Protein AF-A0A7W8APQ7-F1 (afdb_monomer)

Mean predicted aligned error: 14.09 Å

pLDDT: mean 80.9, std 17.95, range [29.03, 97.69]

Solvent-accessible surface area (backbone atoms only — not comparable to full-atom values): 24946 Å² total; per-residue (Å²): 134,67,71,67,57,56,52,52,52,52,55,47,53,50,46,51,57,48,50,53,52,46,53,55,50,49,53,49,48,53,51,51,50,51,52,52,50,53,51,49,51,51,55,48,52,54,49,52,50,51,50,50,52,52,49,50,54,49,52,52,51,51,49,52,51,50,52,51,52,51,52,54,49,51,53,51,39,55,75,60,39,43,43,91,53,54,85,35,46,68,33,53,55,47,51,74,78,31,95,50,72,87,77,53,45,40,32,36,37,42,42,48,48,94,68,47,83,93,38,94,67,52,65,41,67,63,46,23,50,58,67,41,44,65,43,38,76,67,56,57,32,42,80,42,78,39,75,36,60,71,66,71,82,43,69,57,58,37,69,50,40,41,61,96,36,41,31,38,37,38,42,52,52,72,62,101,51,35,42,39,37,26,45,23,32,25,52,54,64,76,52,99,81,51,72,57,64,42,62,60,38,81,78,48,74,48,72,61,78,55,63,89,68,51,41,67,68,55,38,49,43,35,48,74,31,46,62,95,77,60,92,59,78,72,73,66,41,88,49,72,69,48,36,48,53,54,48,48,52,46,49,22,35,50,54,32,29,55,52,39,45,54,48,37,56,36,41,36,38,67,36,61,76,59,78,73,54,44,66,64,35,47,54,38,44,43,61,67,82,83,83,56,74,68,57,76,88,56,62,50,89,66,31,52,30,35,57,48,53,42,49,54,32,18,49,47,30,40,76,71,66,38,48,67,60,16,52,52,42,50,46,51,43,60,57,66,33,72,83,47,80,71,56,68,70,52,51,53,52,50,51,54,53,51,70,72,43,76,96,42,76,66,46,53,52,51,52,57,56,71,72,44,77,78,76,75,76,79,70,75,78,76,71,58,97,80,62,77,82,75,76,71,82,77,78,82,80,91,80,86,83,87,84,88,84,79,92,82,87,86,86,82,94,82,81,84,92,85,83,90,82,90,82,89,83,136

Organism: Streptomyces spectabilis (NCBI:txid68270)

Secondary structure (DSSP, 8-state):
--HHHHHHHHHHHHHHHHHHHHHHHHHHHHHHHHHHHHHHHHHHHHHHHHHHHHHHHHHHHHHHHHHHHHHHHHHHHHHHSSSSS-TTHHHHHHHHH-S-GGGPPEEEEEPPPTT-TTSTTTTHHHHHHHHHHHHHHTTSEEEEE-SS--PSS-HHIIIIIITTS-EEEEEEEE-SSEEEEEEEEES-SS-TTS-SEEEEEEEEEEEPPPGGG--HHHHHHHHHT--TT-SSPPPPP-SHHHHHHHHHHHHHHHHHHHHHHHHHHHHHTT-TT----HHHHHHHHTS-GGGS-SSTT--GGGSSSHHHHHHHHHHHHHHTT-HHHHHHHHHHHHHHGGGSPPPHHHHHHHHHHHHHS---HHHHHHHHHHSSPPPP-PPPP---TT-----PPPPPPP----------------------------

Nearest PDB structures (foldseek):
  6hc2-assembly1_C  TM=3.698E-01  e=5.685E-01  Homo sapiens
  4wng-assembly1_A  TM=3.683E-01  e=1.763E+00  Homo sapiens
  5bt1-assembly1_A  TM=3.647E-01  e=2.801E+00  Saccharomyces cerevisiae S288C
  5a7d-assembly2_E  TM=3.326E-01  e=2.948E+00  Drosophila melanogaster

Sequence (426 aa):
MSAVSNVLVAGLQYRQAADDRRATADERRETQAHEAELERLRTENLREEAQLNQRLAREEAAHQEAVRRSRVQEEIDRDHYPFHGLPGSFRADLELEYRDLSQKPVLALLMPDTRQDGTPWHGLRARVMGDLGSYERLNLLRVRLTDRHFAWPHARLYANDLKDLPALVVETSHDLYRLHVRIGGCHLSGDRGGSRIQASQQVYVLRFPTLSAWTPERMEVLNRTASARLAFPLPTPTDDQQLMEVNRELASRIVALCVVAAMDGFHLLRQPVYDEQFDRAAEATGLCDDDWPVDLGVPADIAADPAYHLLHIAERHLVRGASRTALDTVTEVIEVSRSAPLADKHRDKARELLGRLPDSGDTRALLARLDAPPRPEPAPPRLPADAPTVLRPTRPTPGTYSHDLHDEHGYDPSGDPLGTGGGTAS

Radius of gyration: 42.73 Å; Cα contacts (8 Å, |Δi|>4): 431; chains: 1; bounding box: 95×91×139 Å

Foldseek 3Di:
DPVVVVVVVVVVVVVVVVVVVVVVVVVVVVVVVVVVVVVVVVVVVVVVVVVVVVVVVVVVVVVVVVVVVVVVVQVVQCVAPQANDGQQPQQVVVCVVDVDLVLAAEEEEEEDEPPQPPDLLNCLLVLLCLLCVVVVVVRNYDYDYTPHHHAPPDVRCQPNHCPVGRYKYWDWDDDLFKIWIWIWTAPQDLDPPDDRTGHIDGPDMDGQDDLVVQDPVLQVQLQVLARPPPPDRQDSDPDPSSSSVVSSSLNSLVSNLVVLLSSQSSCQQPPALDDRCNVSSVSSSSDDLVVDDLQSPRDLVNGPHSLNSLLSSLVSCVSVVVLVVSLVSLVVSLVVCLVPQDDPSSLVSSLVSLVSHPDDPSSVVSNVSSPDDRDPDDDDPDDPPPDPPPPDDDDDDDDDDDDDDDDDDDDDPDDDDDDDDDDDDD

Structure (mmCIF, N/CA/C/O backbone):
data_AF-A0A7W8APQ7-F1
#
_entry.id   AF-A0A7W8APQ7-F1
#
loop_
_atom_site.group_PDB
_atom_site.id
_atom_site.type_symbol
_atom_site.label_atom_id
_atom_site.label_alt_id
_atom_site.label_comp_id
_atom_site.label_asym_id
_atom_site.label_entity_id
_atom_site.label_seq_id
_atom_site.pdbx_PDB_ins_code
_atom_site.Cartn_x
_atom_site.Cartn_y
_atom_site.Cartn_z
_atom_site.occupancy
_atom_site.B_iso_or_equiv
_atom_site.auth_seq_id
_atom_site.auth_comp_id
_atom_site.auth_asym_id
_atom_site.auth_atom_id
_atom_site.pdbx_PDB_model_num
ATOM 1 N N . MET A 1 1 ? 68.574 -42.313 -108.458 1.00 51.34 1 MET A N 1
ATOM 2 C CA . MET A 1 1 ? 68.361 -42.588 -107.016 1.00 51.34 1 MET A CA 1
ATOM 3 C C . MET A 1 1 ? 68.511 -41.348 -106.107 1.00 51.34 1 MET A C 1
ATOM 5 O O . MET A 1 1 ? 68.737 -41.510 -104.922 1.00 51.34 1 MET A O 1
ATOM 9 N N . SER A 1 2 ? 68.332 -40.110 -106.599 1.00 55.44 2 SER A N 1
ATOM 10 C CA . SER A 1 2 ? 68.513 -38.884 -105.781 1.00 55.44 2 SER A CA 1
ATOM 11 C C . SER A 1 2 ? 67.190 -38.210 -105.364 1.00 55.44 2 SER A C 1
ATOM 13 O O . SER A 1 2 ? 67.116 -37.598 -104.304 1.00 55.44 2 SER A O 1
ATOM 15 N N . ALA A 1 3 ? 66.104 -38.407 -106.121 1.00 53.44 3 ALA A N 1
ATOM 16 C CA . ALA A 1 3 ? 64.809 -37.785 -105.829 1.00 53.44 3 ALA A CA 1
ATOM 17 C C . ALA A 1 3 ? 64.064 -38.402 -104.624 1.00 53.44 3 ALA A C 1
ATOM 19 O O . ALA A 1 3 ? 63.372 -37.688 -103.907 1.00 53.44 3 ALA A O 1
ATOM 20 N N . VAL A 1 4 ? 64.233 -39.703 -104.351 1.00 55.22 4 VAL A N 1
ATOM 21 C CA . VAL A 1 4 ? 63.501 -40.404 -103.271 1.00 55.22 4 VAL A CA 1
ATOM 22 C C . VAL A 1 4 ? 64.026 -40.025 -101.874 1.00 55.22 4 VAL A C 1
ATOM 24 O O . VAL A 1 4 ? 63.248 -39.916 -100.931 1.00 55.22 4 VAL A O 1
ATOM 27 N N . SER A 1 5 ? 65.328 -39.737 -101.744 1.00 55.78 5 SER A N 1
ATOM 28 C CA . SER A 1 5 ? 65.955 -39.358 -100.465 1.00 55.78 5 SER A CA 1
ATOM 29 C C . SER A 1 5 ? 65.599 -37.931 -100.030 1.00 55.78 5 SER A C 1
ATOM 31 O O . SER A 1 5 ? 65.354 -37.695 -98.850 1.00 55.78 5 SER A O 1
ATOM 33 N N . ASN A 1 6 ? 65.498 -36.988 -100.975 1.00 57.53 6 ASN A N 1
ATOM 34 C CA . ASN A 1 6 ? 65.105 -35.605 -100.676 1.00 57.53 6 ASN A CA 1
ATOM 35 C C . ASN A 1 6 ? 63.627 -35.494 -100.272 1.00 57.53 6 ASN A C 1
ATOM 37 O O . ASN A 1 6 ? 63.288 -34.683 -99.415 1.00 57.53 6 ASN A O 1
ATOM 41 N N . VAL A 1 7 ? 62.757 -36.346 -100.824 1.00 60.19 7 VAL A N 1
ATOM 42 C CA . VAL A 1 7 ? 61.332 -36.409 -100.450 1.00 60.19 7 VAL A CA 1
ATOM 43 C C . VAL A 1 7 ? 61.141 -36.999 -99.047 1.00 60.19 7 VAL A C 1
ATOM 45 O O . VAL A 1 7 ? 60.306 -36.510 -98.290 1.00 60.19 7 VAL A O 1
ATOM 48 N N . LEU A 1 8 ? 61.940 -38.000 -98.658 1.00 58.59 8 LEU A N 1
ATOM 49 C CA . LEU A 1 8 ? 61.900 -38.584 -97.309 1.00 58.59 8 LEU A CA 1
ATOM 50 C C . LEU A 1 8 ? 62.390 -37.607 -96.230 1.00 58.59 8 LEU A C 1
ATOM 52 O O . LEU A 1 8 ? 61.746 -37.492 -95.189 1.00 58.59 8 LEU A O 1
ATOM 56 N N . VAL A 1 9 ? 63.476 -36.870 -96.491 1.00 64.12 9 VAL A N 1
ATOM 57 C CA . VAL A 1 9 ? 64.003 -35.842 -95.572 1.00 64.12 9 VAL A CA 1
ATOM 58 C C . VAL A 1 9 ? 63.037 -34.659 -95.457 1.00 64.12 9 VAL A C 1
ATOM 60 O O . VAL A 1 9 ? 62.716 -34.252 -94.343 1.00 64.12 9 VAL A O 1
ATOM 63 N N . ALA A 1 10 ? 62.486 -34.170 -96.573 1.00 62.53 10 ALA A N 1
ATOM 64 C CA . ALA A 1 10 ? 61.472 -33.115 -96.560 1.00 62.53 10 ALA A CA 1
ATOM 65 C C . ALA A 1 10 ? 60.180 -33.556 -95.843 1.00 62.53 10 ALA A C 1
ATOM 67 O O . ALA A 1 10 ? 59.586 -32.778 -95.102 1.00 62.53 10 ALA A O 1
ATOM 68 N N . GLY A 1 11 ? 59.763 -34.817 -96.002 1.00 66.19 11 GLY A N 1
ATOM 69 C CA . GLY A 1 11 ? 58.604 -35.388 -95.309 1.00 66.19 11 GLY A CA 1
ATOM 70 C C . GLY A 1 11 ? 58.821 -35.661 -93.813 1.00 66.19 11 GLY A C 1
ATOM 71 O O . GLY A 1 11 ? 57.848 -35.718 -93.060 1.00 66.19 11 GLY A O 1
ATOM 72 N N . LEU A 1 12 ? 60.070 -35.835 -93.367 1.00 68.62 12 LEU A N 1
ATOM 73 C CA . LEU A 1 12 ? 60.454 -35.912 -91.949 1.00 68.62 12 LEU A CA 1
ATOM 74 C C . LEU A 1 12 ? 60.532 -34.518 -91.318 1.00 68.62 12 LEU A C 1
ATOM 76 O O . LEU A 1 12 ? 59.954 -34.311 -90.258 1.00 68.62 12 LEU A O 1
ATOM 80 N N . GLN A 1 13 ? 61.136 -33.547 -92.010 1.00 72.06 13 GLN A N 1
ATOM 81 C CA . GLN A 1 13 ? 61.176 -32.144 -91.584 1.00 72.06 13 GLN A CA 1
ATOM 82 C C . GLN A 1 13 ? 59.778 -31.516 -91.534 1.00 72.06 13 GLN A C 1
ATOM 84 O O . GLN A 1 13 ? 59.474 -30.762 -90.617 1.00 72.06 13 GLN A O 1
ATOM 89 N N . TYR A 1 14 ? 58.894 -31.861 -92.476 1.00 72.56 14 TYR A N 1
ATOM 90 C CA . TYR A 1 14 ? 57.498 -31.424 -92.456 1.00 72.56 14 TYR A CA 1
ATOM 91 C C . TYR A 1 14 ? 56.720 -32.030 -91.283 1.00 72.56 14 TYR A C 1
ATOM 93 O O . TYR A 1 14 ? 55.898 -31.341 -90.686 1.00 72.56 14 TYR A O 1
ATOM 101 N N . ARG A 1 15 ? 56.992 -33.296 -90.930 1.00 70.62 15 ARG A N 1
ATOM 102 C CA . ARG A 1 15 ? 56.394 -33.956 -89.761 1.00 70.62 15 ARG A CA 1
ATOM 103 C C . ARG A 1 15 ? 56.907 -33.368 -88.450 1.00 70.62 15 ARG A C 1
ATOM 105 O O . ARG A 1 15 ? 56.081 -32.960 -87.653 1.00 70.62 15 ARG A O 1
ATOM 112 N N . GLN A 1 16 ? 58.219 -33.193 -88.288 1.00 75.00 16 GLN A N 1
ATOM 113 C CA . GLN A 1 16 ? 58.792 -32.500 -87.126 1.00 75.00 16 GLN A CA 1
ATOM 114 C C . GLN A 1 16 ? 58.252 -31.074 -86.993 1.00 75.00 16 GLN A C 1
ATOM 116 O O . GLN A 1 16 ? 57.736 -30.719 -85.947 1.00 75.00 16 GLN A O 1
ATOM 121 N N . ALA A 1 17 ? 58.224 -30.290 -88.073 1.00 73.56 17 ALA A N 1
ATOM 122 C CA . ALA A 1 17 ? 57.651 -28.946 -88.035 1.00 73.56 17 ALA A CA 1
ATOM 123 C C . ALA A 1 17 ? 56.130 -28.933 -87.791 1.00 73.56 17 ALA A C 1
ATOM 125 O O . ALA A 1 17 ? 55.585 -27.905 -87.391 1.00 73.56 17 ALA A O 1
ATOM 126 N N . ALA A 1 18 ? 55.409 -30.013 -88.103 1.00 74.00 18 ALA A N 1
ATOM 127 C CA . ALA A 1 18 ? 53.990 -30.158 -87.785 1.00 74.00 18 ALA A CA 1
ATOM 128 C C . ALA A 1 18 ? 53.779 -30.577 -86.322 1.00 74.00 18 ALA A C 1
ATOM 130 O O . ALA A 1 18 ? 52.859 -30.070 -85.687 1.00 74.00 18 ALA A O 1
ATOM 131 N N . ASP A 1 19 ? 54.639 -31.441 -85.787 1.00 77.81 19 ASP A N 1
ATOM 132 C CA . ASP A 1 19 ? 54.612 -31.892 -84.397 1.00 77.81 19 ASP A CA 1
ATOM 133 C C . ASP A 1 19 ? 55.079 -30.782 -83.442 1.00 77.81 19 ASP A C 1
ATOM 135 O O . ASP A 1 19 ? 54.410 -30.536 -82.446 1.00 77.81 19 ASP A O 1
ATOM 139 N N . ASP A 1 20 ? 56.093 -29.993 -83.807 1.00 76.38 20 ASP A N 1
ATOM 140 C CA . ASP A 1 20 ? 56.510 -28.790 -83.069 1.00 76.38 20 ASP A CA 1
ATOM 141 C C . ASP A 1 20 ? 55.406 -27.719 -83.068 1.00 76.38 20 ASP A C 1
ATOM 143 O O . ASP A 1 20 ? 55.163 -27.049 -82.064 1.00 76.38 20 ASP A O 1
ATOM 147 N N . ARG A 1 21 ? 54.674 -27.573 -84.185 1.00 76.25 21 ARG A N 1
ATOM 148 C CA . ARG A 1 21 ? 53.498 -26.685 -84.273 1.00 76.25 21 ARG A CA 1
ATOM 149 C C . ARG A 1 21 ? 52.320 -27.179 -83.435 1.00 76.25 21 ARG A C 1
ATOM 151 O O . ARG A 1 21 ? 51.541 -26.355 -82.968 1.00 76.25 21 ARG A O 1
ATOM 158 N N . ARG A 1 22 ? 52.173 -28.494 -83.256 1.00 76.31 22 ARG A N 1
ATOM 159 C CA . ARG A 1 22 ? 51.161 -29.088 -82.371 1.00 76.31 22 ARG A CA 1
ATOM 160 C C . ARG A 1 22 ? 51.553 -28.923 -80.911 1.00 76.31 22 ARG A C 1
ATOM 162 O O . ARG A 1 22 ? 50.755 -28.383 -80.164 1.00 76.31 22 ARG A O 1
ATOM 169 N N . ALA A 1 23 ? 52.790 -29.251 -80.548 1.00 77.19 23 ALA A N 1
ATOM 170 C CA . ALA A 1 23 ? 53.314 -29.074 -79.198 1.00 77.19 23 ALA A CA 1
ATOM 171 C C . ALA A 1 23 ? 53.214 -27.611 -78.737 1.00 77.19 23 ALA A C 1
ATOM 173 O O . ALA A 1 23 ? 52.680 -27.339 -77.670 1.00 77.19 23 ALA A O 1
ATOM 174 N N . THR A 1 24 ? 53.609 -26.653 -79.583 1.00 80.12 24 THR A N 1
ATOM 175 C CA . THR A 1 24 ? 53.457 -25.217 -79.273 1.00 80.12 24 THR A CA 1
ATOM 176 C C . THR A 1 24 ? 52.002 -24.741 -79.259 1.00 80.12 24 THR A C 1
ATOM 178 O O . THR A 1 24 ? 51.678 -23.787 -78.554 1.00 80.12 24 THR A O 1
ATOM 181 N N . ALA A 1 25 ? 51.103 -25.361 -80.029 1.00 79.19 25 ALA A N 1
ATOM 182 C CA . ALA A 1 25 ? 49.673 -25.058 -79.966 1.00 79.19 25 ALA A CA 1
ATOM 183 C C . ALA A 1 25 ? 49.018 -25.626 -78.698 1.00 79.19 25 ALA A C 1
ATOM 185 O O . ALA A 1 25 ? 48.152 -24.966 -78.127 1.00 79.19 25 ALA A O 1
ATOM 186 N N . ASP A 1 26 ? 49.437 -26.808 -78.253 1.00 82.69 26 ASP A N 1
ATOM 187 C CA . ASP A 1 26 ? 48.936 -27.456 -77.043 1.00 82.69 26 ASP A CA 1
ATOM 188 C C . ASP A 1 26 ? 49.473 -26.759 -75.783 1.00 82.69 26 ASP A C 1
ATOM 190 O O . ASP A 1 26 ? 48.682 -26.418 -74.911 1.00 82.69 26 ASP A O 1
ATOM 194 N N . GLU A 1 27 ? 50.752 -26.371 -75.751 1.00 80.88 27 GLU A N 1
ATOM 195 C CA . GLU A 1 27 ? 51.332 -25.549 -74.674 1.00 80.88 27 GLU A CA 1
ATOM 196 C C . GLU A 1 27 ? 50.631 -24.180 -74.557 1.00 80.88 27 GLU A C 1
ATOM 198 O O . GLU A 1 27 ? 50.319 -23.711 -73.460 1.00 80.88 27 GLU A O 1
ATOM 203 N N . ARG A 1 28 ? 50.284 -23.547 -75.689 1.00 81.19 28 ARG A N 1
ATOM 204 C CA . ARG A 1 28 ? 49.484 -22.307 -75.694 1.00 81.19 28 ARG A CA 1
ATOM 205 C C . ARG A 1 28 ? 48.066 -22.523 -75.177 1.00 81.19 28 ARG A C 1
ATOM 207 O O . ARG A 1 28 ? 47.545 -21.641 -74.503 1.00 81.19 28 ARG A O 1
ATOM 214 N N . ARG A 1 29 ? 47.436 -23.658 -75.489 1.00 81.88 29 ARG A N 1
ATOM 215 C CA . ARG A 1 29 ? 46.097 -24.000 -74.984 1.00 81.88 29 ARG A CA 1
ATOM 216 C C . ARG A 1 29 ? 46.117 -24.272 -73.488 1.00 81.88 29 ARG A C 1
ATOM 218 O O . ARG A 1 29 ? 45.225 -23.794 -72.801 1.00 81.88 29 ARG A O 1
ATOM 225 N N . GLU A 1 30 ? 47.120 -24.986 -72.988 1.00 84.25 30 GLU A N 1
ATOM 226 C CA . GLU A 1 30 ? 47.303 -25.224 -71.552 1.00 84.25 30 GLU A CA 1
ATOM 227 C C . GLU A 1 30 ? 47.558 -23.916 -70.804 1.00 84.25 30 GLU A C 1
ATOM 229 O O . GLU A 1 30 ? 46.914 -23.655 -69.792 1.00 84.25 30 GLU A O 1
ATOM 234 N N . THR A 1 31 ? 48.409 -23.041 -71.350 1.00 85.69 31 THR A N 1
ATOM 235 C CA . THR A 1 31 ? 48.660 -21.712 -70.773 1.00 85.69 31 THR A CA 1
ATOM 236 C C . THR A 1 31 ? 47.385 -20.862 -70.757 1.00 85.69 31 THR A C 1
ATOM 238 O O . THR A 1 31 ? 47.047 -20.290 -69.726 1.0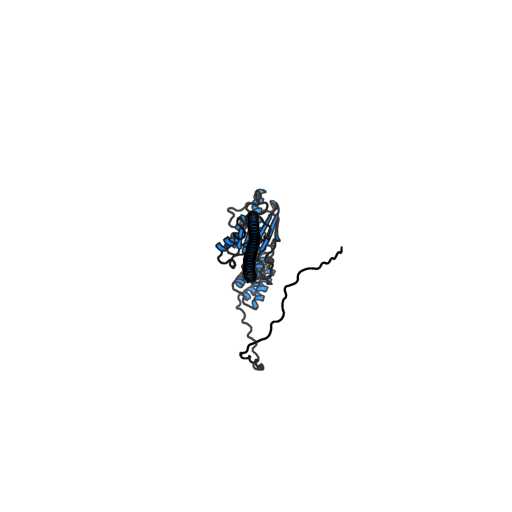0 85.69 31 THR A O 1
ATOM 241 N N . GLN A 1 32 ? 46.620 -20.831 -71.857 1.00 86.06 32 GLN A N 1
ATOM 242 C CA . GLN A 1 32 ? 45.340 -20.110 -71.923 1.00 86.06 32 GLN A CA 1
ATOM 243 C C . GLN A 1 32 ? 44.285 -20.693 -70.975 1.00 86.06 32 GLN A C 1
ATOM 245 O O . GLN A 1 32 ? 43.525 -19.944 -70.366 1.00 86.06 32 GLN A O 1
ATOM 250 N N . ALA A 1 33 ? 44.230 -22.019 -70.833 1.00 86.38 33 ALA A N 1
ATOM 251 C CA . ALA A 1 33 ? 43.324 -22.684 -69.902 1.00 86.38 33 ALA A CA 1
ATOM 252 C C . ALA A 1 33 ? 43.691 -22.366 -68.446 1.00 86.38 33 ALA A C 1
ATOM 254 O O . ALA A 1 33 ? 42.806 -22.063 -67.649 1.00 86.38 33 ALA A O 1
ATOM 255 N N . HIS A 1 34 ? 44.986 -22.364 -68.120 1.00 86.75 34 HIS A N 1
ATOM 256 C CA . HIS A 1 34 ? 45.483 -21.998 -66.798 1.00 86.75 34 HIS A CA 1
ATOM 257 C C . HIS A 1 34 ? 45.225 -20.520 -66.472 1.00 86.75 34 HIS A C 1
ATOM 259 O O . HIS A 1 34 ? 44.777 -20.197 -65.374 1.00 86.75 34 HIS A O 1
ATOM 265 N N . GLU A 1 35 ? 45.437 -19.613 -67.431 1.00 89.38 35 GLU A N 1
ATOM 266 C CA . GLU A 1 35 ? 45.102 -18.191 -67.278 1.00 89.38 35 GLU A CA 1
ATOM 267 C C . GLU A 1 35 ? 43.597 -17.979 -67.065 1.00 89.38 35 GLU A C 1
ATOM 269 O O . GLU A 1 35 ? 43.209 -17.238 -66.160 1.00 89.38 35 GLU A O 1
ATOM 274 N N . ALA A 1 36 ? 42.747 -18.676 -67.825 1.00 87.88 36 ALA A N 1
ATOM 275 C CA . ALA A 1 36 ? 41.295 -18.616 -67.662 1.00 87.88 36 ALA A CA 1
ATOM 276 C C . ALA A 1 36 ? 40.835 -19.171 -66.301 1.00 87.88 36 ALA A C 1
ATOM 278 O O . ALA A 1 36 ? 39.915 -18.631 -65.684 1.00 87.88 36 ALA A O 1
ATOM 279 N N . GLU A 1 37 ? 41.477 -20.229 -65.803 1.00 90.25 37 GLU A N 1
ATOM 280 C CA . GLU A 1 37 ? 41.204 -20.789 -64.478 1.00 90.25 37 GLU A CA 1
ATOM 281 C C . GLU A 1 37 ? 41.624 -19.828 -63.356 1.00 90.25 37 GLU A C 1
ATOM 283 O O . GLU A 1 37 ? 40.848 -19.589 -62.427 1.00 90.25 37 GLU A O 1
ATOM 288 N N . LEU A 1 38 ? 42.799 -19.202 -63.471 1.00 92.19 38 LEU A N 1
ATOM 289 C CA . LEU A 1 38 ? 43.258 -18.172 -62.536 1.00 92.19 38 LEU A CA 1
ATOM 290 C C . LEU A 1 38 ? 42.336 -16.950 -62.529 1.00 92.19 38 LEU A C 1
ATOM 292 O O . LEU A 1 38 ? 42.053 -16.398 -61.465 1.00 92.19 38 LEU A O 1
ATOM 296 N N . GLU A 1 39 ? 41.855 -16.516 -63.693 1.00 91.12 39 GLU A N 1
ATOM 297 C CA . GLU A 1 39 ? 40.895 -15.418 -63.791 1.00 91.12 39 GLU A CA 1
ATOM 298 C C . GLU A 1 39 ? 39.555 -15.796 -63.148 1.00 91.12 39 GLU A C 1
ATOM 300 O O . GLU A 1 39 ? 39.010 -15.015 -62.365 1.00 91.12 39 GLU A O 1
ATOM 305 N N . ARG A 1 40 ? 39.076 -17.030 -63.361 1.00 91.94 40 ARG A N 1
ATOM 306 C CA . ARG A 1 40 ? 37.873 -17.543 -62.694 1.00 91.94 40 ARG A CA 1
ATOM 307 C C . ARG A 1 40 ? 38.022 -17.511 -61.174 1.00 91.94 40 ARG A C 1
ATOM 309 O O . ARG A 1 40 ? 37.176 -16.916 -60.512 1.00 91.94 40 ARG A O 1
ATOM 316 N N . LEU A 1 41 ? 39.112 -18.062 -60.636 1.00 91.50 41 LEU A N 1
ATOM 317 C CA . LEU A 1 41 ? 39.392 -18.070 -59.195 1.00 91.50 41 LEU A CA 1
ATOM 318 C C . LEU A 1 41 ? 39.513 -16.652 -58.622 1.00 91.50 41 LEU A C 1
ATOM 320 O O . LEU A 1 41 ? 38.994 -16.376 -57.544 1.00 91.50 41 LEU A O 1
ATOM 324 N N . ARG A 1 42 ? 40.132 -15.715 -59.352 1.00 92.19 42 ARG A N 1
ATOM 325 C CA . ARG A 1 42 ? 40.176 -14.299 -58.947 1.00 92.19 42 ARG A CA 1
ATOM 326 C C . ARG A 1 42 ? 38.781 -13.688 -58.878 1.00 92.19 42 ARG A C 1
ATOM 328 O O . ARG A 1 42 ? 38.473 -13.004 -57.909 1.00 92.19 42 ARG A O 1
ATOM 335 N N . THR A 1 43 ? 37.932 -13.931 -59.877 1.00 91.69 43 THR A N 1
ATOM 336 C CA . THR A 1 43 ? 36.557 -13.405 -59.866 1.00 91.69 43 THR A CA 1
ATOM 337 C C . THR A 1 43 ? 35.694 -14.028 -58.772 1.00 91.69 43 THR A C 1
ATOM 339 O O . THR A 1 43 ? 34.837 -13.344 -58.218 1.00 91.69 43 THR A O 1
ATOM 342 N N . GLU A 1 44 ? 35.917 -15.300 -58.446 1.00 91.75 44 GLU A N 1
ATOM 343 C CA . GLU A 1 44 ? 35.239 -16.009 -57.359 1.00 91.75 44 GLU A CA 1
ATOM 344 C C . GLU A 1 44 ? 35.662 -15.449 -55.998 1.00 91.75 44 GLU A C 1
ATOM 346 O O . GLU A 1 44 ? 34.803 -14.976 -55.257 1.00 91.75 44 GLU A O 1
ATOM 351 N N . ASN A 1 45 ? 36.969 -15.326 -55.749 1.00 91.56 45 ASN A N 1
ATOM 352 C CA . ASN A 1 45 ? 37.502 -14.701 -54.535 1.00 91.56 45 ASN A CA 1
ATOM 353 C C . ASN A 1 45 ? 36.996 -13.262 -54.351 1.00 91.56 45 ASN A C 1
ATOM 355 O O . ASN A 1 45 ? 36.578 -12.897 -53.258 1.00 91.56 45 ASN A O 1
ATOM 359 N N . LEU A 1 46 ? 36.965 -12.449 -55.415 1.00 93.81 46 LEU A N 1
ATOM 360 C CA . LEU A 1 46 ? 36.435 -11.080 -55.345 1.00 93.81 46 LEU A CA 1
ATOM 361 C C . LEU A 1 46 ? 34.936 -11.046 -55.011 1.00 93.81 46 LEU A C 1
ATOM 363 O O . LEU A 1 46 ? 34.475 -10.132 -54.328 1.00 93.81 46 LEU A O 1
ATOM 367 N N . ARG A 1 47 ? 34.156 -12.023 -55.492 1.00 92.62 47 ARG A N 1
ATOM 368 C CA . ARG A 1 47 ? 32.729 -12.137 -55.154 1.00 92.62 47 ARG A CA 1
ATOM 369 C C . ARG A 1 47 ? 32.534 -12.564 -53.707 1.00 92.62 47 ARG A C 1
ATOM 371 O O . ARG A 1 47 ? 31.686 -11.981 -53.038 1.00 92.62 47 ARG A O 1
ATOM 378 N N . GLU A 1 48 ? 33.294 -13.546 -53.235 1.00 91.44 48 GLU A N 1
ATOM 379 C CA . GLU A 1 48 ? 33.253 -13.989 -51.840 1.00 91.44 48 GLU A CA 1
ATOM 380 C C . GLU A 1 48 ? 33.663 -12.860 -50.892 1.00 91.44 48 GLU A C 1
ATOM 382 O O . GLU A 1 48 ? 32.954 -12.574 -49.928 1.00 91.44 48 GLU A O 1
ATOM 387 N N . GLU A 1 49 ? 34.737 -12.139 -51.214 1.00 92.81 49 GLU A N 1
ATOM 388 C CA . GLU A 1 49 ? 35.188 -10.973 -50.457 1.00 92.81 49 GLU A CA 1
ATOM 389 C C . GLU A 1 49 ? 34.120 -9.868 -50.443 1.00 92.81 49 GLU A C 1
ATOM 391 O O . GLU A 1 49 ? 33.798 -9.322 -49.387 1.00 92.81 49 GLU A O 1
ATOM 396 N N . ALA A 1 50 ? 33.487 -9.580 -51.587 1.00 92.50 50 ALA A N 1
ATOM 397 C CA . ALA A 1 50 ? 32.391 -8.616 -51.657 1.00 92.50 50 ALA A CA 1
ATOM 398 C C . ALA A 1 50 ? 31.171 -9.045 -50.820 1.00 92.50 50 ALA A C 1
ATOM 400 O O . ALA A 1 50 ? 30.550 -8.205 -50.165 1.00 92.50 50 ALA A O 1
ATOM 401 N N . GLN A 1 51 ? 30.831 -10.338 -50.805 1.00 93.56 51 GLN A N 1
ATOM 402 C CA . GLN A 1 51 ? 29.736 -10.878 -49.992 1.00 93.56 51 GLN A CA 1
ATOM 403 C C . GLN A 1 51 ? 30.045 -10.808 -48.493 1.00 93.56 51 GLN A C 1
ATOM 405 O O . GLN A 1 51 ? 29.183 -10.398 -47.710 1.00 93.56 51 GLN A O 1
ATOM 410 N N . LEU A 1 52 ? 31.269 -11.159 -48.089 1.00 92.38 52 LEU A N 1
ATOM 411 C CA . LEU A 1 52 ? 31.725 -11.058 -46.703 1.00 92.38 52 LEU A CA 1
ATOM 412 C C . LEU A 1 52 ? 31.725 -9.605 -46.229 1.00 92.38 52 LEU A C 1
ATOM 414 O O . LEU A 1 52 ? 31.151 -9.314 -45.182 1.00 92.38 52 LEU A O 1
ATOM 418 N N . ASN A 1 53 ? 32.262 -8.685 -47.033 1.00 93.25 53 ASN A N 1
ATOM 419 C CA . ASN A 1 53 ? 32.253 -7.256 -46.727 1.00 93.25 53 ASN A CA 1
ATOM 420 C C . ASN A 1 53 ? 30.826 -6.707 -46.614 1.00 93.25 53 ASN A C 1
ATOM 422 O O . ASN A 1 53 ? 30.528 -5.928 -45.710 1.00 93.25 53 ASN A O 1
ATOM 426 N N . GLN A 1 54 ? 29.905 -7.150 -47.477 1.00 93.62 54 GLN A N 1
ATOM 427 C CA . GLN A 1 54 ? 28.500 -6.759 -47.378 1.00 93.62 54 GLN A CA 1
ATOM 428 C C . GLN A 1 54 ? 27.843 -7.292 -46.097 1.00 93.62 54 GLN A C 1
ATOM 430 O O . GLN A 1 54 ? 27.037 -6.590 -45.483 1.00 93.62 54 GLN A O 1
ATOM 435 N N . ARG A 1 55 ? 28.159 -8.525 -45.687 1.00 93.12 55 ARG A N 1
ATOM 436 C CA . ARG A 1 55 ? 27.642 -9.108 -44.446 1.00 93.12 55 ARG A CA 1
ATOM 437 C C . ARG A 1 55 ? 28.192 -8.385 -43.219 1.00 93.12 55 ARG A C 1
ATOM 439 O O . ARG A 1 55 ? 27.398 -8.004 -42.365 1.00 93.12 55 ARG A O 1
ATOM 446 N N . LEU A 1 56 ? 29.501 -8.136 -43.181 1.00 93.62 56 LEU A N 1
ATOM 447 C CA . LEU A 1 56 ? 30.156 -7.390 -42.109 1.00 93.62 56 LEU A CA 1
ATOM 448 C C . LEU A 1 56 ? 29.539 -5.993 -41.970 1.00 93.62 56 LEU A C 1
ATOM 450 O O . LEU A 1 56 ? 29.101 -5.627 -40.888 1.00 93.62 56 LEU A O 1
ATOM 454 N N . ALA A 1 57 ? 29.369 -5.266 -43.079 1.00 92.75 57 ALA A N 1
ATOM 455 C CA . ALA A 1 57 ? 28.742 -3.945 -43.070 1.00 92.75 57 ALA A CA 1
ATOM 456 C C . ALA A 1 57 ? 27.290 -3.971 -42.549 1.00 92.75 57 ALA A C 1
ATOM 458 O O . ALA A 1 57 ? 26.854 -3.039 -41.874 1.00 92.75 57 ALA A O 1
ATOM 459 N N . ARG A 1 58 ? 26.520 -5.032 -42.836 1.00 93.25 58 ARG A N 1
ATOM 460 C CA . ARG A 1 58 ? 25.158 -5.202 -42.293 1.00 93.25 58 ARG A CA 1
ATOM 461 C C . ARG A 1 58 ? 25.169 -5.488 -40.796 1.00 93.25 58 ARG A C 1
ATOM 463 O O . ARG A 1 58 ? 24.341 -4.931 -40.080 1.00 93.25 58 ARG A O 1
ATOM 470 N N . GLU A 1 59 ? 26.071 -6.347 -40.335 1.00 93.25 59 GLU A N 1
ATOM 471 C CA . GLU A 1 59 ? 26.227 -6.671 -38.914 1.00 93.25 59 GLU A CA 1
ATOM 472 C C . GLU A 1 59 ? 26.706 -5.442 -38.124 1.00 93.25 59 GLU A C 1
ATOM 474 O O . GLU A 1 59 ? 26.129 -5.122 -37.086 1.00 93.25 59 GLU A O 1
ATOM 479 N N . GLU A 1 60 ? 27.665 -4.683 -38.659 1.00 93.25 60 GLU A N 1
ATOM 480 C CA . GLU A 1 60 ? 28.120 -3.409 -38.096 1.00 93.25 60 GLU A CA 1
ATOM 481 C C . GLU A 1 60 ? 26.991 -2.375 -38.042 1.00 93.25 60 GLU A C 1
ATOM 483 O O . GLU A 1 60 ? 26.778 -1.762 -36.996 1.00 93.25 60 GLU A O 1
ATOM 488 N N . ALA A 1 61 ? 26.219 -2.208 -39.120 1.00 92.94 61 ALA A N 1
ATOM 489 C CA . ALA A 1 61 ? 25.077 -1.296 -39.138 1.00 92.94 61 ALA A CA 1
ATOM 490 C C . ALA A 1 61 ? 23.988 -1.712 -38.133 1.00 92.94 61 ALA A C 1
ATOM 492 O O . ALA A 1 61 ? 23.439 -0.864 -37.428 1.00 92.94 61 ALA A O 1
ATOM 493 N N . ALA A 1 62 ? 23.697 -3.012 -38.019 1.00 92.12 62 ALA A N 1
ATOM 494 C CA . ALA A 1 62 ? 22.748 -3.536 -37.039 1.00 92.12 62 ALA A CA 1
ATOM 495 C C . ALA A 1 62 ? 23.239 -3.317 -35.600 1.00 92.12 62 ALA A C 1
ATOM 497 O O . ALA A 1 62 ? 22.457 -2.916 -34.737 1.00 92.12 62 ALA A O 1
ATOM 498 N N . HIS A 1 63 ? 24.533 -3.526 -35.347 1.00 92.19 63 HIS A N 1
ATOM 499 C CA . HIS A 1 63 ? 25.147 -3.261 -34.051 1.00 92.19 63 HIS A CA 1
ATOM 500 C C . HIS A 1 63 ? 25.106 -1.768 -33.702 1.00 92.19 63 HIS A C 1
ATOM 502 O O . HIS A 1 63 ? 24.678 -1.407 -32.607 1.00 92.19 63 HIS A O 1
ATOM 508 N N . GLN A 1 64 ? 25.476 -0.889 -34.636 1.00 91.88 64 GLN A N 1
ATOM 509 C CA . GLN A 1 64 ? 25.414 0.563 -34.445 1.00 91.88 64 GLN A CA 1
ATOM 510 C C . GLN A 1 64 ? 23.985 1.036 -34.159 1.00 91.88 64 GLN A C 1
ATOM 512 O O . GLN A 1 64 ? 23.770 1.832 -33.243 1.00 91.88 64 GLN A O 1
ATOM 517 N N . GLU A 1 65 ? 22.997 0.514 -34.885 1.00 91.69 65 GLU A N 1
ATOM 518 C CA . GLU A 1 65 ? 21.588 0.823 -34.649 1.00 91.69 65 GLU A CA 1
ATOM 519 C C . GLU A 1 65 ? 21.106 0.296 -33.288 1.00 91.69 65 GLU A C 1
ATOM 521 O O . GLU A 1 65 ? 20.382 0.999 -32.581 1.00 91.69 65 GLU A O 1
ATOM 526 N N . ALA A 1 66 ? 21.541 -0.896 -32.867 1.00 89.75 66 ALA A N 1
ATOM 527 C CA . ALA A 1 66 ? 21.241 -1.434 -31.541 1.00 89.75 66 ALA A CA 1
ATOM 528 C C . ALA A 1 66 ? 21.845 -0.569 -30.421 1.00 89.75 66 ALA A C 1
ATOM 530 O O . ALA A 1 66 ? 21.144 -0.223 -29.468 1.00 89.75 66 ALA A O 1
ATOM 531 N N . VAL A 1 67 ? 23.106 -0.145 -30.562 1.00 91.12 67 VAL A N 1
ATOM 532 C CA . VAL A 1 67 ? 23.770 0.776 -29.623 1.00 91.12 67 VAL A CA 1
ATOM 533 C C . VAL A 1 67 ? 23.037 2.116 -29.573 1.00 91.12 67 VAL A C 1
ATOM 535 O O . VAL A 1 67 ? 22.779 2.637 -28.487 1.00 91.12 67 VAL A O 1
ATOM 538 N N . ARG A 1 68 ? 22.646 2.668 -30.728 1.00 90.75 68 ARG A N 1
ATOM 539 C CA . ARG A 1 68 ? 21.883 3.920 -30.805 1.00 90.75 68 ARG A CA 1
ATOM 540 C C . ARG A 1 68 ? 20.540 3.799 -30.084 1.00 90.75 68 ARG A C 1
ATOM 542 O O . ARG A 1 68 ? 20.217 4.661 -29.272 1.00 90.75 68 ARG A O 1
ATOM 549 N N . ARG A 1 69 ? 19.778 2.728 -30.335 1.00 88.69 69 ARG A N 1
ATOM 550 C CA . ARG A 1 69 ? 18.502 2.458 -29.647 1.00 88.69 69 ARG A CA 1
ATOM 551 C C . ARG A 1 69 ? 18.688 2.307 -28.142 1.00 88.69 69 ARG A C 1
ATOM 553 O O . ARG A 1 69 ? 17.897 2.865 -27.391 1.00 88.69 69 ARG A O 1
ATOM 560 N N . SER A 1 70 ? 19.740 1.611 -27.711 1.00 85.75 70 SER A N 1
ATOM 561 C CA . SER A 1 70 ? 20.063 1.459 -26.291 1.00 85.75 70 SER A CA 1
ATOM 562 C C . SER A 1 70 ? 20.342 2.805 -25.625 1.00 85.75 70 SER A C 1
ATOM 564 O O . SER A 1 70 ? 19.828 3.051 -24.541 1.00 85.75 70 SER A O 1
ATOM 566 N N . ARG A 1 71 ? 21.101 3.699 -26.277 1.00 87.50 71 ARG A N 1
ATOM 567 C CA . ARG A 1 71 ? 21.384 5.044 -25.746 1.00 87.50 71 ARG A CA 1
ATOM 568 C C . ARG A 1 71 ? 20.128 5.901 -25.623 1.00 87.50 71 ARG A C 1
ATOM 570 O O . ARG A 1 71 ? 19.927 6.526 -24.592 1.00 87.50 71 ARG A O 1
ATOM 577 N N . VAL A 1 72 ? 19.278 5.900 -26.652 1.00 88.50 72 VAL A N 1
ATOM 578 C CA . VAL A 1 72 ? 17.999 6.630 -26.620 1.00 88.50 72 VAL A CA 1
ATOM 579 C C . VAL A 1 72 ? 17.096 6.088 -25.511 1.00 88.50 72 VAL A C 1
ATOM 581 O O . VAL A 1 72 ? 16.467 6.861 -24.799 1.00 88.50 72 VAL A O 1
ATOM 584 N N . GLN A 1 73 ? 17.045 4.765 -25.331 1.00 84.62 73 GLN A N 1
ATOM 585 C CA . GLN A 1 73 ? 16.268 4.163 -24.250 1.00 84.62 73 GLN A CA 1
ATOM 586 C C . GLN A 1 73 ? 16.810 4.554 -22.871 1.00 84.62 73 GLN A C 1
ATOM 588 O O . GLN A 1 73 ? 16.018 4.871 -21.992 1.00 84.62 73 GLN A O 1
ATOM 593 N N . GLU A 1 74 ? 18.132 4.563 -22.686 1.00 84.25 74 GLU A N 1
ATOM 594 C CA . GLU A 1 74 ? 18.759 4.978 -21.428 1.00 84.25 74 GLU A CA 1
ATOM 595 C C . GLU A 1 74 ? 18.461 6.448 -21.098 1.00 84.25 74 GLU A C 1
ATOM 597 O O . GLU A 1 74 ? 18.211 6.781 -19.942 1.00 84.25 74 GLU A O 1
ATOM 602 N N . GLU A 1 75 ? 18.443 7.323 -22.106 1.00 86.00 75 GLU A N 1
ATOM 603 C CA . GLU A 1 75 ? 18.059 8.731 -21.954 1.00 86.00 75 GLU A CA 1
ATOM 604 C C . GLU A 1 75 ? 16.586 8.872 -21.540 1.00 86.00 75 GLU A C 1
ATOM 606 O O . GLU A 1 75 ? 16.285 9.537 -20.550 1.00 86.00 75 GLU A O 1
ATOM 611 N N . ILE A 1 76 ? 15.675 8.161 -22.217 1.00 84.81 76 ILE A N 1
ATOM 612 C CA . ILE A 1 76 ? 14.250 8.124 -21.849 1.00 84.81 76 ILE A CA 1
ATOM 613 C C . ILE A 1 76 ? 14.072 7.629 -20.412 1.00 84.81 76 ILE A C 1
ATOM 615 O O . ILE A 1 76 ? 13.325 8.243 -19.647 1.00 84.81 76 ILE A O 1
ATOM 619 N N . ASP A 1 77 ? 14.743 6.531 -20.055 1.00 85.69 77 ASP A N 1
ATOM 620 C CA . ASP A 1 77 ? 14.668 5.948 -18.720 1.00 85.69 77 ASP A CA 1
ATOM 621 C C . ASP A 1 77 ? 15.203 6.948 -17.685 1.00 85.69 77 ASP A C 1
ATOM 623 O O . ASP A 1 77 ? 14.539 7.203 -16.691 1.00 85.69 77 ASP A O 1
ATOM 627 N N . ARG A 1 78 ? 16.324 7.627 -17.934 1.00 83.62 78 ARG A N 1
ATOM 628 C CA . ARG A 1 78 ? 16.859 8.650 -17.018 1.00 83.62 78 ARG A CA 1
ATOM 629 C C . ARG A 1 78 ? 15.881 9.804 -16.745 1.00 83.62 78 ARG A C 1
ATOM 631 O O . ARG A 1 78 ? 15.859 10.347 -15.636 1.00 83.62 78 ARG A O 1
ATOM 638 N N . ASP A 1 79 ? 15.074 10.171 -17.736 1.00 83.75 79 ASP A N 1
ATOM 639 C CA . ASP A 1 79 ? 14.140 11.294 -17.634 1.00 83.75 79 ASP A CA 1
ATOM 640 C C . ASP A 1 79 ? 12.786 10.916 -17.016 1.00 83.75 79 ASP A C 1
ATOM 642 O O . ASP A 1 79 ? 12.187 11.727 -16.299 1.00 83.75 79 ASP A O 1
ATOM 646 N N . HIS A 1 80 ? 12.309 9.695 -17.266 1.00 85.50 80 HIS A N 1
ATOM 647 C CA . HIS A 1 80 ? 10.943 9.272 -16.932 1.00 85.50 80 HIS A CA 1
ATOM 648 C C . HIS A 1 80 ? 10.873 8.180 -15.864 1.00 85.50 80 HIS A C 1
ATOM 650 O O . HIS A 1 80 ? 9.788 7.905 -15.349 1.00 85.50 80 HIS A O 1
ATOM 656 N N . TYR A 1 81 ? 11.995 7.547 -15.524 1.00 93.44 81 TYR A N 1
ATOM 657 C CA . TYR A 1 81 ? 12.012 6.505 -14.513 1.00 93.44 81 TYR A CA 1
ATOM 658 C C . TYR A 1 81 ? 11.696 7.088 -13.120 1.00 93.44 81 TYR A C 1
ATOM 660 O O . TYR A 1 81 ? 12.159 8.184 -12.792 1.00 93.44 81 TYR A O 1
ATOM 668 N N . PRO A 1 82 ? 10.905 6.391 -12.276 1.00 93.31 82 PRO A N 1
ATOM 669 C CA . PRO A 1 82 ? 10.442 6.929 -10.990 1.00 93.31 82 PRO A CA 1
ATOM 670 C C . PRO A 1 82 ? 11.533 7.265 -9.968 1.00 93.31 82 PRO A C 1
ATOM 672 O O . PRO A 1 82 ? 11.261 7.994 -9.013 1.00 93.31 82 PRO A O 1
ATOM 675 N N . PHE A 1 83 ? 12.740 6.732 -10.154 1.00 92.50 83 PHE A N 1
ATOM 676 C CA . PHE A 1 83 ? 13.898 6.970 -9.299 1.00 92.50 83 PHE A CA 1
ATOM 677 C C . PHE A 1 83 ? 15.016 7.666 -10.083 1.00 92.50 83 PHE A C 1
ATOM 679 O O . PHE A 1 83 ? 15.077 7.566 -11.304 1.00 92.50 83 PHE A O 1
ATOM 686 N N . HIS A 1 84 ? 15.934 8.338 -9.389 1.00 88.25 84 HIS A N 1
ATOM 687 C CA . HIS A 1 84 ? 17.108 8.972 -9.998 1.00 88.25 84 HIS A CA 1
ATOM 688 C C . HIS A 1 84 ? 18.082 7.981 -10.660 1.00 88.25 84 HIS A C 1
ATOM 690 O O . HIS A 1 84 ? 18.878 8.388 -11.508 1.00 88.25 84 HIS A O 1
ATOM 696 N N . GLY A 1 85 ? 18.045 6.705 -10.268 1.00 85.56 85 GLY A N 1
ATOM 697 C CA . GLY A 1 85 ? 18.822 5.638 -10.897 1.00 85.56 85 GLY A CA 1
ATOM 698 C C . GLY A 1 85 ? 18.226 5.142 -12.219 1.00 85.56 85 GLY A C 1
ATOM 699 O O . GLY A 1 85 ? 17.223 5.650 -12.707 1.00 85.56 85 GLY A O 1
ATOM 700 N N . LEU A 1 86 ? 18.857 4.127 -12.808 1.00 89.06 86 LEU A N 1
ATOM 701 C CA . LEU A 1 86 ? 18.316 3.408 -13.966 1.00 89.06 86 LEU A CA 1
ATOM 702 C C . LEU A 1 86 ? 17.414 2.246 -13.507 1.00 89.06 86 LEU A C 1
ATOM 704 O O . LEU A 1 86 ? 17.528 1.808 -12.360 1.00 89.06 86 LEU A O 1
ATOM 708 N N . PRO A 1 87 ? 16.548 1.700 -14.382 1.00 92.62 87 PRO A N 1
ATOM 709 C CA . PRO A 1 87 ? 15.778 0.498 -14.069 1.00 92.62 87 PRO A CA 1
ATOM 710 C C . PRO A 1 87 ? 16.656 -0.619 -13.484 1.00 92.62 87 PRO A C 1
ATOM 712 O O . PRO A 1 87 ? 17.733 -0.907 -14.007 1.00 92.62 87 PRO A O 1
ATOM 715 N N . GLY A 1 88 ? 16.199 -1.243 -12.398 1.00 91.88 88 GLY A N 1
ATOM 716 C CA . GLY A 1 88 ? 16.934 -2.256 -11.636 1.00 91.88 88 GLY A CA 1
ATOM 717 C C . GLY A 1 88 ? 17.782 -1.709 -10.482 1.00 91.88 88 GLY A C 1
ATOM 718 O O . GLY A 1 88 ? 18.149 -2.481 -9.594 1.00 91.88 88 GLY A O 1
ATOM 719 N N . SER A 1 89 ? 18.087 -0.404 -10.440 1.00 91.44 89 SER A N 1
ATOM 720 C CA . SER A 1 89 ? 18.904 0.160 -9.356 1.00 91.44 89 SER A CA 1
ATOM 721 C C . SER A 1 89 ? 18.203 0.070 -8.004 1.00 91.44 89 SER A C 1
ATOM 723 O O . SER A 1 89 ? 18.840 -0.232 -7.001 1.00 91.44 89 SER A O 1
ATOM 725 N N . PHE A 1 90 ? 16.884 0.280 -7.975 1.00 92.19 90 PHE A N 1
ATOM 726 C CA . PHE A 1 90 ? 16.117 0.225 -6.737 1.00 92.19 90 PHE A CA 1
ATOM 727 C C . PHE A 1 90 ? 16.112 -1.196 -6.171 1.00 92.19 90 PHE A C 1
ATOM 729 O O . PHE A 1 90 ? 16.306 -1.383 -4.972 1.00 92.19 90 PHE A O 1
ATOM 736 N N . ARG A 1 91 ? 15.964 -2.218 -7.020 1.00 92.88 91 ARG A N 1
ATOM 737 C CA . ARG A 1 91 ? 16.099 -3.611 -6.577 1.00 92.88 91 ARG A CA 1
ATOM 738 C C . ARG A 1 91 ? 17.500 -3.943 -6.085 1.00 92.88 91 ARG A C 1
ATOM 740 O O . ARG A 1 91 ? 17.601 -4.598 -5.053 1.00 92.88 91 ARG A O 1
ATOM 747 N N . ALA A 1 92 ? 18.545 -3.477 -6.764 1.00 92.31 92 ALA A N 1
ATOM 748 C CA . ALA A 1 92 ? 19.916 -3.676 -6.302 1.00 92.31 92 ALA A CA 1
ATOM 749 C C . ALA A 1 92 ? 20.118 -3.097 -4.888 1.00 92.31 92 ALA A C 1
ATOM 751 O O . ALA A 1 92 ? 20.662 -3.777 -4.021 1.00 92.31 92 ALA A O 1
ATOM 752 N N . ASP A 1 93 ? 19.587 -1.901 -4.613 1.00 90.62 93 ASP A N 1
ATOM 753 C CA . ASP A 1 93 ? 19.620 -1.305 -3.271 1.00 90.62 93 ASP A CA 1
ATOM 754 C C . ASP A 1 93 ? 18.855 -2.159 -2.245 1.00 90.62 93 ASP A C 1
ATOM 756 O O . ASP A 1 93 ? 19.312 -2.365 -1.118 1.00 90.62 93 ASP A O 1
ATOM 760 N N . LEU A 1 94 ? 17.704 -2.718 -2.632 1.00 90.69 94 LEU A N 1
ATOM 761 C CA . LEU A 1 94 ? 16.952 -3.625 -1.764 1.00 90.69 94 LEU A CA 1
ATOM 762 C C . LEU A 1 94 ? 17.695 -4.935 -1.476 1.00 90.69 94 LEU A C 1
ATOM 764 O O . LEU A 1 94 ? 17.590 -5.439 -0.361 1.00 90.69 94 LEU A O 1
ATOM 768 N N . GLU A 1 95 ? 18.427 -5.481 -2.445 1.00 91.94 95 GLU A N 1
ATOM 769 C CA . GLU A 1 95 ? 19.234 -6.702 -2.295 1.00 91.94 95 GLU A CA 1
ATOM 770 C C . GLU A 1 95 ? 20.469 -6.473 -1.405 1.00 91.94 95 GLU A C 1
ATOM 772 O O . GLU A 1 95 ? 20.954 -7.404 -0.761 1.00 91.94 95 GLU A O 1
ATOM 777 N N . LEU A 1 96 ? 20.944 -5.227 -1.292 1.00 91.19 96 LEU A N 1
ATOM 778 C CA . LEU A 1 96 ? 21.951 -4.843 -0.299 1.00 91.19 96 LEU A CA 1
ATOM 779 C C . LEU A 1 96 ? 21.370 -4.789 1.124 1.00 91.19 96 LEU A C 1
ATOM 781 O O . LEU A 1 96 ? 22.059 -5.137 2.083 1.00 91.19 96 LEU A O 1
ATOM 785 N N . GLU A 1 97 ? 20.111 -4.365 1.272 1.00 88.62 97 GLU A N 1
ATOM 786 C CA . GLU A 1 97 ? 19.419 -4.313 2.569 1.00 88.62 97 GLU A CA 1
ATOM 787 C C . GLU A 1 97 ? 18.936 -5.694 3.046 1.00 88.62 97 GLU A C 1
ATOM 789 O O . GLU A 1 97 ? 18.965 -5.981 4.244 1.00 88.62 97 GLU A O 1
ATOM 794 N N . TYR A 1 98 ? 18.491 -6.553 2.126 1.00 87.50 98 TYR A N 1
ATOM 795 C CA . TYR A 1 98 ? 17.872 -7.843 2.427 1.00 87.50 98 TYR A CA 1
ATOM 796 C C . TYR A 1 98 ? 18.582 -8.972 1.679 1.00 87.50 98 TYR A C 1
ATOM 798 O O . TYR A 1 98 ? 18.534 -9.045 0.456 1.00 87.50 98 TYR A O 1
ATOM 806 N N . ARG A 1 99 ? 19.166 -9.920 2.428 1.00 83.56 99 ARG A N 1
ATOM 807 C CA . ARG A 1 99 ? 19.796 -11.128 1.855 1.00 83.56 99 ARG A CA 1
ATOM 808 C C . ARG A 1 99 ? 18.818 -12.022 1.097 1.00 83.56 99 ARG A C 1
ATOM 810 O O . ARG A 1 99 ? 19.227 -12.715 0.174 1.00 83.56 99 ARG A O 1
ATOM 817 N N . ASP A 1 100 ? 17.565 -12.045 1.535 1.00 85.62 100 ASP A N 1
ATOM 818 C CA . ASP A 1 100 ? 16.488 -12.800 0.912 1.00 85.62 100 ASP A CA 1
ATOM 819 C C . ASP A 1 100 ? 15.277 -11.881 0.747 1.00 85.62 100 ASP A C 1
ATOM 821 O O . ASP A 1 100 ? 14.657 -11.454 1.724 1.00 85.62 100 ASP A O 1
ATOM 825 N N . LEU A 1 101 ? 14.954 -11.568 -0.508 1.00 84.31 101 LEU A N 1
ATOM 826 C CA . LEU A 1 101 ? 13.844 -10.689 -0.857 1.00 84.31 101 LEU A CA 1
ATOM 827 C C . LEU A 1 101 ? 12.475 -11.292 -0.521 1.00 84.31 101 LEU A C 1
ATOM 829 O O . LEU A 1 101 ? 11.510 -10.543 -0.395 1.00 84.31 101 LEU A O 1
ATOM 833 N N . SER A 1 102 ? 12.373 -12.612 -0.339 1.00 81.38 102 SER A N 1
ATOM 834 C CA . SER A 1 102 ? 11.115 -13.249 0.064 1.00 81.38 102 SER A CA 1
ATOM 835 C C . SER A 1 102 ? 10.746 -12.967 1.525 1.00 81.38 102 SER A C 1
ATOM 837 O O . SER A 1 102 ? 9.574 -13.026 1.883 1.00 81.38 102 SER A O 1
ATOM 839 N N . GLN A 1 103 ? 11.734 -12.621 2.359 1.00 82.12 103 GLN A N 1
ATOM 840 C CA . GLN A 1 103 ? 11.557 -12.252 3.772 1.00 82.12 103 GLN A CA 1
ATOM 841 C C . GLN A 1 103 ? 11.278 -10.758 3.966 1.00 82.12 103 GLN A C 1
ATOM 843 O O . GLN A 1 103 ? 11.206 -10.258 5.092 1.00 82.12 103 GLN A O 1
ATOM 848 N N . LYS A 1 104 ? 11.190 -10.009 2.869 1.00 85.38 104 LYS A N 1
ATOM 849 C CA . LYS A 1 104 ? 11.013 -8.568 2.905 1.00 85.38 104 LYS A CA 1
ATOM 850 C C . LYS A 1 104 ? 9.564 -8.217 3.283 1.00 85.38 104 LYS A C 1
ATOM 852 O O . LYS A 1 104 ? 8.640 -8.844 2.764 1.00 85.38 104 LYS A O 1
ATOM 857 N N . PRO A 1 105 ? 9.337 -7.184 4.117 1.00 92.12 105 PRO A N 1
ATOM 858 C CA . PRO A 1 105 ? 7.994 -6.645 4.320 1.00 92.12 105 PRO A CA 1
ATOM 859 C C . PRO A 1 105 ? 7.411 -6.052 3.032 1.00 92.12 105 PRO A C 1
ATOM 861 O O . PRO A 1 105 ? 8.135 -5.767 2.072 1.00 92.12 105 PRO A O 1
ATOM 864 N N . VAL A 1 106 ? 6.103 -5.783 3.051 1.00 94.75 106 VAL A N 1
ATOM 865 C CA . VAL A 1 106 ? 5.413 -5.074 1.965 1.00 94.75 106 VAL A CA 1
ATOM 866 C C . VAL A 1 106 ? 6.126 -3.753 1.681 1.00 94.75 106 VAL A C 1
ATOM 868 O O . VAL A 1 106 ? 6.427 -2.983 2.592 1.00 94.75 106 VAL A O 1
ATOM 871 N N . LEU A 1 107 ? 6.410 -3.473 0.413 1.00 96.38 107 LEU A N 1
ATOM 872 C CA . LEU A 1 107 ? 6.941 -2.184 -0.016 1.00 96.38 107 LEU A CA 1
ATOM 873 C C . LEU A 1 107 ? 5.809 -1.168 -0.146 1.00 96.38 107 LEU A C 1
ATOM 875 O O . LEU A 1 107 ? 4.810 -1.467 -0.780 1.00 96.38 107 LEU A O 1
ATOM 879 N N . ALA A 1 108 ? 5.975 0.048 0.363 1.00 97.69 108 ALA A N 1
ATOM 880 C CA . ALA A 1 108 ? 5.086 1.170 0.062 1.00 97.69 108 ALA A CA 1
ATOM 881 C C . ALA A 1 108 ? 5.859 2.272 -0.660 1.00 97.69 108 ALA A C 1
ATOM 883 O O . ALA A 1 108 ? 6.729 2.916 -0.073 1.00 97.69 108 ALA A O 1
ATOM 884 N N . LEU A 1 109 ? 5.538 2.488 -1.934 1.00 97.44 109 LEU A N 1
ATOM 885 C CA . LEU A 1 109 ? 6.101 3.548 -2.760 1.00 97.44 109 LEU A CA 1
ATOM 886 C C . LEU A 1 109 ? 5.201 4.782 -2.688 1.00 97.44 109 LEU A C 1
ATOM 888 O O . LEU A 1 109 ? 4.076 4.760 -3.185 1.00 97.44 109 LEU A O 1
ATOM 892 N N . LEU A 1 110 ? 5.693 5.862 -2.083 1.00 96.00 110 LEU A N 1
ATOM 893 C CA . LEU A 1 110 ? 4.967 7.128 -1.985 1.00 96.00 110 LEU A CA 1
ATOM 894 C C . LEU A 1 110 ? 5.327 8.028 -3.172 1.00 96.00 110 LEU A C 1
ATOM 896 O O . LEU A 1 110 ? 6.461 8.519 -3.286 1.00 96.00 110 LEU A O 1
ATOM 900 N N . MET A 1 111 ? 4.356 8.261 -4.053 1.00 92.25 111 MET A N 1
ATOM 901 C CA . MET A 1 111 ? 4.532 9.107 -5.232 1.00 92.25 111 MET A CA 1
ATOM 902 C C . MET A 1 111 ? 4.467 10.596 -4.900 1.00 92.25 111 MET A C 1
ATOM 904 O O . MET A 1 111 ? 3.607 10.991 -4.108 1.00 92.25 111 MET A O 1
ATOM 908 N N . PRO A 1 112 ? 5.345 11.444 -5.478 1.00 88.81 112 PRO A N 1
ATOM 909 C CA . PRO A 1 112 ? 5.145 12.889 -5.441 1.00 88.81 112 PRO A CA 1
ATOM 910 C C . PRO A 1 112 ? 3.825 13.241 -6.112 1.00 88.81 112 PRO A C 1
ATOM 912 O O . PRO A 1 112 ? 3.481 12.685 -7.149 1.00 88.81 112 PRO A O 1
ATOM 915 N N . ASP A 1 113 ? 3.116 14.205 -5.539 1.00 80.56 113 ASP A N 1
ATOM 916 C CA . ASP A 1 113 ? 2.003 14.849 -6.225 1.00 80.56 113 ASP A CA 1
ATOM 917 C C . ASP A 1 113 ? 2.572 15.650 -7.413 1.00 80.56 113 ASP A C 1
ATOM 919 O O . ASP A 1 113 ? 3.634 16.270 -7.328 1.00 80.56 113 ASP A O 1
ATOM 923 N N . THR A 1 114 ? 1.856 15.642 -8.531 1.00 72.06 114 THR A N 1
ATOM 924 C CA . THR A 1 114 ? 2.180 16.389 -9.754 1.00 72.06 114 THR A CA 1
ATOM 925 C C . THR A 1 114 ? 2.359 17.900 -9.548 1.00 72.06 114 THR A C 1
ATOM 927 O O . THR A 1 114 ? 2.917 18.564 -10.418 1.00 72.06 114 THR A O 1
ATOM 930 N N . ARG A 1 115 ? 1.891 18.463 -8.420 1.00 65.12 115 ARG A N 1
ATOM 931 C CA . ARG A 1 115 ? 1.882 19.912 -8.127 1.00 65.12 115 ARG A CA 1
ATOM 932 C C . ARG A 1 115 ? 2.600 20.301 -6.818 1.00 65.12 115 ARG A C 1
ATOM 934 O O . ARG A 1 115 ? 2.136 21.191 -6.113 1.00 65.12 115 ARG A O 1
ATOM 941 N N . GLN A 1 116 ? 3.693 19.639 -6.426 1.00 57.12 116 GLN A N 1
ATOM 942 C CA . GLN A 1 116 ? 4.291 19.858 -5.088 1.00 57.12 116 GLN A CA 1
ATOM 943 C C . GLN A 1 116 ? 5.035 21.187 -4.877 1.00 57.12 116 GLN A C 1
ATOM 945 O O . GLN A 1 116 ? 5.102 21.648 -3.734 1.00 57.12 116 GLN A O 1
ATOM 950 N N . ASP A 1 117 ? 5.573 21.822 -5.917 1.00 56.03 117 ASP A N 1
ATOM 951 C CA . ASP A 1 117 ? 6.404 23.013 -5.716 1.00 56.03 117 ASP A CA 1
ATOM 952 C C . ASP A 1 117 ? 5.556 24.265 -5.461 1.00 56.03 117 ASP A C 1
ATOM 954 O O . ASP A 1 117 ? 4.687 24.633 -6.251 1.00 56.03 117 ASP A O 1
ATOM 958 N N . GLY A 1 118 ? 5.800 24.913 -4.317 1.00 59.16 118 GLY A N 1
ATOM 959 C CA . GLY A 1 118 ? 5.104 26.136 -3.903 1.00 59.16 118 GLY A CA 1
ATOM 960 C C . GLY A 1 118 ? 3.668 25.937 -3.405 1.00 59.16 118 GLY A C 1
ATOM 961 O O . GLY A 1 118 ? 2.978 26.927 -3.164 1.00 59.16 118 GLY A O 1
ATOM 962 N N . THR A 1 119 ? 3.202 24.694 -3.231 1.00 69.75 119 THR A N 1
ATOM 963 C CA . THR A 1 119 ? 1.865 24.412 -2.687 1.00 69.75 119 THR A CA 1
ATOM 964 C C . THR A 1 119 ? 1.882 24.203 -1.171 1.00 69.75 119 THR A C 1
ATOM 966 O O . THR A 1 119 ? 2.886 23.762 -0.606 1.00 69.75 119 THR A O 1
ATOM 969 N N . PRO A 1 120 ? 0.755 24.463 -0.479 1.00 70.50 120 PRO A N 1
ATOM 970 C CA . PRO A 1 120 ? 0.640 24.213 0.961 1.00 70.50 120 PRO A CA 1
ATOM 971 C C . PRO A 1 120 ? 0.843 22.737 1.358 1.00 70.50 120 PRO A C 1
ATOM 973 O O . PRO A 1 120 ? 1.137 22.434 2.514 1.00 70.50 120 PRO A O 1
ATOM 976 N N . TRP A 1 121 ? 0.729 21.815 0.399 1.00 80.81 121 TRP A N 1
ATOM 977 C CA . TRP A 1 121 ? 0.875 20.369 0.589 1.00 80.81 121 TRP A CA 1
ATOM 978 C C . TRP A 1 121 ? 2.330 19.883 0.570 1.00 80.81 121 TRP A C 1
ATOM 980 O O . TRP A 1 121 ? 2.591 18.687 0.739 1.00 80.81 121 TRP A O 1
ATOM 990 N N . HIS A 1 122 ? 3.292 20.795 0.402 1.00 80.56 122 HIS A N 1
ATOM 991 C CA . HIS A 1 122 ? 4.707 20.472 0.506 1.00 80.56 122 HIS A CA 1
ATOM 992 C C . HIS A 1 122 ? 5.013 19.744 1.830 1.00 80.56 122 HIS A C 1
ATOM 994 O O . HIS A 1 122 ? 4.499 20.093 2.897 1.00 80.56 122 HIS A O 1
ATOM 1000 N N . GLY A 1 123 ? 5.841 18.699 1.763 1.00 84.19 123 GLY A N 1
ATOM 1001 C CA . GLY A 1 123 ? 6.231 17.891 2.924 1.00 84.19 123 GLY A CA 1
ATOM 1002 C C . GLY A 1 123 ? 5.223 16.822 3.373 1.00 84.19 123 GLY A C 1
ATOM 1003 O O . GLY A 1 123 ? 5.540 16.062 4.289 1.00 84.19 123 GLY A O 1
ATOM 1004 N N . LEU A 1 124 ? 4.054 16.687 2.731 1.00 88.00 124 LEU A N 1
ATOM 1005 C CA . LEU A 1 124 ? 3.063 15.661 3.091 1.00 88.00 124 LEU A CA 1
ATOM 1006 C C . LEU A 1 124 ? 3.638 14.234 3.045 1.00 88.00 124 LEU A C 1
ATOM 1008 O O . LEU A 1 124 ? 3.423 13.457 3.967 1.00 88.00 124 LEU A O 1
ATOM 1012 N N . ARG A 1 125 ? 4.416 13.882 2.015 1.00 90.31 125 ARG A N 1
ATOM 1013 C CA . ARG A 1 125 ? 4.992 12.526 1.881 1.00 90.31 125 ARG A CA 1
ATOM 1014 C C . ARG A 1 125 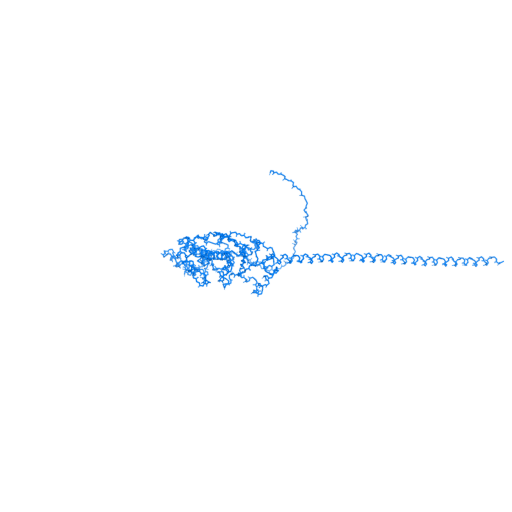? 5.951 12.168 3.010 1.00 90.31 125 ARG A C 1
ATOM 1016 O O . ARG A 1 125 ? 5.910 11.055 3.519 1.00 90.31 125 ARG A O 1
ATOM 1023 N N . ALA A 1 126 ? 6.791 13.122 3.411 1.00 88.88 126 ALA A N 1
ATOM 1024 C CA . ALA A 1 126 ? 7.707 12.941 4.532 1.00 88.88 126 ALA A CA 1
ATOM 1025 C C . ALA A 1 126 ? 6.933 12.726 5.841 1.00 88.88 126 ALA A C 1
ATOM 1027 O O . ALA A 1 126 ? 7.327 11.903 6.664 1.00 88.88 126 ALA A O 1
ATOM 1028 N N . ARG A 1 127 ? 5.793 13.411 5.999 1.00 89.88 127 ARG A N 1
ATOM 1029 C CA . ARG A 1 127 ? 4.865 13.175 7.106 1.00 89.88 127 ARG A CA 1
ATOM 1030 C C . ARG A 1 127 ? 4.268 11.769 7.056 1.00 89.88 127 ARG A C 1
ATOM 1032 O O . ARG A 1 127 ? 4.443 11.019 8.009 1.00 89.88 127 ARG A O 1
ATOM 1039 N N . VAL A 1 128 ? 3.673 11.366 5.935 1.00 93.31 128 VAL A N 1
ATOM 1040 C CA . VAL A 1 128 ? 3.130 10.003 5.765 1.00 93.31 128 VAL A CA 1
ATOM 1041 C C . VAL A 1 128 ? 4.178 8.942 6.118 1.00 93.31 128 VAL A C 1
ATOM 1043 O O . VAL A 1 128 ? 3.896 8.030 6.886 1.00 93.31 128 VAL A O 1
ATOM 1046 N N . MET A 1 129 ? 5.413 9.095 5.634 1.00 92.81 129 MET A N 1
ATOM 1047 C CA . MET A 1 129 ? 6.525 8.207 5.986 1.00 92.81 129 MET A CA 1
ATOM 1048 C C . MET A 1 129 ? 6.802 8.184 7.498 1.00 92.81 129 MET A C 1
ATOM 1050 O O . MET A 1 129 ? 6.993 7.117 8.072 1.00 92.81 129 MET A O 1
ATOM 1054 N N . GLY A 1 130 ? 6.777 9.342 8.164 1.00 90.88 130 GLY A N 1
ATOM 1055 C CA . GLY A 1 130 ? 6.904 9.431 9.619 1.00 90.88 130 GLY A CA 1
ATOM 1056 C C . GLY A 1 130 ? 5.789 8.701 10.378 1.00 90.88 130 GLY A C 1
ATOM 1057 O O . GLY A 1 130 ? 6.081 8.000 11.346 1.00 90.88 130 GLY A O 1
ATOM 1058 N N . ASP A 1 131 ? 4.538 8.813 9.922 1.00 91.56 131 ASP A N 1
ATOM 1059 C CA . ASP A 1 131 ? 3.390 8.122 10.534 1.00 91.56 131 ASP A CA 1
ATOM 1060 C C . ASP A 1 131 ? 3.462 6.603 10.316 1.00 91.56 131 ASP A C 1
ATOM 1062 O O . ASP A 1 131 ? 3.101 5.818 11.195 1.00 91.56 131 ASP A O 1
ATOM 1066 N N . LEU A 1 132 ? 4.034 6.178 9.187 1.00 94.06 132 LEU A N 1
ATOM 1067 C CA . LEU A 1 132 ? 4.266 4.770 8.877 1.00 94.06 132 LEU A CA 1
ATOM 1068 C C . LEU A 1 132 ? 5.499 4.167 9.576 1.00 94.06 132 LEU A C 1
ATOM 1070 O O . LEU A 1 132 ? 5.644 2.945 9.635 1.00 94.06 132 LEU A O 1
ATOM 1074 N N . GLY A 1 133 ? 6.372 4.993 10.157 1.00 92.25 133 GLY A N 1
ATOM 1075 C CA . GLY A 1 133 ? 7.658 4.549 10.701 1.00 92.25 133 GLY A CA 1
ATOM 1076 C C . GLY A 1 133 ? 7.555 3.549 11.859 1.00 92.25 133 GLY A C 1
ATOM 1077 O O . GLY A 1 133 ? 8.494 2.794 12.108 1.00 92.25 133 GLY A O 1
ATOM 1078 N N . SER A 1 134 ? 6.428 3.503 12.580 1.00 91.19 134 SER A N 1
ATOM 1079 C CA . SER A 1 134 ? 6.213 2.471 13.606 1.00 91.19 134 SER A CA 1
ATOM 1080 C C . SER A 1 134 ? 6.018 1.074 13.005 1.00 91.19 134 SER A C 1
ATOM 1082 O O . SER A 1 134 ? 6.560 0.114 13.548 1.00 91.19 134 SER A O 1
ATOM 1084 N N . TYR A 1 135 ? 5.359 0.974 11.850 1.00 94.12 135 TYR A N 1
ATOM 1085 C CA . TYR A 1 135 ? 5.150 -0.281 11.123 1.00 94.12 135 TYR A CA 1
ATOM 1086 C C . TYR A 1 135 ? 6.421 -0.744 10.403 1.00 94.12 135 TYR A C 1
ATOM 1088 O O . TYR A 1 135 ? 6.670 -1.946 10.311 1.00 94.12 135 TYR A O 1
ATOM 1096 N N . GLU A 1 136 ? 7.282 0.194 9.982 1.00 93.25 136 GLU A N 1
ATOM 1097 C CA . GLU A 1 136 ? 8.635 -0.143 9.514 1.00 93.25 136 GLU A CA 1
ATOM 1098 C C . GLU A 1 136 ? 9.488 -0.764 10.624 1.00 93.25 136 GLU A C 1
ATOM 1100 O O . GLU A 1 136 ? 10.171 -1.760 10.394 1.00 93.25 136 GLU A O 1
ATOM 1105 N N . ARG A 1 137 ? 9.420 -0.229 11.853 1.00 91.75 137 ARG A N 1
ATOM 1106 C CA . ARG A 1 137 ? 10.135 -0.806 13.008 1.00 91.75 137 ARG A CA 1
ATOM 1107 C C . ARG A 1 137 ? 9.634 -2.198 13.387 1.00 91.75 137 ARG A C 1
ATOM 1109 O O . ARG A 1 137 ? 10.417 -2.994 13.892 1.00 91.75 137 ARG A O 1
ATOM 1116 N N . LEU A 1 138 ? 8.356 -2.485 13.141 1.00 92.19 138 LEU A N 1
ATOM 1117 C CA . LEU A 1 138 ? 7.767 -3.815 13.316 1.00 92.19 138 LEU A CA 1
ATOM 1118 C C . LEU A 1 138 ? 8.061 -4.760 12.139 1.00 92.19 138 LEU A C 1
ATOM 1120 O O . LEU A 1 138 ? 7.625 -5.906 12.166 1.00 92.19 138 LEU A O 1
ATOM 1124 N N . ASN A 1 139 ? 8.794 -4.300 11.116 1.00 92.50 139 ASN A N 1
ATOM 1125 C CA . ASN A 1 139 ? 9.082 -5.047 9.893 1.00 92.50 139 ASN A CA 1
ATOM 1126 C C . ASN A 1 139 ? 7.809 -5.577 9.201 1.00 92.50 139 ASN A C 1
ATOM 1128 O O . ASN A 1 139 ? 7.804 -6.678 8.657 1.00 92.50 139 ASN A O 1
ATOM 1132 N N . LEU A 1 140 ? 6.724 -4.794 9.230 1.00 94.44 140 LEU A N 1
ATOM 1133 C CA . LEU A 1 140 ? 5.466 -5.100 8.532 1.00 94.44 140 LEU A CA 1
ATOM 1134 C C . LEU A 1 140 ? 5.381 -4.405 7.169 1.00 94.44 140 LEU A C 1
ATOM 1136 O O . LEU A 1 140 ? 4.779 -4.929 6.230 1.00 94.44 140 LEU A O 1
ATOM 1140 N N . LEU A 1 141 ? 6.032 -3.245 7.068 1.00 95.62 141 LEU A N 1
ATOM 1141 C CA . LEU A 1 141 ? 6.074 -2.372 5.901 1.00 95.62 141 LEU A CA 1
ATOM 1142 C C . LEU A 1 141 ? 7.504 -1.866 5.686 1.00 95.62 141 LEU A C 1
ATOM 1144 O O . LEU A 1 141 ? 8.273 -1.743 6.635 1.00 95.62 141 LEU A O 1
ATOM 1148 N N . ARG A 1 142 ? 7.857 -1.503 4.455 1.00 95.88 142 ARG A N 1
ATOM 1149 C CA . ARG A 1 142 ? 9.056 -0.720 4.141 1.00 95.88 142 ARG A CA 1
ATOM 1150 C C . ARG A 1 142 ? 8.681 0.417 3.207 1.00 95.88 142 ARG A C 1
ATOM 1152 O O . ARG A 1 142 ? 8.235 0.177 2.087 1.00 95.88 142 ARG A O 1
ATOM 1159 N N . VAL A 1 143 ? 8.876 1.652 3.654 1.00 95.69 143 VAL A N 1
ATOM 1160 C CA . VAL A 1 143 ? 8.423 2.842 2.929 1.00 95.69 143 VAL A CA 1
ATOM 1161 C C . VAL A 1 143 ? 9.559 3.402 2.080 1.00 95.69 143 VAL A C 1
ATOM 1163 O O . VAL A 1 143 ? 10.715 3.472 2.506 1.00 95.69 143 VAL A O 1
ATOM 1166 N N . ARG A 1 144 ? 9.248 3.791 0.845 1.00 94.50 144 ARG A N 1
ATOM 1167 C CA . ARG A 1 144 ? 10.179 4.438 -0.081 1.00 94.50 144 ARG A CA 1
ATOM 1168 C C . ARG A 1 144 ? 9.509 5.611 -0.761 1.00 94.50 144 ARG A C 1
ATOM 1170 O O . ARG A 1 144 ? 8.371 5.519 -1.212 1.00 94.50 144 ARG A O 1
ATOM 1177 N N . LEU A 1 145 ? 10.234 6.718 -0.841 1.00 94.00 145 LEU A N 1
ATOM 1178 C CA . LEU A 1 145 ? 9.820 7.862 -1.636 1.00 94.00 145 LEU A CA 1
ATOM 1179 C C . LEU A 1 145 ? 10.308 7.643 -3.063 1.00 94.00 145 LEU A C 1
ATOM 1181 O O . LEU A 1 145 ? 11.444 7.225 -3.266 1.00 94.00 145 LEU A O 1
ATOM 1185 N N . THR A 1 146 ? 9.446 7.919 -4.032 1.00 93.75 146 THR A N 1
ATOM 1186 C CA . THR A 1 146 ? 9.877 8.022 -5.429 1.00 93.75 146 THR A CA 1
ATOM 1187 C C . THR A 1 146 ? 10.286 9.458 -5.727 1.00 93.75 146 THR A C 1
ATOM 1189 O O . THR A 1 146 ? 9.754 10.412 -5.140 1.00 93.75 146 THR A O 1
ATOM 1192 N N . ASP A 1 147 ? 11.255 9.609 -6.620 1.00 91.31 147 ASP A N 1
ATOM 1193 C CA . ASP A 1 147 ? 11.841 10.904 -6.955 1.00 91.31 147 ASP A CA 1
ATOM 1194 C C . ASP A 1 147 ? 10.942 11.675 -7.925 1.00 91.31 147 ASP A C 1
ATOM 1196 O O . ASP A 1 147 ? 10.855 12.902 -7.868 1.00 91.31 147 ASP A O 1
ATOM 1200 N N . ARG A 1 148 ? 10.220 10.951 -8.789 1.00 90.56 148 ARG A N 1
ATOM 1201 C CA . ARG A 1 148 ? 9.362 11.517 -9.834 1.00 90.56 148 ARG A CA 1
ATOM 1202 C C . ARG A 1 148 ? 7.953 10.951 -9.783 1.00 90.56 148 ARG A C 1
ATOM 1204 O O . ARG A 1 148 ? 7.725 9.825 -9.349 1.00 90.56 148 ARG A O 1
ATOM 1211 N N . HIS A 1 149 ? 7.002 11.743 -10.268 1.00 90.94 149 HIS A N 1
ATOM 1212 C CA . HIS A 1 149 ? 5.646 11.264 -10.502 1.00 90.94 149 HIS A CA 1
ATOM 1213 C C . HIS A 1 149 ? 5.640 10.392 -11.761 1.00 90.94 149 HIS A C 1
ATOM 1215 O O . HIS A 1 149 ? 6.322 10.702 -12.736 1.00 90.94 149 HIS A O 1
ATOM 1221 N N . PHE A 1 150 ? 4.844 9.327 -11.764 1.00 92.38 150 PHE A N 1
ATOM 1222 C CA . PHE A 1 150 ? 4.707 8.400 -12.884 1.00 92.38 150 PHE A CA 1
ATOM 1223 C C . PHE A 1 150 ? 3.278 7.854 -12.965 1.00 92.38 150 PHE A C 1
ATOM 1225 O O . PHE A 1 150 ? 2.485 8.056 -12.059 1.00 92.38 150 PHE A O 1
ATOM 1232 N N . ALA A 1 151 ? 2.922 7.167 -14.048 1.00 91.75 151 ALA A N 1
ATOM 1233 C CA . ALA A 1 151 ? 1.643 6.463 -14.130 1.00 91.75 151 ALA A CA 1
ATOM 1234 C C . ALA A 1 151 ? 1.818 5.003 -13.698 1.00 91.75 151 ALA A C 1
ATOM 1236 O O . ALA A 1 151 ? 2.665 4.297 -14.253 1.00 91.75 151 ALA A O 1
ATOM 1237 N N . TRP A 1 152 ? 1.023 4.534 -12.735 1.00 94.00 152 TRP A N 1
ATOM 1238 C CA . TRP A 1 152 ? 0.953 3.113 -12.403 1.00 94.00 152 TRP A CA 1
ATOM 1239 C C . TRP A 1 152 ? -0.160 2.420 -13.213 1.00 94.00 152 TRP A C 1
ATOM 1241 O O . TRP A 1 152 ? -1.287 2.918 -13.243 1.00 94.00 152 TRP A O 1
ATOM 1251 N N . PRO A 1 153 ? 0.097 1.260 -13.847 1.00 93.88 153 PRO A N 1
ATOM 1252 C CA . PRO A 1 153 ? 1.326 0.470 -13.801 1.00 93.88 153 PRO A CA 1
ATOM 1253 C C . PRO A 1 153 ? 2.462 0.997 -14.681 1.00 93.88 153 PRO A C 1
ATOM 1255 O O . PRO A 1 153 ? 2.268 1.322 -15.849 1.00 93.88 153 PRO A O 1
ATOM 1258 N N . HIS A 1 154 ? 3.678 0.995 -14.129 1.00 93.69 154 HIS A N 1
ATOM 1259 C CA . HIS A 1 154 ? 4.884 1.413 -14.840 1.00 93.69 154 HIS A CA 1
ATOM 1260 C C . HIS A 1 154 ? 5.725 0.193 -15.240 1.00 93.69 154 HIS A C 1
ATOM 1262 O O . HIS A 1 154 ? 6.348 -0.450 -14.393 1.00 93.69 154 HIS A O 1
ATOM 1268 N N . ALA A 1 155 ? 5.783 -0.111 -16.541 1.00 91.50 155 ALA A N 1
ATOM 1269 C CA . ALA A 1 155 ? 6.328 -1.373 -17.053 1.00 91.50 155 ALA A CA 1
ATOM 1270 C C . ALA A 1 155 ? 7.784 -1.649 -16.636 1.00 91.50 155 ALA A C 1
ATOM 1272 O O . ALA A 1 155 ? 8.091 -2.754 -16.194 1.00 91.50 155 ALA A O 1
ATOM 1273 N N . ARG A 1 156 ? 8.681 -0.654 -16.740 1.00 92.56 156 ARG A N 1
ATOM 1274 C CA . ARG A 1 156 ? 10.103 -0.830 -16.384 1.00 92.56 156 ARG A CA 1
ATOM 1275 C C . ARG A 1 156 ? 10.305 -1.024 -14.883 1.00 92.56 156 ARG A C 1
ATOM 1277 O O . ARG A 1 156 ? 10.941 -1.998 -14.507 1.00 92.56 156 ARG A O 1
ATOM 1284 N N . LEU A 1 157 ? 9.726 -0.151 -14.057 1.00 94.88 157 LEU A N 1
ATOM 1285 C CA . LEU A 1 157 ? 9.711 -0.284 -12.598 1.00 94.88 157 LEU A CA 1
ATOM 1286 C C . LEU A 1 157 ? 9.195 -1.662 -12.156 1.00 94.88 157 LEU A C 1
ATOM 1288 O O . LEU A 1 157 ? 9.827 -2.326 -11.342 1.00 94.88 157 LEU A O 1
ATOM 1292 N N . TYR A 1 158 ? 8.075 -2.126 -12.717 1.00 94.75 158 TYR A N 1
ATOM 1293 C CA . TYR A 1 158 ? 7.576 -3.461 -12.398 1.00 94.75 158 TYR A CA 1
ATOM 1294 C C . TYR A 1 158 ? 8.573 -4.549 -12.810 1.00 94.75 158 TYR A C 1
ATOM 1296 O O . TYR A 1 158 ? 8.996 -5.339 -11.975 1.00 94.75 158 TYR A O 1
ATOM 1304 N N . ALA A 1 159 ? 8.960 -4.589 -14.087 1.00 93.25 159 ALA A N 1
ATOM 1305 C CA . ALA A 1 159 ? 9.735 -5.697 -14.636 1.00 93.25 159 ALA A CA 1
ATOM 1306 C C . ALA A 1 159 ? 11.142 -5.817 -14.035 1.00 93.25 159 ALA A C 1
ATOM 1308 O O . ALA A 1 159 ? 11.614 -6.937 -13.844 1.00 93.25 159 ALA A O 1
ATOM 1309 N N . ASN A 1 160 ? 11.801 -4.688 -13.766 1.00 93.81 160 ASN A N 1
ATOM 1310 C CA . ASN A 1 160 ? 13.189 -4.672 -13.308 1.00 93.81 160 ASN A CA 1
ATOM 1311 C C . ASN A 1 160 ? 13.293 -4.633 -11.783 1.00 93.81 160 ASN A C 1
ATOM 1313 O O . ASN A 1 160 ? 14.218 -5.230 -11.238 1.00 93.81 160 ASN A O 1
ATOM 1317 N N . ASP A 1 161 ? 12.340 -3.995 -11.093 1.00 94.69 161 ASP A N 1
ATOM 1318 C CA . ASP A 1 161 ? 12.513 -3.713 -9.671 1.00 94.69 161 ASP A CA 1
ATOM 1319 C C . ASP A 1 161 ? 11.491 -4.397 -8.769 1.00 94.69 161 ASP A C 1
ATOM 1321 O O . ASP A 1 161 ? 11.873 -5.000 -7.770 1.00 94.69 161 ASP A O 1
ATOM 1325 N N . LEU A 1 162 ? 10.204 -4.356 -9.120 1.00 93.94 162 LEU A N 1
ATOM 132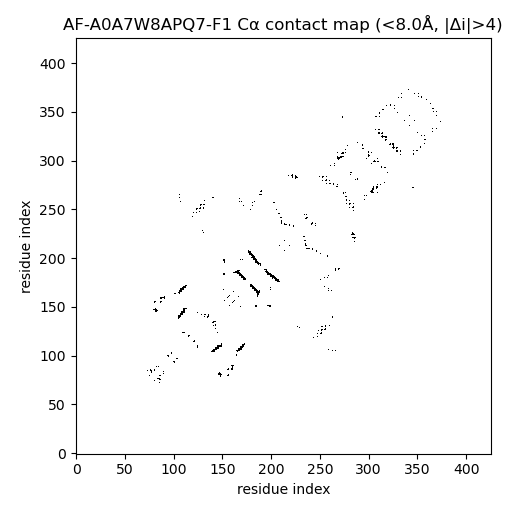6 C CA . LEU A 1 162 ? 9.128 -4.855 -8.248 1.00 93.94 162 LEU A CA 1
ATOM 1327 C C . LEU A 1 162 ? 8.664 -6.274 -8.573 1.00 93.94 162 LEU A C 1
ATOM 1329 O O . LEU A 1 162 ? 7.800 -6.815 -7.886 1.00 93.94 162 LEU A O 1
ATOM 1333 N N . LYS A 1 163 ? 9.209 -6.887 -9.623 1.00 90.62 163 LYS A N 1
ATOM 1334 C CA . LYS A 1 163 ? 8.819 -8.228 -10.040 1.00 90.62 163 LYS A CA 1
ATOM 1335 C C . LYS A 1 163 ? 9.009 -9.211 -8.885 1.00 90.62 163 LYS A C 1
ATOM 1337 O O . LYS A 1 163 ? 10.110 -9.334 -8.342 1.00 90.62 163 LYS A O 1
ATOM 1342 N N . ASP A 1 164 ? 7.925 -9.912 -8.566 1.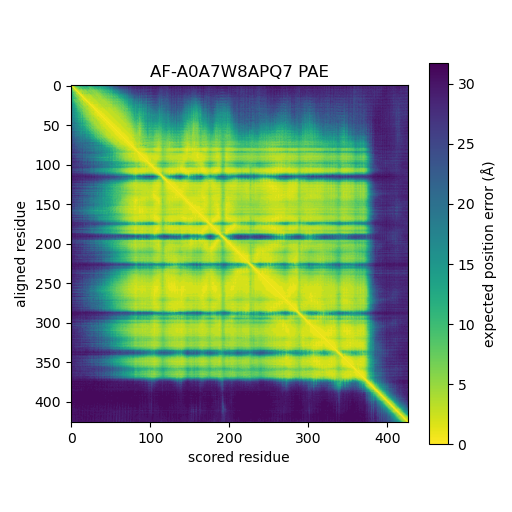00 88.31 164 ASP A N 1
ATOM 1343 C CA . ASP A 1 164 ? 7.818 -10.901 -7.492 1.00 88.31 164 ASP A CA 1
ATOM 1344 C C . ASP A 1 164 ? 7.957 -10.313 -6.074 1.00 88.31 164 ASP A C 1
ATOM 1346 O O . ASP A 1 164 ? 8.059 -11.061 -5.105 1.00 88.31 164 ASP A O 1
ATOM 1350 N N . LEU A 1 165 ? 7.901 -8.982 -5.934 1.00 91.38 165 LEU A N 1
ATOM 1351 C CA . LEU A 1 165 ? 7.890 -8.284 -4.650 1.00 91.38 165 LEU A CA 1
ATOM 1352 C C . LEU A 1 165 ? 6.496 -7.721 -4.352 1.00 91.38 165 LEU A C 1
ATOM 1354 O O . LEU A 1 165 ? 5.911 -7.062 -5.215 1.00 91.38 165 LEU A O 1
ATOM 1358 N N . PRO A 1 166 ? 5.960 -7.916 -3.134 1.00 92.81 166 PRO A N 1
ATOM 1359 C CA . PRO A 1 166 ? 4.726 -7.262 -2.726 1.00 92.81 166 PRO A CA 1
ATOM 1360 C C . PRO A 1 166 ? 4.970 -5.763 -2.565 1.00 92.81 166 PRO A C 1
ATOM 1362 O O . PRO A 1 166 ? 5.748 -5.336 -1.709 1.00 92.81 166 PRO A O 1
ATOM 1365 N N . ALA A 1 167 ? 4.313 -4.959 -3.397 1.00 95.56 167 ALA A N 1
ATOM 1366 C CA . ALA A 1 167 ? 4.478 -3.513 -3.387 1.00 95.56 167 ALA A CA 1
ATOM 1367 C C . ALA A 1 167 ? 3.148 -2.783 -3.564 1.00 95.56 167 ALA A C 1
ATOM 1369 O O . ALA A 1 167 ? 2.379 -3.089 -4.471 1.00 95.56 167 ALA A O 1
ATOM 1370 N N . LEU A 1 168 ? 2.929 -1.784 -2.718 1.00 97.19 168 LEU A N 1
ATOM 1371 C CA . LEU A 1 168 ? 1.885 -0.776 -2.770 1.00 97.19 168 LEU A CA 1
ATOM 1372 C C . LEU A 1 168 ? 2.441 0.465 -3.467 1.00 97.19 168 LEU A C 1
ATOM 1374 O O . LEU A 1 168 ? 3.522 0.947 -3.124 1.00 97.19 168 LEU A O 1
ATOM 1378 N N . VAL A 1 169 ? 1.690 1.004 -4.419 1.00 97.12 169 VAL A N 1
ATOM 1379 C CA . VAL A 1 169 ? 1.962 2.299 -5.045 1.00 97.12 169 VAL A CA 1
ATOM 1380 C C . VAL A 1 169 ? 0.900 3.273 -4.569 1.00 97.12 169 VAL A C 1
ATOM 1382 O O . VAL A 1 169 ? -0.286 3.069 -4.823 1.00 97.12 169 VAL A O 1
ATOM 1385 N N . VAL A 1 170 ? 1.335 4.295 -3.837 1.00 96.88 170 VAL A N 1
ATOM 1386 C CA . VAL A 1 170 ? 0.465 5.247 -3.148 1.00 96.88 170 VAL A CA 1
ATOM 1387 C C . VAL A 1 170 ? 0.499 6.571 -3.889 1.00 96.88 170 VAL A C 1
ATOM 1389 O O . VAL A 1 170 ? 1.511 7.277 -3.906 1.00 96.88 170 VAL A O 1
ATOM 1392 N N . GLU A 1 171 ? -0.640 6.903 -4.475 1.00 94.12 171 GLU A N 1
ATOM 1393 C CA . GLU A 1 171 ? -0.894 8.130 -5.209 1.00 94.12 171 GLU A CA 1
ATOM 1394 C C . GLU A 1 171 ? -1.805 9.024 -4.370 1.00 94.12 171 GLU A C 1
ATOM 1396 O O . GLU A 1 171 ? -2.864 8.602 -3.897 1.00 94.12 171 GLU A O 1
ATOM 1401 N N . THR A 1 172 ? -1.408 10.279 -4.197 1.00 92.12 172 THR A N 1
ATOM 1402 C CA . THR A 1 172 ? -2.248 11.288 -3.556 1.00 92.12 172 THR A CA 1
ATOM 1403 C C . THR A 1 172 ? -2.454 12.451 -4.506 1.00 92.12 172 THR A C 1
ATOM 1405 O O . THR A 1 172 ? -1.522 12.912 -5.164 1.00 92.12 172 THR A O 1
ATOM 1408 N N . SER A 1 173 ? -3.695 12.915 -4.591 1.00 88.81 173 SER A N 1
ATOM 1409 C CA . SER A 1 173 ? -4.031 14.134 -5.319 1.00 88.81 173 SER A CA 1
ATOM 1410 C C . SER A 1 173 ? -4.928 15.002 -4.460 1.00 88.81 173 SER A C 1
ATOM 1412 O O . SER A 1 173 ? -5.859 14.499 -3.824 1.00 88.81 173 SER A O 1
ATOM 1414 N N . HIS A 1 174 ? -4.660 16.301 -4.467 1.00 83.38 174 HIS A N 1
ATOM 1415 C CA . HIS A 1 174 ? -5.307 17.246 -3.570 1.00 83.38 174 HIS A CA 1
ATOM 1416 C C . HIS A 1 174 ? -5.890 18.415 -4.355 1.00 83.38 174 HIS A C 1
ATOM 1418 O O . HIS A 1 174 ? -5.275 18.926 -5.294 1.00 83.38 174 HIS A O 1
ATOM 1424 N N . ASP A 1 175 ? -7.054 18.880 -3.919 1.00 75.69 175 ASP A N 1
ATOM 1425 C CA . ASP A 1 175 ? -7.503 20.245 -4.170 1.00 75.69 175 ASP A CA 1
ATOM 1426 C C . ASP A 1 175 ? -7.529 21.028 -2.839 1.00 75.69 175 ASP A C 1
ATOM 1428 O O . ASP A 1 175 ? -6.986 20.573 -1.830 1.00 75.69 175 ASP A O 1
ATOM 1432 N N . LEU A 1 176 ? -8.092 22.240 -2.817 1.00 69.69 176 LEU A N 1
ATOM 1433 C CA . LEU A 1 176 ? -8.165 23.048 -1.587 1.00 69.69 176 LEU A CA 1
ATOM 1434 C C . LEU A 1 176 ? -9.07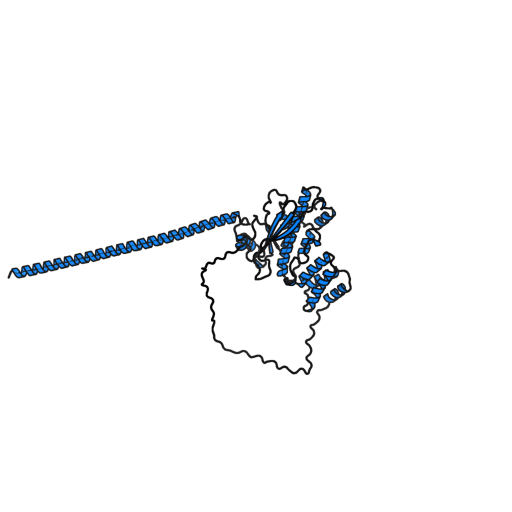0 22.435 -0.501 1.00 69.69 176 LEU A C 1
ATOM 1436 O O . LEU A 1 176 ? -8.983 22.825 0.660 1.00 69.69 176 LEU A O 1
ATOM 1440 N N . TYR A 1 177 ? -9.943 21.498 -0.861 1.00 81.06 177 TYR A N 1
ATOM 1441 C CA . TYR A 1 177 ? -11.023 20.988 -0.019 1.00 81.06 177 TYR A CA 1
ATOM 1442 C C . TYR A 1 177 ? -11.025 19.470 0.122 1.00 81.06 177 TYR A C 1
ATOM 1444 O O . TYR A 1 177 ? -11.765 18.949 0.959 1.00 81.06 177 TYR A O 1
ATOM 1452 N N . ARG A 1 178 ? -10.266 18.750 -0.702 1.00 90.44 178 ARG A N 1
ATOM 1453 C CA . ARG A 1 178 ? -10.308 17.298 -0.790 1.00 90.44 178 ARG A CA 1
ATOM 1454 C C . ARG A 1 178 ? -8.927 16.695 -0.946 1.00 90.44 178 ARG A C 1
ATOM 1456 O O . ARG A 1 178 ? -8.086 17.191 -1.693 1.00 90.44 178 ARG A O 1
ATOM 1463 N N . LEU A 1 179 ? -8.755 15.563 -0.282 1.00 91.19 179 LEU A N 1
ATOM 1464 C CA . LEU A 1 179 ? -7.679 14.613 -0.506 1.00 91.19 179 LEU A CA 1
ATOM 1465 C C . LEU A 1 179 ? -8.283 13.379 -1.169 1.00 91.19 179 LEU A C 1
ATOM 1467 O O . LEU A 1 179 ? -9.229 12.789 -0.650 1.00 91.19 179 LEU A O 1
ATOM 1471 N N . HIS A 1 180 ? -7.696 12.968 -2.283 1.00 92.88 180 HIS A N 1
ATOM 1472 C CA . HIS A 1 180 ? -7.956 11.680 -2.904 1.00 92.88 180 HIS A CA 1
ATOM 1473 C C . HIS A 1 180 ? -6.751 10.780 -2.661 1.00 92.88 180 HIS A C 1
ATOM 1475 O O . HIS A 1 180 ? -5.622 11.143 -3.003 1.00 92.88 180 HIS A O 1
ATOM 1481 N N . VAL A 1 181 ? -7.004 9.604 -2.092 1.00 94.00 181 VAL A N 1
ATOM 1482 C CA . VAL A 1 181 ? -5.998 8.558 -1.912 1.00 94.00 181 VAL A CA 1
ATOM 1483 C C . VAL A 1 181 ? -6.289 7.454 -2.909 1.00 94.00 181 VAL A C 1
ATOM 1485 O O . VAL A 1 181 ? -7.400 6.912 -2.952 1.00 94.00 181 VAL A O 1
ATOM 1488 N N . ARG A 1 182 ? -5.292 7.125 -3.722 1.00 95.25 182 ARG A N 1
ATOM 1489 C CA . ARG A 1 182 ? -5.350 6.013 -4.659 1.00 95.25 182 ARG A CA 1
ATOM 1490 C C . ARG A 1 182 ? -4.226 5.036 -4.344 1.00 95.25 182 ARG A C 1
ATOM 1492 O O . ARG A 1 182 ? -3.099 5.444 -4.068 1.00 95.25 182 ARG A O 1
ATOM 1499 N N . ILE A 1 183 ? -4.550 3.751 -4.359 1.00 94.88 183 ILE A N 1
ATOM 1500 C CA . ILE A 1 183 ? -3.588 2.678 -4.131 1.00 94.88 183 ILE A CA 1
ATOM 1501 C C . ILE A 1 183 ? -3.667 1.726 -5.315 1.00 94.88 183 ILE A C 1
ATOM 1503 O O . ILE A 1 183 ? -4.739 1.267 -5.705 1.00 94.88 183 ILE A O 1
ATOM 1507 N N . GLY A 1 184 ? -2.513 1.469 -5.911 1.00 94.88 184 GLY A N 1
ATOM 1508 C CA . GLY A 1 184 ? -2.288 0.335 -6.792 1.00 94.88 184 GLY A CA 1
ATOM 1509 C C . GLY A 1 184 ? -1.191 -0.539 -6.212 1.00 94.88 184 GLY A C 1
ATOM 1510 O O . GLY A 1 184 ? -0.713 -0.324 -5.097 1.00 94.88 184 GLY A O 1
ATOM 1511 N N . GLY A 1 185 ? -0.739 -1.511 -6.986 1.00 95.06 185 GLY A N 1
ATOM 1512 C CA . GLY A 1 185 ? 0.435 -2.264 -6.588 1.00 95.06 185 GLY A CA 1
ATOM 1513 C C . GLY A 1 185 ? 0.630 -3.544 -7.359 1.00 95.06 185 GLY A C 1
ATOM 1514 O O . GLY A 1 185 ? 0.055 -3.749 -8.429 1.00 95.06 185 GLY A O 1
ATOM 1515 N N . CYS A 1 186 ? 1.468 -4.412 -6.818 1.00 93.88 186 CYS A N 1
ATOM 1516 C CA . CYS A 1 186 ? 1.726 -5.721 -7.380 1.00 93.88 186 CYS A CA 1
ATOM 1517 C C . CYS A 1 186 ? 1.967 -6.764 -6.292 1.00 93.88 186 CYS A C 1
ATOM 1519 O O . CYS A 1 186 ? 2.406 -6.444 -5.189 1.00 93.88 186 CYS A O 1
ATOM 1521 N N . HIS A 1 187 ? 1.639 -8.014 -6.619 1.00 90.50 187 HIS A N 1
ATOM 1522 C CA . HIS A 1 187 ? 1.829 -9.184 -5.757 1.00 90.50 187 HIS A CA 1
ATOM 1523 C C . HIS A 1 187 ? 1.136 -9.086 -4.379 1.00 90.50 187 HIS A C 1
ATOM 1525 O O . HIS A 1 187 ? 1.589 -9.683 -3.405 1.00 90.50 187 HIS A O 1
ATOM 1531 N N . LEU A 1 188 ? 0.011 -8.360 -4.305 1.00 86.06 188 LEU A N 1
ATOM 1532 C CA . LEU A 1 188 ? -0.739 -8.127 -3.064 1.00 86.06 188 LEU A CA 1
ATOM 1533 C C . LEU A 1 188 ? -1.777 -9.224 -2.767 1.00 86.06 188 LEU A C 1
ATOM 1535 O O . LEU A 1 188 ? -1.982 -9.591 -1.612 1.00 86.06 188 LEU A O 1
ATOM 1539 N N . SER A 1 189 ? -2.388 -9.821 -3.795 1.00 79.31 189 SER A N 1
ATOM 1540 C CA . SER A 1 189 ? -3.385 -10.895 -3.647 1.00 79.31 189 SER A CA 1
ATOM 1541 C C . SER A 1 189 ? -2.746 -12.226 -3.247 1.00 79.31 189 SER A C 1
ATOM 1543 O O . SER A 1 189 ? -1.694 -12.570 -3.783 1.00 79.31 189 SER A O 1
ATOM 1545 N N . GLY A 1 190 ? -3.374 -12.975 -2.334 1.00 63.75 190 GLY A N 1
ATOM 1546 C CA . GLY A 1 190 ? -2.909 -14.296 -1.877 1.00 63.75 190 GLY A CA 1
ATOM 1547 C C . GLY A 1 190 ? -2.967 -15.406 -2.939 1.00 63.75 190 GLY A C 1
ATOM 1548 O O . GLY A 1 190 ? -2.325 -16.444 -2.783 1.00 63.75 190 GLY A O 1
ATOM 1549 N N . ASP A 1 191 ? -3.679 -15.182 -4.047 1.00 59.25 191 ASP A N 1
ATOM 1550 C CA . ASP A 1 191 ? -3.888 -16.201 -5.073 1.00 59.25 191 ASP A CA 1
ATOM 1551 C C . ASP A 1 191 ? -2.681 -16.427 -5.985 1.00 59.25 191 ASP A C 1
ATOM 1553 O O . ASP A 1 191 ? -2.156 -15.509 -6.618 1.00 59.25 191 ASP A O 1
ATOM 1557 N N . ARG A 1 192 ? -2.352 -17.711 -6.187 1.00 51.62 192 ARG A N 1
ATOM 1558 C CA . ARG A 1 192 ? -1.388 -18.190 -7.197 1.00 51.62 192 ARG A CA 1
ATOM 1559 C C . ARG A 1 192 ? -1.812 -17.880 -8.647 1.00 51.62 192 ARG A C 1
ATOM 1561 O O . ARG A 1 192 ? -0.999 -18.051 -9.552 1.00 51.62 192 ARG A O 1
ATOM 1568 N N . GLY A 1 193 ? -3.053 -17.427 -8.864 1.00 48.94 193 GLY A N 1
ATOM 1569 C CA . GLY A 1 193 ? -3.618 -17.045 -10.167 1.00 48.94 193 GLY A CA 1
ATOM 1570 C C . GLY A 1 193 ? -4.146 -15.605 -10.258 1.00 48.94 193 GLY A C 1
ATOM 1571 O O . GLY A 1 193 ? -4.689 -15.237 -11.297 1.00 48.94 193 GLY A O 1
ATOM 1572 N N . GLY A 1 194 ? -4.003 -14.791 -9.204 1.00 56.78 194 GLY A N 1
ATOM 1573 C CA . GLY A 1 194 ? -4.461 -13.398 -9.201 1.00 56.78 194 GLY A CA 1
ATOM 1574 C C . GLY A 1 194 ? -3.644 -12.499 -10.137 1.00 56.78 194 GLY A C 1
ATOM 1575 O O . GLY A 1 194 ? -2.491 -12.798 -10.467 1.00 56.78 194 GLY A O 1
ATOM 1576 N N . SER A 1 195 ? -4.226 -11.368 -10.561 1.00 59.72 195 SER A N 1
ATOM 1577 C CA . SER A 1 195 ? -3.489 -10.378 -11.356 1.00 59.72 195 SER A CA 1
ATOM 1578 C C . SER A 1 195 ? -2.280 -9.881 -10.567 1.00 59.72 195 SER A C 1
ATOM 1580 O O . SER A 1 195 ? -2.420 -9.227 -9.533 1.00 59.72 195 SER A O 1
ATOM 1582 N N . ARG A 1 196 ? -1.078 -10.169 -11.084 1.00 83.25 196 ARG A N 1
ATOM 1583 C CA . ARG A 1 196 ? 0.197 -9.770 -10.464 1.00 83.25 196 ARG A CA 1
ATOM 1584 C C . ARG A 1 196 ? 0.315 -8.264 -10.302 1.00 83.25 196 ARG A C 1
ATOM 1586 O O . ARG A 1 196 ? 1.036 -7.825 -9.420 1.00 83.25 196 ARG A O 1
ATOM 1593 N N . ILE A 1 197 ? -0.381 -7.499 -11.139 1.00 90.19 197 ILE A N 1
ATOM 1594 C CA . ILE A 1 197 ? -0.430 -6.041 -11.115 1.00 90.19 197 ILE A CA 1
ATOM 1595 C C . ILE A 1 197 ? -1.877 -5.620 -10.874 1.00 90.19 197 ILE A C 1
ATOM 1597 O O . ILE A 1 197 ? -2.789 -6.022 -11.597 1.00 90.19 197 ILE A O 1
ATOM 1601 N N . GLN A 1 198 ? -2.078 -4.779 -9.873 1.00 91.19 198 GLN A N 1
ATOM 1602 C CA . GLN A 1 198 ? -3.340 -4.128 -9.565 1.00 91.19 198 GLN A CA 1
ATOM 1603 C C . GLN A 1 198 ? -3.220 -2.662 -9.975 1.00 91.19 198 GLN A C 1
ATOM 1605 O O . GLN A 1 198 ? -2.319 -1.949 -9.519 1.00 91.19 198 GLN A O 1
ATOM 1610 N N . ALA A 1 199 ? -4.096 -2.226 -10.882 1.00 91.00 199 ALA A N 1
ATOM 1611 C CA . ALA A 1 199 ? -4.160 -0.831 -11.300 1.00 91.00 199 ALA A CA 1
ATOM 1612 C C . ALA A 1 199 ? -4.487 0.072 -10.104 1.00 91.00 199 ALA A C 1
ATOM 1614 O O . ALA A 1 199 ? -5.134 -0.359 -9.154 1.00 91.00 199 ALA A O 1
ATOM 1615 N N . SER A 1 200 ? -4.051 1.329 -10.172 1.00 91.62 200 SER A N 1
ATOM 1616 C CA . SER A 1 200 ? -4.355 2.322 -9.142 1.00 91.62 200 SER A CA 1
ATOM 1617 C C . SER A 1 200 ? -5.869 2.551 -9.059 1.00 91.62 200 SER A C 1
ATOM 1619 O O . SER A 1 200 ? -6.516 2.901 -10.054 1.00 91.62 200 SER A O 1
ATOM 1621 N N . GLN A 1 201 ? -6.442 2.345 -7.874 1.00 92.00 201 GLN A N 1
ATOM 1622 C CA . GLN A 1 201 ? -7.858 2.565 -7.583 1.00 92.00 201 GLN A CA 1
ATOM 1623 C C . GLN A 1 201 ? -8.004 3.610 -6.487 1.00 92.00 201 GLN A C 1
ATOM 1625 O O . GLN A 1 201 ? -7.202 3.666 -5.559 1.00 92.00 201 GLN A O 1
ATOM 1630 N N . GLN A 1 202 ? -9.032 4.450 -6.591 1.00 91.38 202 GLN A N 1
ATOM 1631 C CA . GLN A 1 202 ? -9.356 5.388 -5.522 1.00 91.38 202 GLN A CA 1
ATOM 1632 C C . GLN A 1 202 ? -9.936 4.616 -4.340 1.00 91.38 202 GLN A C 1
ATOM 1634 O O . GLN A 1 202 ? -11.019 4.050 -4.456 1.00 91.38 202 GLN A O 1
ATOM 1639 N N . VAL A 1 203 ? -9.216 4.626 -3.222 1.00 90.44 203 VAL A N 1
ATOM 1640 C CA . VAL A 1 203 ? -9.591 3.897 -2.004 1.00 90.44 203 VAL A CA 1
ATOM 1641 C C . VAL A 1 203 ? -10.242 4.804 -0.968 1.00 90.44 203 VAL A C 1
ATOM 1643 O O . VAL A 1 203 ? -11.038 4.334 -0.164 1.00 90.44 203 VAL A O 1
ATOM 1646 N N . TYR A 1 204 ? -9.947 6.108 -0.997 1.00 90.75 204 TYR A N 1
ATOM 1647 C CA . TYR A 1 204 ? -10.532 7.054 -0.054 1.00 90.75 204 TYR A CA 1
ATOM 1648 C C . TYR A 1 204 ? -10.617 8.473 -0.619 1.00 90.75 204 TYR A C 1
ATOM 1650 O O . TYR A 1 204 ? -9.753 8.910 -1.386 1.00 90.75 204 TYR A O 1
ATOM 1658 N N . VAL A 1 205 ? -11.658 9.202 -0.209 1.00 91.50 205 VAL A N 1
ATOM 1659 C CA . VAL A 1 205 ? -11.809 10.638 -0.466 1.00 91.50 205 VAL A CA 1
ATOM 1660 C C . VAL A 1 205 ? -12.139 11.330 0.843 1.00 91.50 205 VAL A C 1
ATOM 1662 O O . VAL A 1 205 ? -13.237 11.183 1.373 1.00 91.50 205 VAL A O 1
ATOM 1665 N N . LEU A 1 206 ? -11.201 12.129 1.333 1.00 89.75 206 LEU A N 1
ATOM 1666 C CA . LEU A 1 206 ? -11.413 12.978 2.493 1.00 89.75 206 LEU A CA 1
ATOM 1667 C C . LEU A 1 206 ? -11.869 14.352 2.021 1.00 89.75 206 LEU A C 1
ATOM 1669 O O . LEU A 1 206 ? -11.179 14.992 1.230 1.00 89.75 206 LEU A O 1
ATOM 1673 N N . ARG A 1 207 ? -12.980 14.848 2.563 1.00 90.88 207 ARG A N 1
ATOM 1674 C CA . ARG A 1 207 ? -13.293 16.278 2.518 1.00 90.88 207 ARG A CA 1
ATOM 1675 C C . ARG A 1 207 ? -12.702 16.942 3.756 1.00 90.88 207 ARG A C 1
ATOM 1677 O O . ARG A 1 207 ? -13.052 16.570 4.872 1.00 90.88 207 ARG A O 1
ATOM 1684 N N . PHE A 1 208 ? -11.837 17.928 3.558 1.00 89.88 208 PHE A N 1
ATOM 1685 C CA . PHE A 1 208 ? -11.205 18.633 4.661 1.00 89.88 208 PHE A CA 1
ATOM 1686 C C . PHE A 1 208 ? -12.233 19.411 5.491 1.00 89.88 208 PHE A C 1
ATOM 1688 O O . PHE A 1 208 ? -13.102 20.085 4.917 1.00 89.88 208 PHE A O 1
ATOM 1695 N N . PRO A 1 209 ? -12.145 19.341 6.832 1.00 89.19 209 PRO A N 1
ATOM 1696 C CA . PRO A 1 209 ? -12.965 20.170 7.698 1.00 89.19 209 PRO A CA 1
ATOM 1697 C C . PRO A 1 209 ? -12.666 21.660 7.483 1.00 89.19 209 PRO A C 1
ATOM 1699 O O . PRO A 1 209 ? -11.530 22.063 7.223 1.00 89.19 209 PRO A O 1
ATOM 1702 N N . THR A 1 210 ? -13.704 22.487 7.590 1.00 91.19 210 THR A N 1
ATOM 1703 C CA . THR A 1 210 ? -13.575 23.950 7.600 1.00 91.19 210 THR A CA 1
ATOM 1704 C C . THR A 1 210 ? -13.092 24.439 8.963 1.00 91.19 210 THR A C 1
ATOM 1706 O O . THR A 1 210 ? -13.151 23.701 9.943 1.00 91.19 210 THR A O 1
ATOM 1709 N N . LEU A 1 211 ? -12.691 25.711 9.057 1.00 91.75 211 LEU A N 1
ATOM 1710 C CA . LEU A 1 211 ? -12.244 26.334 10.311 1.00 91.75 211 LEU A CA 1
ATOM 1711 C C . LEU A 1 211 ? -13.205 26.069 11.486 1.00 91.75 211 LEU A C 1
ATOM 1713 O O . LEU A 1 211 ? -12.795 25.622 12.549 1.00 91.75 211 LEU A O 1
ATOM 1717 N N . SER A 1 212 ? -14.508 26.250 11.256 1.00 90.94 212 SER A N 1
ATOM 1718 C CA . SER A 1 212 ? -15.569 26.040 12.252 1.00 90.94 212 SER A CA 1
ATOM 1719 C C . SER A 1 212 ? -15.729 24.596 12.736 1.00 90.94 212 SER A C 1
ATOM 1721 O O . SER A 1 212 ? -16.372 24.368 13.757 1.00 90.94 212 SER A O 1
ATOM 1723 N N . ALA A 1 213 ? -15.191 23.616 12.008 1.00 89.88 213 ALA A N 1
ATOM 1724 C CA . ALA A 1 213 ? -15.306 22.204 12.351 1.00 89.88 213 ALA A CA 1
ATOM 1725 C C . ALA A 1 213 ? -14.214 21.736 13.327 1.00 89.88 213 ALA A C 1
ATOM 1727 O O . ALA A 1 213 ? -14.336 20.638 13.878 1.00 89.88 213 ALA A O 1
ATOM 1728 N N . TRP A 1 214 ? -13.172 22.545 13.540 1.00 91.25 214 TRP A N 1
ATOM 1729 C CA . TRP A 1 214 ? -12.088 22.276 14.479 1.00 91.25 214 TRP A CA 1
ATOM 1730 C C . TRP A 1 214 ? -12.358 22.969 15.815 1.00 91.25 214 TRP A C 1
ATOM 1732 O O . TRP A 1 214 ? -11.961 24.110 16.037 1.00 91.25 214 TRP A O 1
ATOM 1742 N N . THR A 1 215 ? -13.056 22.274 16.712 1.00 91.38 215 THR A N 1
ATOM 1743 C CA . THR A 1 215 ? -13.271 22.739 18.090 1.00 91.38 215 THR A CA 1
ATOM 1744 C C . THR A 1 215 ? -12.074 22.381 18.982 1.00 91.38 215 THR A C 1
ATOM 1746 O O . THR A 1 215 ? -11.301 21.483 18.625 1.00 91.38 215 THR A O 1
ATOM 1749 N N . PRO A 1 216 ? -11.905 23.031 20.151 1.00 92.62 216 PRO A N 1
ATOM 1750 C CA . PRO A 1 216 ? -10.876 22.651 21.119 1.00 92.62 216 PRO A CA 1
ATOM 1751 C C . PRO A 1 216 ? -10.904 21.161 21.479 1.00 92.62 216 PRO A C 1
ATOM 1753 O O . PRO A 1 216 ? -9.855 20.532 21.545 1.00 92.62 216 PRO A O 1
ATOM 1756 N N . GLU A 1 217 ? -12.092 20.574 21.620 1.00 89.94 217 GLU A N 1
ATOM 1757 C CA . GLU A 1 217 ? -12.274 19.159 21.957 1.00 89.94 217 GLU A CA 1
ATOM 1758 C C . GLU A 1 217 ? -11.780 18.247 20.825 1.00 89.94 217 GLU A C 1
ATOM 1760 O O . GLU A 1 217 ? -11.075 17.270 21.068 1.00 89.94 217 GLU A O 1
ATOM 1765 N N . ARG A 1 218 ? -12.084 18.581 19.563 1.00 89.00 218 ARG A N 1
ATOM 1766 C CA . ARG A 1 218 ? -11.572 17.831 18.402 1.00 89.00 218 ARG A CA 1
ATOM 1767 C C . ARG A 1 218 ? -10.058 17.936 18.269 1.00 89.00 218 ARG A C 1
ATOM 1769 O O . ARG A 1 218 ? -9.401 16.950 17.943 1.00 89.00 218 ARG A O 1
ATOM 1776 N N . MET A 1 219 ? -9.499 19.111 18.546 1.00 90.38 219 MET A N 1
ATOM 1777 C CA . MET A 1 219 ? -8.049 19.289 18.569 1.00 90.38 219 MET A CA 1
ATOM 1778 C C . MET A 1 219 ? -7.396 18.529 19.717 1.00 90.38 219 MET A C 1
ATOM 1780 O O . MET A 1 219 ? -6.299 18.009 19.542 1.00 90.38 219 MET A O 1
ATOM 1784 N N . GLU A 1 220 ? -8.054 18.420 20.870 1.00 89.44 220 GLU A N 1
ATOM 1785 C CA . GLU A 1 220 ? -7.577 17.592 21.975 1.00 89.44 220 GLU A CA 1
ATOM 1786 C C . GLU A 1 220 ? -7.482 16.121 21.553 1.00 89.44 220 GLU A C 1
ATOM 1788 O O . GLU A 1 220 ? -6.449 15.489 21.773 1.00 89.44 220 GLU A O 1
ATOM 1793 N N . VAL A 1 221 ? -8.510 15.596 20.877 1.00 87.38 221 VAL A N 1
ATOM 1794 C CA . VAL A 1 221 ? -8.500 14.231 20.327 1.00 87.38 221 VAL A CA 1
ATOM 1795 C C . VAL A 1 221 ? -7.372 14.058 19.305 1.00 87.38 221 VAL A C 1
ATOM 1797 O O . VAL A 1 221 ? -6.579 13.122 19.424 1.00 87.38 221 VAL A O 1
ATOM 1800 N N . LEU A 1 222 ? -7.234 14.980 18.345 1.00 87.38 222 LEU A N 1
ATOM 1801 C CA . LEU A 1 222 ? -6.185 14.924 17.319 1.00 87.38 222 LEU A CA 1
ATOM 1802 C C . LEU A 1 222 ? -4.767 15.006 17.915 1.00 87.38 222 LEU A C 1
ATOM 1804 O O . LEU A 1 222 ? -3.848 14.336 17.440 1.00 87.38 222 LEU A O 1
ATOM 1808 N N . ASN A 1 223 ? -4.571 15.828 18.948 1.00 88.75 223 ASN A N 1
ATOM 1809 C CA . ASN A 1 223 ? -3.280 15.998 19.615 1.00 88.75 223 ASN A CA 1
ATOM 1810 C C . ASN A 1 223 ? -2.942 14.829 20.545 1.00 88.75 223 ASN A C 1
ATOM 1812 O O . ASN A 1 223 ? -1.777 14.456 20.641 1.00 88.75 223 ASN A O 1
ATOM 1816 N N . ARG A 1 224 ? -3.936 14.219 21.201 1.00 85.81 224 ARG A N 1
ATOM 1817 C CA . ARG A 1 224 ? -3.744 13.022 22.039 1.00 85.81 224 ARG A CA 1
ATOM 1818 C C . ARG A 1 224 ? -3.281 11.823 21.217 1.00 85.81 224 ARG A C 1
ATOM 1820 O O . ARG A 1 224 ? -2.452 11.044 21.668 1.00 85.81 224 ARG A O 1
ATOM 1827 N N . THR A 1 225 ? -3.820 11.712 20.011 1.00 78.38 225 THR A N 1
ATOM 1828 C CA . THR A 1 225 ? -3.537 10.646 19.041 1.00 78.38 225 THR A CA 1
ATOM 1829 C C . THR A 1 225 ? -2.373 10.995 18.112 1.00 78.38 225 THR A C 1
ATOM 1831 O O . THR A 1 225 ? -2.048 10.235 17.199 1.00 78.38 225 THR A O 1
ATOM 1834 N N . ALA A 1 226 ? -1.735 12.154 18.317 1.00 68.81 226 ALA A N 1
ATOM 1835 C CA . ALA A 1 226 ? -0.659 12.604 17.460 1.00 68.81 226 ALA A CA 1
ATOM 1836 C C . ALA A 1 226 ? 0.534 11.661 17.487 1.00 68.81 226 ALA A C 1
ATOM 1838 O O . ALA A 1 226 ? 0.982 11.208 18.542 1.00 68.81 226 ALA A O 1
ATOM 1839 N N . SER A 1 227 ? 1.089 11.405 16.300 1.00 59.59 227 SER A N 1
ATOM 1840 C CA . SER A 1 227 ? 2.337 10.668 16.208 1.00 59.59 227 SER A CA 1
ATOM 1841 C C . SER A 1 227 ? 3.429 11.435 16.958 1.00 59.59 227 SER A C 1
ATOM 1843 O O . SER A 1 227 ? 3.457 12.669 16.969 1.00 59.59 227 SER A O 1
ATOM 1845 N N . ALA A 1 228 ? 4.352 10.699 17.584 1.00 58.91 228 ALA A N 1
ATOM 1846 C CA . ALA A 1 228 ? 5.430 11.214 18.440 1.00 58.91 228 ALA A CA 1
ATOM 1847 C C . ALA A 1 228 ? 6.389 12.228 17.764 1.00 58.91 228 ALA A C 1
ATOM 1849 O O . ALA A 1 228 ? 7.398 12.615 18.347 1.00 58.91 228 ALA A O 1
ATOM 1850 N N . ARG A 1 229 ? 6.108 12.632 16.519 1.00 66.06 229 ARG A N 1
ATOM 1851 C CA . ARG A 1 229 ? 6.877 13.586 15.719 1.00 66.06 229 ARG A CA 1
ATOM 1852 C C . ARG A 1 229 ? 6.525 15.046 15.995 1.00 66.06 229 ARG A C 1
ATOM 1854 O O . ARG A 1 229 ? 7.344 15.914 15.699 1.00 66.06 229 ARG A O 1
ATOM 1861 N N . LEU A 1 230 ? 5.302 15.342 16.448 1.00 69.19 230 LEU A N 1
ATOM 1862 C CA . LEU A 1 230 ? 4.915 16.726 16.695 1.00 69.19 230 LEU A CA 1
ATOM 1863 C C . LEU A 1 230 ? 5.674 17.208 17.930 1.00 69.19 230 LEU A C 1
ATOM 1865 O O . LEU A 1 230 ? 5.412 16.761 19.042 1.00 69.19 230 LEU A O 1
ATOM 1869 N N . ALA A 1 231 ? 6.628 18.120 17.724 1.00 70.50 231 ALA A N 1
ATOM 1870 C CA . ALA A 1 231 ? 7.389 18.720 18.819 1.00 70.50 231 ALA A CA 1
ATOM 1871 C C . ALA A 1 231 ? 6.475 19.479 19.796 1.00 70.50 231 ALA A C 1
ATOM 1873 O O . ALA A 1 231 ? 6.786 19.579 20.981 1.00 70.50 231 ALA A O 1
ATOM 1874 N N . PHE A 1 232 ? 5.343 19.987 19.295 1.00 79.25 232 PHE A N 1
ATOM 1875 C CA . PHE A 1 232 ? 4.327 20.694 20.063 1.00 79.25 232 PHE A CA 1
ATOM 1876 C C . PHE A 1 232 ? 2.921 20.330 19.558 1.00 79.25 232 PHE A C 1
ATOM 1878 O O . PHE A 1 232 ? 2.763 20.097 18.355 1.00 79.25 232 PHE A O 1
ATOM 1885 N N . PRO A 1 233 ? 1.903 20.313 20.439 1.00 86.12 233 PRO A N 1
ATOM 1886 C CA . PRO A 1 233 ? 0.506 20.172 20.036 1.00 86.12 233 PRO A CA 1
ATOM 1887 C C . PRO A 1 233 ? 0.092 21.252 19.030 1.00 86.12 233 PRO A C 1
ATOM 1889 O O . PRO A 1 233 ? 0.508 22.408 19.141 1.00 86.12 233 PRO A O 1
ATOM 1892 N N . LEU A 1 234 ? -0.757 20.890 18.069 1.00 88.56 234 LEU A N 1
ATOM 1893 C CA . LEU A 1 234 ? -1.337 21.842 17.127 1.00 88.56 234 LEU A CA 1
ATOM 1894 C C . LEU A 1 234 ? -2.403 22.696 17.830 1.00 88.56 234 LEU A C 1
ATOM 1896 O O . LEU A 1 234 ? -3.245 22.141 18.544 1.00 88.56 234 LEU A O 1
ATOM 1900 N N . PRO A 1 235 ? -2.403 24.027 17.639 1.00 89.94 235 PRO A N 1
ATOM 1901 C CA . PRO A 1 235 ? -3.431 24.888 18.205 1.00 89.94 235 PRO A CA 1
ATOM 1902 C C . PRO A 1 235 ? -4.768 24.693 17.484 1.00 89.94 235 PRO A C 1
ATOM 1904 O O . PRO A 1 235 ? -4.814 24.244 16.337 1.00 89.94 235 PRO A O 1
ATOM 1907 N N . THR A 1 236 ? -5.858 25.105 18.131 1.00 93.44 236 THR A N 1
ATOM 1908 C CA . THR A 1 236 ? -7.139 25.290 17.442 1.00 93.44 236 THR A CA 1
ATOM 1909 C C . THR A 1 236 ? -6.978 26.350 16.355 1.00 93.44 236 THR A C 1
ATOM 1911 O O . THR A 1 236 ? -6.571 27.466 16.685 1.00 93.44 236 THR A O 1
ATOM 1914 N N . PRO A 1 237 ? -7.258 26.026 15.080 1.00 93.94 237 PRO A N 1
ATOM 1915 C CA . PRO A 1 237 ? -6.963 26.929 13.983 1.00 93.94 237 PRO A CA 1
ATOM 1916 C C . PRO A 1 237 ? -7.875 28.159 14.034 1.00 93.94 237 PRO A C 1
ATOM 1918 O O . PRO A 1 237 ? -9.097 28.036 14.118 1.00 93.94 237 PRO A O 1
ATOM 1921 N N . THR A 1 238 ? -7.280 29.350 13.964 1.00 94.38 238 THR A N 1
ATOM 1922 C CA . THR A 1 238 ? -7.987 30.645 13.937 1.00 94.38 238 THR A CA 1
ATOM 1923 C C . THR A 1 238 ? -7.960 31.328 12.572 1.00 94.38 238 THR A C 1
ATOM 1925 O O . THR A 1 238 ? -8.685 32.296 12.356 1.00 94.38 238 THR A O 1
ATOM 1928 N N . ASP A 1 239 ? -7.128 30.835 11.656 1.00 93.19 239 ASP A N 1
ATOM 1929 C CA . ASP A 1 239 ? -6.946 31.356 10.304 1.00 93.19 239 ASP A CA 1
ATOM 1930 C C . ASP A 1 239 ? -6.689 30.220 9.297 1.00 93.19 239 ASP A C 1
ATOM 1932 O O . ASP A 1 239 ? -6.507 29.056 9.670 1.00 93.19 239 ASP A O 1
ATOM 1936 N N . ASP A 1 240 ? -6.678 30.559 8.006 1.00 89.81 240 ASP A N 1
ATOM 1937 C CA . ASP A 1 240 ? -6.505 29.594 6.914 1.00 89.81 240 ASP A CA 1
ATOM 1938 C C . ASP A 1 240 ? -5.124 28.920 6.917 1.00 89.81 240 ASP A C 1
ATOM 1940 O O . ASP A 1 240 ? -4.993 27.775 6.480 1.00 89.81 240 ASP A O 1
ATOM 1944 N N . GLN A 1 241 ? -4.086 29.594 7.419 1.00 89.62 241 GLN A N 1
ATOM 1945 C CA . GLN A 1 241 ? -2.737 29.036 7.473 1.00 89.62 241 GLN A CA 1
ATOM 1946 C C . GLN A 1 241 ? -2.648 27.941 8.541 1.00 89.62 241 GLN A C 1
ATOM 1948 O O . GLN A 1 241 ? -2.120 26.858 8.281 1.00 89.62 241 GLN A O 1
ATOM 1953 N N . GLN A 1 242 ? -3.195 28.193 9.729 1.00 91.44 242 GLN A N 1
ATOM 1954 C CA . GLN A 1 242 ? -3.295 27.198 10.793 1.00 91.44 242 GLN A CA 1
ATOM 1955 C C . GLN A 1 242 ? -4.235 26.060 10.397 1.00 91.44 242 GLN A C 1
ATOM 1957 O O . GLN A 1 242 ? -3.915 24.894 10.626 1.00 91.44 242 GLN A O 1
ATOM 1962 N N . LEU A 1 243 ? -5.362 26.377 9.750 1.00 91.31 243 LEU A N 1
ATOM 1963 C CA . LEU A 1 243 ? -6.277 25.369 9.218 1.00 91.31 243 LEU A CA 1
ATOM 1964 C C . LEU A 1 243 ? -5.561 24.437 8.239 1.00 91.31 243 LEU A C 1
ATOM 1966 O O . LEU A 1 243 ? -5.739 23.222 8.298 1.00 91.31 243 LEU A O 1
ATOM 1970 N N . MET A 1 244 ? -4.726 24.992 7.363 1.00 88.44 244 MET A N 1
ATOM 1971 C CA . MET A 1 244 ? -3.946 24.212 6.412 1.00 88.44 244 MET A CA 1
ATOM 1972 C C . MET A 1 244 ? -2.939 23.288 7.105 1.00 88.44 244 MET A C 1
ATOM 1974 O O . MET A 1 244 ? -2.791 22.138 6.697 1.00 88.44 244 MET A O 1
ATOM 1978 N N . GLU A 1 245 ? -2.280 23.743 8.173 1.00 88.75 245 GLU A N 1
ATOM 1979 C CA . GLU A 1 245 ? -1.370 22.899 8.955 1.00 88.75 245 GLU A CA 1
ATOM 1980 C C . GLU A 1 245 ? -2.097 21.704 9.581 1.00 88.75 245 GLU A C 1
ATOM 1982 O O . GLU A 1 245 ? -1.646 20.563 9.450 1.00 88.75 245 GLU A O 1
ATOM 1987 N N . VAL A 1 246 ? -3.250 21.957 10.207 1.00 90.69 246 VAL A N 1
ATOM 1988 C CA . VAL A 1 246 ? -4.092 20.917 10.813 1.00 90.69 246 VAL A CA 1
ATOM 1989 C C . VAL A 1 246 ? -4.627 19.956 9.748 1.00 90.69 246 VAL A C 1
ATOM 1991 O O . VAL A 1 246 ? -4.572 18.739 9.922 1.00 90.69 246 VAL A O 1
ATOM 1994 N N . ASN A 1 247 ? -5.075 20.469 8.601 1.00 90.62 247 ASN A N 1
ATOM 1995 C CA . ASN A 1 247 ? -5.560 19.640 7.498 1.00 90.62 247 ASN A CA 1
ATOM 1996 C C . ASN A 1 247 ? -4.441 18.806 6.858 1.00 90.62 247 ASN A C 1
ATOM 1998 O O . ASN A 1 247 ? -4.687 17.670 6.458 1.00 90.62 247 ASN A O 1
ATOM 2002 N N . ARG A 1 248 ? -3.204 19.314 6.803 1.00 89.31 248 ARG A N 1
ATOM 2003 C CA . ARG A 1 248 ? -2.026 18.555 6.354 1.00 89.31 248 ARG A CA 1
ATOM 2004 C C . ARG A 1 248 ? -1.658 17.441 7.327 1.00 89.31 248 ARG A C 1
ATOM 2006 O O . ARG A 1 248 ? -1.297 16.348 6.889 1.00 89.31 248 ARG A O 1
ATOM 2013 N N . GLU A 1 249 ? -1.763 17.703 8.626 1.00 89.81 249 GLU A N 1
ATOM 2014 C CA . GLU A 1 249 ? -1.606 16.676 9.652 1.00 89.81 249 GLU A CA 1
ATOM 2015 C C . GLU A 1 249 ? -2.649 15.571 9.461 1.00 89.81 249 GLU A C 1
ATOM 2017 O O . GLU A 1 249 ? -2.276 14.414 9.263 1.00 89.81 249 GLU A O 1
ATOM 2022 N N . LEU A 1 250 ? -3.934 15.928 9.394 1.00 90.56 250 LEU A N 1
ATOM 2023 C CA . LEU A 1 250 ? -5.015 14.975 9.145 1.00 90.56 250 LEU A CA 1
ATOM 2024 C C . LEU A 1 250 ? -4.796 14.189 7.840 1.00 90.56 250 LEU A C 1
ATOM 2026 O O . LEU A 1 250 ? -4.890 12.964 7.840 1.00 90.56 250 LEU A O 1
ATOM 2030 N N . ALA A 1 251 ? -4.437 14.868 6.745 1.00 91.62 251 ALA A N 1
ATOM 2031 C CA . ALA A 1 251 ? -4.159 14.234 5.457 1.00 91.62 251 ALA A CA 1
ATOM 2032 C C . ALA A 1 251 ? -3.093 13.139 5.577 1.00 91.62 251 ALA A C 1
ATOM 2034 O O . ALA A 1 251 ? -3.286 12.036 5.072 1.00 91.62 251 ALA A O 1
ATOM 2035 N N . SER A 1 252 ? -1.984 13.417 6.272 1.00 92.56 252 SER A N 1
ATOM 2036 C CA . SER A 1 252 ? -0.903 12.438 6.422 1.00 92.56 252 SER A CA 1
ATOM 2037 C C . SER A 1 252 ? -1.342 11.174 7.160 1.00 92.56 252 SER A C 1
ATOM 2039 O O . SER A 1 252 ? -1.026 10.070 6.715 1.00 92.56 252 SER A O 1
ATOM 2041 N N . ARG A 1 253 ? -2.149 11.325 8.216 1.00 92.19 253 ARG A N 1
ATOM 2042 C CA . ARG A 1 253 ? -2.667 10.197 8.999 1.00 92.19 253 ARG A CA 1
ATOM 2043 C C . ARG A 1 253 ? -3.674 9.371 8.213 1.00 92.19 253 ARG A C 1
ATOM 2045 O O . ARG A 1 253 ? -3.644 8.151 8.281 1.00 92.19 253 ARG A O 1
ATOM 2052 N N . ILE A 1 254 ? -4.511 10.024 7.411 1.00 93.25 254 ILE A N 1
ATOM 2053 C CA . ILE A 1 254 ? -5.491 9.355 6.549 1.00 93.25 254 ILE A CA 1
ATOM 2054 C C . ILE A 1 254 ? -4.805 8.560 5.438 1.00 93.25 254 ILE A C 1
ATOM 2056 O O . ILE A 1 254 ? -5.174 7.415 5.180 1.00 93.25 254 ILE A O 1
ATOM 2060 N N . VAL A 1 255 ? -3.770 9.122 4.809 1.00 94.69 255 VAL A N 1
ATOM 2061 C CA . VAL A 1 255 ? -2.964 8.375 3.832 1.00 94.69 255 VAL A CA 1
ATOM 2062 C C . VAL A 1 255 ? -2.279 7.188 4.512 1.00 94.69 255 VAL A C 1
ATOM 2064 O O . VAL A 1 255 ? -2.325 6.084 3.977 1.00 94.69 255 VAL A O 1
ATOM 2067 N N . ALA A 1 256 ? -1.689 7.383 5.697 1.00 95.00 256 ALA A N 1
ATOM 2068 C CA . ALA A 1 256 ? -1.062 6.301 6.453 1.00 95.00 256 ALA A CA 1
ATOM 2069 C C . ALA A 1 256 ? -2.064 5.190 6.811 1.00 95.00 256 ALA A C 1
ATOM 2071 O O . ALA A 1 256 ? -1.754 4.021 6.605 1.00 95.00 256 ALA A O 1
ATOM 2072 N N . LEU A 1 257 ? -3.276 5.539 7.252 1.00 94.00 257 LEU A N 1
ATOM 2073 C CA . LEU A 1 257 ? -4.356 4.587 7.513 1.00 94.00 257 LEU A CA 1
ATOM 2074 C C . LEU A 1 257 ? -4.706 3.758 6.272 1.00 94.00 257 LEU A C 1
ATOM 2076 O O . LEU A 1 257 ? -4.797 2.538 6.361 1.00 94.00 257 LEU A O 1
ATOM 2080 N N . CYS A 1 258 ? -4.841 4.393 5.104 1.00 94.75 258 CYS A N 1
ATOM 2081 C CA . CYS A 1 258 ? -5.121 3.678 3.854 1.00 94.75 258 CYS A CA 1
ATOM 2082 C C . CYS A 1 258 ? -3.992 2.697 3.489 1.00 94.75 258 CYS A C 1
ATOM 2084 O O . CYS A 1 258 ? -4.254 1.590 3.022 1.00 94.75 258 CYS A O 1
ATOM 2086 N N . VAL A 1 259 ? -2.733 3.090 3.710 1.00 96.19 259 VAL A N 1
ATOM 2087 C CA . VAL A 1 259 ? -1.571 2.216 3.486 1.00 96.19 259 VAL A CA 1
ATOM 2088 C C . VAL A 1 259 ? -1.564 1.044 4.466 1.00 96.19 259 VAL A C 1
ATOM 2090 O O . VAL A 1 259 ? -1.308 -0.083 4.048 1.00 96.19 259 VAL A O 1
ATOM 2093 N N . VAL A 1 260 ? -1.876 1.290 5.741 1.00 95.75 260 VAL A N 1
ATOM 2094 C CA . VAL A 1 260 ? -1.983 0.243 6.767 1.00 95.75 260 VAL A CA 1
ATOM 2095 C C . VAL A 1 260 ? -3.111 -0.727 6.437 1.00 95.75 260 VAL A C 1
ATOM 2097 O O . VAL A 1 260 ? -2.880 -1.925 6.477 1.00 95.75 260 VAL A O 1
ATOM 2100 N N . ALA A 1 261 ? -4.281 -0.248 6.011 1.00 94.06 261 ALA A N 1
ATOM 2101 C CA . ALA A 1 261 ? -5.382 -1.116 5.593 1.00 94.06 261 ALA A CA 1
ATOM 2102 C C . ALA A 1 261 ? -4.969 -2.065 4.450 1.00 94.06 261 ALA A C 1
ATOM 2104 O O . ALA A 1 261 ? -5.251 -3.260 4.488 1.00 94.06 261 ALA A O 1
ATOM 2105 N N . ALA A 1 262 ? -4.243 -1.553 3.450 1.00 93.62 262 ALA A N 1
ATOM 2106 C CA . ALA A 1 262 ? -3.751 -2.372 2.343 1.00 93.62 262 ALA A CA 1
ATOM 2107 C C . ALA A 1 262 ? -2.634 -3.349 2.766 1.00 93.62 262 ALA A C 1
ATOM 2109 O O . ALA A 1 262 ? -2.565 -4.473 2.265 1.00 93.62 262 ALA A O 1
ATOM 2110 N N . MET A 1 263 ? -1.765 -2.935 3.693 1.00 94.94 263 MET A N 1
ATOM 2111 C CA . MET A 1 263 ? -0.739 -3.785 4.304 1.00 94.94 263 MET A CA 1
ATOM 2112 C C . MET A 1 263 ? -1.370 -4.922 5.121 1.00 94.94 263 MET A C 1
ATOM 2114 O O . MET A 1 263 ? -0.970 -6.074 4.960 1.00 94.94 263 MET A O 1
ATOM 2118 N N . ASP A 1 264 ? -2.364 -4.615 5.953 1.00 94.75 264 ASP A N 1
ATOM 2119 C CA . ASP A 1 264 ? -3.108 -5.598 6.739 1.00 94.75 264 ASP A CA 1
ATOM 2120 C C . ASP A 1 264 ? -3.785 -6.603 5.813 1.00 94.75 264 ASP A C 1
ATOM 2122 O O . ASP A 1 264 ? -3.626 -7.803 6.004 1.00 94.75 264 ASP A O 1
ATOM 2126 N N . GLY A 1 265 ? -4.431 -6.142 4.736 1.00 92.00 265 GLY A N 1
ATOM 2127 C CA . GLY A 1 265 ? -5.007 -7.031 3.728 1.00 92.00 265 GLY A CA 1
ATOM 2128 C C . GLY A 1 265 ? -3.985 -7.995 3.112 1.00 92.00 265 GLY A C 1
ATOM 2129 O O . GLY A 1 265 ? -4.285 -9.169 2.908 1.00 92.00 265 GLY A O 1
ATOM 2130 N N . PHE A 1 266 ? -2.746 -7.554 2.865 1.00 91.81 266 PHE A N 1
ATOM 2131 C CA . PHE A 1 266 ? -1.685 -8.446 2.387 1.00 91.81 266 PHE A CA 1
ATOM 2132 C C . PHE A 1 266 ? -1.321 -9.532 3.411 1.00 91.81 266 PHE A C 1
ATOM 2134 O O . PHE A 1 266 ? -1.183 -10.703 3.028 1.00 91.81 266 PHE A O 1
ATOM 2141 N N . HIS A 1 267 ? -1.136 -9.146 4.678 1.00 93.00 267 HIS A N 1
ATOM 2142 C CA . HIS A 1 267 ? -0.703 -10.052 5.746 1.00 93.00 267 HIS A CA 1
ATOM 2143 C C . HIS A 1 267 ? -1.823 -10.982 6.201 1.00 93.00 267 HIS A C 1
ATOM 2145 O O . HIS A 1 267 ? -1.566 -12.166 6.389 1.00 93.00 267 HIS A O 1
ATOM 2151 N N . LEU A 1 268 ? -3.068 -10.508 6.273 1.00 92.62 268 LEU A N 1
ATOM 2152 C CA . LEU A 1 268 ? -4.244 -11.318 6.602 1.00 92.62 268 LEU A CA 1
ATOM 2153 C C . LEU A 1 268 ? -4.400 -12.520 5.670 1.00 92.62 268 LEU A C 1
ATOM 2155 O O . LEU A 1 268 ? -4.766 -13.600 6.118 1.00 92.62 268 LEU A O 1
ATOM 2159 N N . LEU A 1 269 ? -4.062 -12.371 4.389 1.00 90.94 269 LEU A N 1
ATOM 2160 C CA . LEU A 1 269 ? -4.135 -13.457 3.405 1.00 90.94 269 LEU A CA 1
ATOM 2161 C C . LEU A 1 269 ? -2.981 -14.472 3.509 1.00 90.94 269 LEU A C 1
ATOM 2163 O O . LEU A 1 269 ? -2.983 -15.469 2.790 1.00 90.94 269 LEU A O 1
ATOM 2167 N N . ARG A 1 270 ? -1.953 -14.219 4.331 1.00 89.44 270 ARG A N 1
ATOM 2168 C CA . ARG A 1 270 ? -0.685 -14.982 4.307 1.00 89.44 270 ARG A CA 1
ATOM 2169 C C . ARG A 1 270 ? -0.182 -15.436 5.664 1.00 89.44 270 ARG A C 1
ATOM 2171 O O . ARG A 1 270 ? 0.526 -16.438 5.739 1.00 89.44 270 ARG A O 1
ATOM 2178 N N . GLN A 1 271 ? -0.494 -14.692 6.712 1.00 90.94 271 GLN A N 1
ATOM 2179 C CA . GLN A 1 271 ? 0.066 -14.872 8.033 1.00 90.94 271 GLN A CA 1
ATOM 2180 C C . GLN A 1 271 ? -1.046 -15.262 9.009 1.00 90.94 271 GLN A C 1
ATOM 2182 O O . GLN A 1 271 ? -1.892 -14.434 9.347 1.00 90.94 271 GLN A O 1
ATOM 2187 N N . PRO A 1 272 ? -1.040 -16.512 9.503 1.00 90.69 272 PRO A N 1
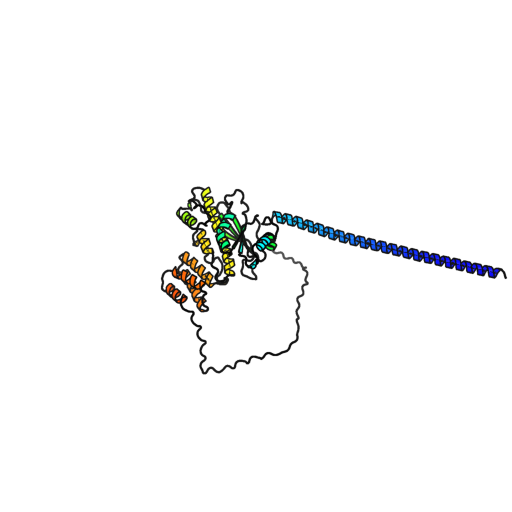ATOM 2188 C CA . PRO A 1 272 ? -1.920 -16.903 10.586 1.00 90.69 272 PRO A CA 1
ATOM 2189 C C . PRO A 1 272 ? -1.664 -16.062 11.833 1.00 90.69 272 PRO A C 1
ATOM 2191 O O . PRO A 1 272 ? -0.520 -15.692 12.123 1.00 90.69 272 PRO A O 1
ATOM 2194 N N . VAL A 1 273 ? -2.723 -15.797 12.595 1.00 91.75 273 VAL A N 1
ATOM 2195 C CA . VAL A 1 273 ? -2.660 -15.012 13.833 1.00 91.75 273 VAL A CA 1
ATOM 2196 C C . VAL A 1 273 ? -1.990 -13.636 13.659 1.00 91.75 273 VAL A C 1
ATOM 2198 O O . VAL A 1 273 ? -1.303 -13.139 14.563 1.00 91.75 273 VAL A O 1
ATOM 2201 N N . TYR A 1 274 ? -2.135 -13.035 12.475 1.00 93.25 274 TYR A N 1
ATOM 2202 C CA . TYR A 1 274 ? -1.662 -11.684 12.200 1.00 93.25 274 TYR A CA 1
ATOM 2203 C C . TYR A 1 274 ? -2.419 -10.674 13.062 1.00 93.25 274 TYR A C 1
ATOM 2205 O O . TYR A 1 274 ? -3.643 -10.664 13.061 1.00 93.25 274 TYR A O 1
ATOM 2213 N N . ASP A 1 275 ? -1.682 -9.854 13.810 1.00 93.38 275 ASP A N 1
ATOM 2214 C CA . ASP A 1 275 ? -2.267 -8.803 14.642 1.00 93.38 275 ASP A CA 1
ATOM 2215 C C . ASP A 1 275 ? -2.523 -7.569 13.779 1.00 93.38 275 ASP A C 1
ATOM 2217 O O . ASP A 1 275 ? -1.571 -6.895 13.374 1.00 93.38 275 ASP A O 1
ATOM 2221 N N . GLU A 1 276 ? -3.789 -7.315 13.453 1.00 94.12 276 GLU A N 1
ATOM 2222 C CA . GLU A 1 276 ? -4.178 -6.219 12.562 1.00 94.12 276 GLU A CA 1
ATOM 2223 C C . GLU A 1 276 ? -3.754 -4.867 13.145 1.00 94.12 276 GLU A C 1
ATOM 2225 O O . GLU A 1 276 ? -3.936 -4.581 14.329 1.00 94.12 276 GLU A O 1
ATOM 2230 N N . GLN A 1 277 ? -3.149 -4.030 12.305 1.00 94.56 277 GLN A N 1
ATOM 2231 C CA . GLN A 1 277 ? -2.622 -2.724 12.691 1.00 94.56 277 GLN A CA 1
ATOM 2232 C C . GLN A 1 277 ? -3.603 -1.585 12.397 1.00 94.56 277 GLN A C 1
ATOM 2234 O O . GLN A 1 277 ? -3.394 -0.456 12.854 1.00 94.56 277 GLN A O 1
ATOM 2239 N N . PHE A 1 278 ? -4.667 -1.868 11.647 1.00 92.38 278 PHE A N 1
ATOM 2240 C CA . PHE A 1 278 ? -5.675 -0.905 11.241 1.00 92.38 278 PHE A CA 1
ATOM 2241 C C . PHE A 1 278 ? -6.269 -0.139 12.418 1.00 92.38 278 PHE A C 1
ATOM 2243 O O . PHE A 1 278 ? -6.346 1.082 12.352 1.00 92.38 278 PHE A O 1
ATOM 2250 N N . ASP A 1 279 ? -6.627 -0.820 13.507 1.00 89.31 279 ASP A N 1
ATOM 2251 C CA . ASP A 1 279 ? -7.298 -0.196 14.655 1.00 89.31 279 ASP A CA 1
ATOM 2252 C C . ASP A 1 279 ? -6.419 0.883 15.298 1.00 89.31 279 ASP A C 1
ATOM 2254 O O . ASP A 1 279 ? -6.854 2.009 15.540 1.00 89.31 279 ASP A O 1
ATOM 2258 N N . ARG A 1 280 ? -5.125 0.582 15.443 1.00 89.69 280 ARG A N 1
ATOM 2259 C CA . ARG A 1 280 ? -4.117 1.539 15.907 1.00 89.69 280 ARG A CA 1
ATOM 2260 C C . ARG A 1 280 ? -3.956 2.719 14.944 1.00 89.69 280 ARG A C 1
ATOM 2262 O O . ARG A 1 280 ? -3.774 3.855 15.380 1.00 89.69 280 ARG A O 1
ATOM 2269 N N . ALA A 1 281 ? -3.969 2.465 13.636 1.00 90.94 281 ALA A N 1
ATOM 2270 C CA . ALA A 1 281 ? -3.865 3.519 12.632 1.00 90.94 281 ALA A CA 1
ATOM 2271 C C . ALA A 1 281 ? -5.130 4.393 12.579 1.00 90.94 281 ALA A C 1
ATOM 2273 O O . ALA A 1 281 ? -5.019 5.602 12.376 1.00 90.94 281 ALA A O 1
ATOM 2274 N N . ALA A 1 282 ? -6.308 3.799 12.774 1.00 89.50 282 ALA A N 1
ATOM 2275 C CA . ALA A 1 282 ? -7.597 4.475 12.774 1.00 89.50 282 ALA A CA 1
ATOM 2276 C C . ALA A 1 282 ? -7.707 5.406 13.983 1.00 89.50 282 ALA A C 1
ATOM 2278 O O . ALA A 1 282 ? -7.970 6.596 13.802 1.00 89.50 282 ALA A O 1
ATOM 2279 N N . GLU A 1 283 ? -7.368 4.911 15.178 1.00 86.62 283 GLU A N 1
ATOM 2280 C CA . GLU A 1 283 ? -7.284 5.721 16.397 1.00 86.62 283 GLU A CA 1
ATOM 2281 C C . GLU A 1 283 ? -6.342 6.920 16.200 1.00 86.62 283 GLU A C 1
ATOM 2283 O O . GLU A 1 283 ? -6.685 8.052 16.546 1.00 86.62 283 GLU A O 1
ATOM 2288 N N . ALA A 1 284 ? -5.188 6.711 15.552 1.00 86.88 284 ALA A N 1
ATOM 2289 C CA . ALA A 1 284 ? -4.228 7.779 15.281 1.00 86.88 284 ALA A CA 1
ATOM 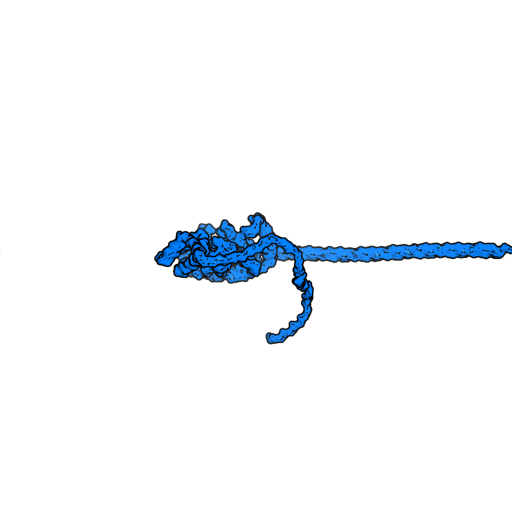2290 C C . ALA A 1 284 ? -4.815 8.931 14.441 1.00 86.88 284 ALA A C 1
ATOM 2292 O O . ALA A 1 284 ? -4.353 10.067 14.555 1.00 86.88 284 ALA A O 1
ATOM 2293 N N . THR A 1 285 ? -5.831 8.688 13.604 1.00 86.88 285 THR A N 1
ATOM 2294 C CA . THR A 1 285 ? -6.450 9.752 12.793 1.00 86.88 285 THR A CA 1
ATOM 2295 C C . THR A 1 285 ? -7.218 10.778 13.624 1.00 86.88 285 THR A C 1
ATOM 2297 O O . THR A 1 285 ? -7.378 11.914 13.176 1.00 86.88 285 THR A O 1
ATOM 2300 N N . GLY A 1 286 ? -7.687 10.397 14.818 1.00 80.50 286 GLY A N 1
ATOM 2301 C CA . GLY A 1 286 ? -8.565 11.221 15.647 1.00 80.50 286 GLY A CA 1
ATOM 2302 C C . GLY A 1 286 ? -9.955 11.475 15.043 1.00 80.50 286 GLY A C 1
ATOM 2303 O O . GLY A 1 286 ? -10.669 12.352 15.534 1.00 80.50 286 GLY A O 1
ATOM 2304 N N . LEU 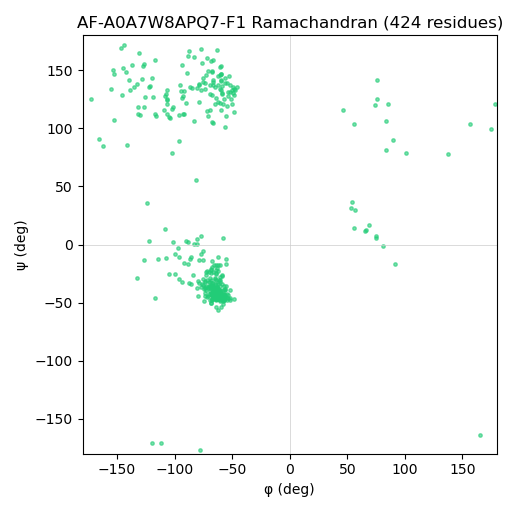A 1 287 ? -10.330 10.758 13.975 1.00 76.12 287 LEU A N 1
ATOM 2305 C CA . LEU A 1 287 ? -11.687 10.748 13.419 1.00 76.12 287 LEU A CA 1
ATOM 2306 C C . LEU A 1 287 ? -12.557 9.691 14.118 1.00 76.12 287 LEU A C 1
ATOM 2308 O O . LEU A 1 287 ? -12.051 8.861 14.867 1.00 76.12 287 LEU A O 1
ATOM 2312 N N . CYS A 1 288 ? -13.874 9.751 13.909 1.00 66.56 288 CYS A N 1
ATOM 2313 C CA . CYS A 1 288 ? -14.820 8.841 14.553 1.00 66.56 288 CYS A CA 1
ATOM 2314 C C . CYS A 1 288 ? -14.742 7.426 13.954 1.00 66.56 288 CYS A C 1
ATOM 2316 O O . CYS A 1 288 ? -14.565 7.260 12.748 1.00 66.56 288 CYS A O 1
ATOM 2318 N N . ASP A 1 289 ? -14.949 6.404 14.789 1.00 63.78 289 ASP A N 1
ATOM 2319 C CA . ASP A 1 289 ? -14.797 4.989 14.409 1.00 63.78 289 ASP A CA 1
ATOM 2320 C C . ASP A 1 289 ? -15.779 4.519 13.320 1.00 63.78 289 ASP A C 1
ATOM 2322 O O . ASP A 1 289 ? -15.517 3.527 12.638 1.00 63.78 289 ASP A O 1
ATOM 2326 N N . ASP A 1 290 ? -16.891 5.234 13.127 1.00 65.75 290 ASP A N 1
ATOM 2327 C CA . ASP A 1 290 ? -17.928 4.912 12.138 1.00 65.75 290 ASP A CA 1
ATOM 2328 C C . ASP A 1 290 ? -17.532 5.242 10.688 1.00 65.75 290 ASP A C 1
ATOM 2330 O O . ASP A 1 290 ? -18.184 4.768 9.757 1.00 65.75 290 ASP A O 1
ATOM 2334 N N . ASP A 1 291 ? -16.458 6.009 10.476 1.00 69.38 291 ASP A N 1
ATOM 2335 C CA . ASP A 1 291 ? -16.040 6.473 9.143 1.00 69.38 291 ASP A CA 1
ATOM 2336 C C . ASP A 1 291 ? -15.363 5.374 8.292 1.00 69.38 291 ASP A C 1
ATOM 2338 O O . ASP A 1 291 ? -15.082 5.577 7.108 1.00 69.38 291 ASP A O 1
ATOM 2342 N N . TRP A 1 292 ? -15.121 4.190 8.867 1.00 77.25 292 TRP A N 1
ATOM 2343 C CA . TRP A 1 292 ? -14.331 3.120 8.248 1.00 77.25 292 TRP A CA 1
ATOM 2344 C C . TRP A 1 292 ? -15.075 1.773 8.201 1.00 77.25 292 TRP A C 1
ATOM 2346 O O . TRP A 1 292 ? -15.953 1.523 9.033 1.00 77.25 292 TRP A O 1
ATOM 2356 N N . PRO A 1 293 ? -14.751 0.854 7.271 1.00 80.56 293 PRO A N 1
ATOM 2357 C CA . PRO A 1 293 ? -15.315 -0.498 7.279 1.00 80.56 293 PRO A CA 1
ATOM 2358 C C . PRO A 1 293 ? -14.815 -1.312 8.483 1.00 80.56 293 PRO A C 1
ATOM 2360 O O . PRO A 1 293 ? -13.699 -1.118 8.954 1.00 80.56 293 PRO A O 1
ATOM 2363 N N . VAL A 1 294 ? -15.645 -2.232 8.981 1.00 82.31 294 VAL A N 1
ATOM 2364 C CA . VAL A 1 294 ? -15.305 -3.107 10.122 1.00 82.31 294 VAL A CA 1
ATOM 2365 C C . VAL A 1 294 ? -14.399 -4.274 9.695 1.00 82.31 294 VAL A C 1
ATOM 2367 O O . VAL A 1 294 ? -13.537 -4.705 10.453 1.00 82.31 294 VAL A O 1
ATOM 2370 N N . ASP A 1 295 ? -14.566 -4.780 8.478 1.00 77.88 295 ASP A N 1
ATOM 2371 C CA . ASP A 1 295 ? -13.917 -5.991 7.951 1.00 77.88 295 ASP A CA 1
ATOM 2372 C C . ASP A 1 295 ? -12.720 -5.706 7.025 1.00 77.88 295 ASP A C 1
ATOM 2374 O O . ASP A 1 295 ? -12.129 -6.623 6.463 1.00 77.88 295 ASP A O 1
ATOM 2378 N N . LEU A 1 296 ? -12.369 -4.428 6.826 1.00 78.62 296 LEU A N 1
ATOM 2379 C CA . LEU A 1 296 ? -11.321 -3.976 5.894 1.00 78.62 296 LEU A CA 1
ATOM 2380 C C . LEU A 1 296 ? -11.522 -4.441 4.438 1.00 78.62 296 LEU A C 1
ATOM 2382 O O . LEU A 1 296 ? -10.603 -4.338 3.626 1.00 78.62 296 LEU A O 1
ATOM 2386 N N . GLY A 1 297 ? -12.715 -4.938 4.091 1.00 81.75 297 GLY A N 1
ATOM 2387 C CA . GLY A 1 297 ? -12.997 -5.538 2.789 1.00 81.75 297 GLY A CA 1
ATOM 2388 C C . GLY A 1 297 ? -12.294 -6.876 2.532 1.00 81.75 297 GLY A C 1
ATOM 2389 O O . GLY A 1 297 ? -12.210 -7.280 1.371 1.00 81.75 297 GLY A O 1
ATOM 2390 N N . VAL A 1 298 ? -11.789 -7.560 3.569 1.00 85.31 298 VAL A N 1
ATOM 2391 C CA . VAL A 1 298 ? -11.227 -8.917 3.466 1.00 85.31 298 VAL A CA 1
ATOM 2392 C C . VAL A 1 298 ? -12.240 -9.913 4.033 1.00 85.31 298 VAL A C 1
ATOM 2394 O O . VAL A 1 298 ? -12.442 -9.959 5.241 1.00 85.31 298 VAL A O 1
ATOM 2397 N N . PRO A 1 299 ? -12.893 -10.732 3.193 1.00 87.69 299 PRO A N 1
ATOM 2398 C CA . PRO A 1 299 ? -13.772 -11.785 3.682 1.00 87.69 299 PRO A CA 1
ATOM 2399 C C . PRO A 1 299 ? -13.030 -12.769 4.600 1.00 87.69 299 PRO A C 1
ATOM 2401 O O . PRO A 1 299 ? -11.912 -13.197 4.306 1.00 87.69 299 PRO A O 1
ATOM 2404 N N . ALA A 1 300 ? -13.653 -13.151 5.717 1.00 86.38 300 ALA A N 1
ATOM 2405 C CA . ALA A 1 300 ? -13.012 -14.019 6.704 1.00 86.38 300 ALA A CA 1
ATOM 2406 C C . ALA A 1 300 ? -12.632 -15.396 6.136 1.00 86.38 300 ALA A C 1
ATOM 2408 O O . ALA A 1 300 ? -11.635 -15.968 6.557 1.00 86.38 300 ALA A O 1
ATOM 2409 N N . ASP A 1 301 ? -13.380 -15.914 5.163 1.00 86.25 301 ASP A N 1
ATOM 2410 C CA . ASP A 1 301 ? -13.159 -17.220 4.532 1.00 86.25 301 ASP A CA 1
ATOM 2411 C C . ASP A 1 301 ? -11.884 -17.298 3.678 1.00 86.25 301 ASP A C 1
ATOM 2413 O O . ASP A 1 301 ? -11.367 -18.396 3.465 1.00 86.25 301 ASP A O 1
ATOM 2417 N N . ILE A 1 302 ? -11.353 -16.157 3.224 1.00 87.19 302 ILE A N 1
ATOM 2418 C CA . ILE A 1 302 ? -10.095 -16.093 2.465 1.00 87.19 302 ILE A CA 1
ATOM 2419 C C . ILE A 1 302 ? -8.886 -15.694 3.320 1.00 87.19 302 ILE A C 1
ATOM 2421 O O . ILE A 1 302 ? -7.753 -15.734 2.835 1.00 87.19 302 ILE A O 1
ATOM 2425 N N . ALA A 1 303 ? -9.100 -15.300 4.578 1.00 89.81 303 ALA A N 1
ATOM 2426 C CA . ALA A 1 303 ? -8.015 -15.000 5.500 1.00 89.81 303 ALA A CA 1
ATOM 2427 C C . ALA A 1 303 ? -7.228 -16.277 5.849 1.00 89.81 303 ALA A C 1
ATOM 2429 O O . ALA A 1 303 ? -7.780 -17.372 5.949 1.00 89.81 303 ALA A O 1
ATOM 2430 N N . ALA A 1 304 ? -5.925 -16.136 6.096 1.00 89.62 304 ALA A N 1
ATOM 2431 C CA . ALA A 1 304 ? -5.063 -17.237 6.526 1.00 89.62 304 ALA A CA 1
ATOM 2432 C C . ALA A 1 304 ? -5.466 -17.796 7.903 1.00 89.62 304 ALA A C 1
ATOM 2434 O O . ALA A 1 304 ? -5.182 -18.954 8.207 1.00 89.62 304 ALA A O 1
ATOM 2435 N N . ASP A 1 305 ? -6.121 -16.976 8.728 1.00 91.25 305 ASP A N 1
ATOM 2436 C CA . ASP A 1 305 ? -6.701 -17.361 10.013 1.00 91.25 305 ASP A CA 1
ATOM 2437 C C . ASP A 1 305 ? -8.050 -16.649 10.218 1.00 91.25 305 ASP A C 1
ATOM 2439 O O . ASP A 1 305 ? -8.105 -15.572 10.823 1.00 91.25 305 ASP A O 1
ATOM 2443 N N . PRO A 1 306 ? -9.145 -17.239 9.700 1.00 91.44 306 PRO A N 1
ATOM 2444 C CA . PRO A 1 306 ? -10.483 -16.653 9.771 1.00 91.44 306 PRO A CA 1
ATOM 2445 C C . PRO A 1 306 ? -10.915 -16.339 11.206 1.00 91.44 306 PRO A C 1
ATOM 2447 O O . PRO A 1 306 ? -11.513 -15.301 11.474 1.00 91.44 306 PRO A O 1
ATOM 2450 N N . ALA A 1 307 ? -10.584 -17.227 12.147 1.00 91.69 307 ALA A N 1
ATOM 2451 C CA . ALA A 1 307 ? -10.970 -17.101 13.545 1.00 91.69 307 ALA A CA 1
ATOM 2452 C C . ALA A 1 307 ? -10.313 -15.887 14.207 1.00 91.69 307 ALA A C 1
ATOM 2454 O O . ALA A 1 307 ? -10.983 -15.146 14.921 1.00 91.69 307 ALA A O 1
ATOM 2455 N N . TYR A 1 308 ? -9.016 -15.669 13.972 1.00 92.62 308 TYR A N 1
ATOM 2456 C CA . TYR A 1 308 ? -8.320 -14.515 14.539 1.00 92.62 308 TYR A CA 1
ATOM 2457 C C . TYR A 1 308 ? -8.792 -13.196 13.912 1.00 92.62 308 TYR A C 1
ATOM 2459 O O . TYR A 1 308 ? -9.026 -12.229 14.634 1.00 92.62 308 TYR A O 1
ATOM 2467 N N . HIS A 1 309 ? -9.031 -13.180 12.597 1.00 93.00 309 HIS A N 1
ATOM 2468 C CA . HIS A 1 309 ? -9.592 -12.018 11.900 1.00 93.00 309 HIS A CA 1
ATOM 2469 C C . HIS A 1 309 ? -10.987 -11.633 12.431 1.00 93.00 309 HIS A C 1
ATOM 2471 O O . HIS A 1 309 ? -11.263 -10.466 12.716 1.00 93.00 309 HIS A O 1
ATOM 2477 N N . LEU A 1 310 ? -11.860 -12.618 12.675 1.00 93.81 310 LEU A N 1
ATOM 2478 C CA . LEU A 1 310 ? -13.175 -12.384 13.282 1.00 93.81 310 LEU A CA 1
ATOM 2479 C C . LEU A 1 310 ? -13.086 -11.773 14.690 1.00 93.81 310 LEU A C 1
ATOM 2481 O O . LEU A 1 310 ? -13.964 -10.999 15.069 1.00 93.81 310 LEU A O 1
ATOM 2485 N N . LEU A 1 311 ? -12.035 -12.064 15.467 1.00 94.94 311 LEU A N 1
ATOM 2486 C CA . LEU A 1 311 ? -11.832 -11.420 16.770 1.00 94.94 311 LEU A CA 1
ATOM 2487 C C . LEU A 1 311 ? -11.500 -9.924 16.622 1.00 94.94 311 LEU A C 1
ATOM 2489 O O . LEU A 1 311 ? -12.002 -9.126 17.411 1.00 94.94 311 LEU A O 1
ATOM 2493 N N . HIS A 1 312 ? -10.740 -9.517 15.602 1.00 94.25 312 HIS A N 1
ATOM 2494 C CA . HIS A 1 312 ? -10.532 -8.094 15.294 1.00 94.25 312 HIS A CA 1
ATOM 2495 C C . HIS A 1 312 ? -11.824 -7.413 14.812 1.00 94.25 312 HIS A C 1
ATOM 2497 O O . HIS A 1 312 ? -12.148 -6.308 15.251 1.00 94.25 312 HIS A O 1
ATOM 2503 N N . ILE A 1 313 ? -12.632 -8.090 13.989 1.00 93.62 313 ILE A N 1
ATOM 2504 C CA . ILE A 1 313 ? -13.966 -7.597 13.601 1.00 93.62 313 ILE A CA 1
ATOM 2505 C C . ILE A 1 313 ? -14.867 -7.415 14.836 1.00 93.62 313 ILE A C 1
ATOM 2507 O O . ILE A 1 313 ? -15.523 -6.380 14.988 1.00 93.62 313 ILE A O 1
ATOM 2511 N N . ALA A 1 314 ? -14.870 -8.382 15.757 1.00 94.06 314 ALA A N 1
ATOM 2512 C CA . ALA A 1 314 ? -15.616 -8.285 17.008 1.00 94.06 314 ALA A CA 1
ATOM 2513 C C . ALA A 1 314 ? -15.140 -7.108 17.875 1.00 94.06 314 ALA A C 1
ATOM 2515 O O . ALA A 1 314 ? -15.966 -6.399 18.453 1.00 94.06 314 ALA A O 1
ATOM 2516 N N . GLU A 1 315 ? -13.828 -6.861 17.936 1.00 93.25 315 GLU A N 1
ATOM 2517 C CA . GLU A 1 315 ? -13.261 -5.701 18.627 1.00 93.25 315 GLU A CA 1
ATOM 2518 C C . GLU A 1 315 ? -13.794 -4.382 18.070 1.00 93.25 315 GLU A C 1
ATOM 2520 O O . GLU A 1 315 ? -14.261 -3.530 18.827 1.00 93.25 315 GLU A O 1
ATOM 2525 N N . ARG A 1 316 ? -13.793 -4.228 16.747 1.00 91.88 316 ARG A N 1
ATOM 2526 C CA . ARG A 1 316 ? -14.311 -3.030 16.076 1.00 91.88 316 ARG A CA 1
ATOM 2527 C C . ARG A 1 316 ? -15.800 -2.831 16.327 1.00 91.88 316 ARG A C 1
ATOM 2529 O O . ARG A 1 316 ? -16.231 -1.711 16.601 1.00 91.88 316 ARG A O 1
ATOM 2536 N N . HIS A 1 317 ? -16.594 -3.903 16.298 1.00 91.94 317 HIS A N 1
ATOM 2537 C CA . HIS A 1 317 ? -18.003 -3.834 16.690 1.00 91.94 317 HIS A CA 1
ATOM 2538 C C . HIS A 1 317 ? -18.172 -3.377 18.140 1.00 91.94 317 HIS A C 1
ATOM 2540 O O . HIS A 1 317 ? -19.043 -2.555 18.425 1.00 91.94 317 HIS A O 1
ATOM 2546 N N . LEU A 1 318 ? -17.333 -3.871 19.051 1.00 90.75 318 LEU A N 1
ATOM 2547 C CA . LEU A 1 318 ? -17.369 -3.477 20.453 1.00 90.75 318 LEU A CA 1
ATOM 2548 C C . LEU A 1 318 ? -17.028 -1.993 20.640 1.00 90.75 318 LEU A C 1
ATOM 2550 O O . LEU A 1 318 ? -17.750 -1.301 21.357 1.00 90.75 318 LEU A O 1
ATOM 2554 N N . VAL A 1 319 ? -15.979 -1.500 19.975 1.00 88.12 319 VAL A N 1
ATOM 2555 C CA . VAL A 1 319 ? -15.576 -0.081 19.999 1.00 88.12 319 VAL A CA 1
ATOM 2556 C C . VAL A 1 319 ? -16.712 0.826 19.510 1.00 88.12 319 VAL A C 1
ATOM 2558 O O . VAL A 1 319 ? -16.993 1.843 20.137 1.00 88.12 319 VAL A O 1
ATOM 2561 N N . ARG A 1 320 ? -17.465 0.402 18.486 1.00 87.75 320 ARG A N 1
ATOM 2562 C CA . ARG A 1 320 ? -18.653 1.117 17.972 1.00 87.75 320 ARG A CA 1
ATOM 2563 C C . ARG A 1 320 ? -19.918 0.953 18.823 1.00 87.75 320 ARG A C 1
ATOM 2565 O O . ARG A 1 320 ? -21.009 1.333 18.407 1.00 87.75 320 ARG A O 1
ATOM 2572 N N . GLY A 1 321 ? -19.822 0.331 19.997 1.00 88.69 321 GLY A N 1
ATOM 2573 C CA . GLY A 1 321 ? -20.964 0.101 20.886 1.00 88.69 321 GLY A CA 1
ATOM 2574 C C . GLY A 1 321 ? -21.916 -1.017 20.439 1.00 88.69 321 GLY A C 1
ATOM 2575 O O . GLY A 1 321 ? -22.918 -1.270 21.110 1.00 88.69 321 GLY A O 1
ATOM 2576 N N . ALA A 1 322 ? -21.602 -1.759 19.373 1.00 91.12 322 ALA A N 1
ATOM 2577 C CA . ALA A 1 322 ? -22.373 -2.909 18.897 1.00 91.12 322 ALA A CA 1
ATOM 2578 C C . ALA A 1 322 ? -22.045 -4.182 19.703 1.00 91.12 322 ALA A C 1
ATOM 2580 O O . ALA A 1 322 ? -21.673 -5.222 19.159 1.00 91.12 322 ALA A O 1
ATOM 2581 N N . SER A 1 323 ? -22.207 -4.104 21.029 1.00 92.94 323 SER A N 1
ATOM 2582 C CA . SER A 1 323 ? -21.818 -5.164 21.976 1.00 92.94 323 SER A CA 1
ATOM 2583 C C . SER A 1 323 ? -22.479 -6.514 21.682 1.00 92.94 323 SER A C 1
ATOM 2585 O O . SER A 1 323 ? -21.851 -7.554 21.862 1.00 92.94 323 SER A O 1
ATOM 2587 N N . ARG A 1 324 ? -23.737 -6.523 21.211 1.00 93.62 324 ARG A N 1
ATOM 2588 C CA . ARG A 1 324 ? -24.424 -7.775 20.860 1.00 93.62 324 ARG A CA 1
ATOM 2589 C C . ARG A 1 324 ? -23.785 -8.443 19.644 1.00 93.62 324 ARG A C 1
ATOM 2591 O O . ARG A 1 324 ? -23.490 -9.628 19.712 1.00 93.62 324 ARG A O 1
ATOM 2598 N N . THR A 1 325 ? -23.516 -7.679 18.588 1.00 93.88 325 THR A N 1
ATOM 2599 C CA . THR A 1 325 ? -22.843 -8.182 17.385 1.00 93.88 325 THR A CA 1
ATOM 2600 C C . THR A 1 325 ? -21.445 -8.690 17.716 1.00 93.88 325 THR A C 1
ATOM 2602 O O . THR A 1 325 ? -21.102 -9.796 17.325 1.00 93.88 325 THR A O 1
ATOM 2605 N N . ALA A 1 326 ? -20.674 -7.944 18.515 1.00 93.56 326 ALA A N 1
ATOM 2606 C CA . ALA A 1 326 ? -19.358 -8.384 18.976 1.00 93.56 326 ALA A CA 1
ATOM 2607 C C . ALA A 1 326 ? -19.425 -9.724 19.733 1.00 93.56 326 ALA A C 1
ATOM 2609 O O . ALA A 1 326 ? -18.628 -10.624 19.476 1.00 93.56 326 ALA A O 1
ATOM 2610 N N . LEU A 1 327 ? -20.401 -9.883 20.635 1.00 94.44 327 LEU A N 1
ATOM 2611 C CA . LEU A 1 327 ? -20.628 -11.130 21.370 1.00 94.44 327 LEU A CA 1
ATOM 2612 C C . LEU A 1 327 ? -21.015 -12.293 20.440 1.00 94.44 327 LEU A C 1
ATOM 2614 O O . LEU A 1 327 ? -20.508 -13.403 20.610 1.00 94.44 327 LEU A O 1
ATOM 2618 N N . ASP A 1 328 ? -21.893 -12.052 19.464 1.00 94.44 328 ASP A N 1
ATOM 2619 C CA . ASP A 1 328 ? -22.311 -13.063 18.489 1.00 94.44 328 ASP A CA 1
ATOM 2620 C C . ASP A 1 328 ? -21.115 -13.499 17.609 1.00 94.44 328 ASP A C 1
ATOM 2622 O O . ASP A 1 328 ? -20.903 -14.698 17.423 1.00 94.44 328 ASP A O 1
ATOM 2626 N N . THR A 1 329 ? -20.249 -12.568 17.184 1.00 93.44 329 THR A N 1
ATOM 2627 C CA . THR A 1 329 ? -19.007 -12.872 16.445 1.00 93.44 329 THR A CA 1
ATOM 2628 C C . THR A 1 329 ? -18.003 -13.672 17.285 1.00 93.44 329 THR A C 1
ATOM 2630 O O . THR A 1 329 ? -17.450 -14.664 16.815 1.00 93.44 329 THR A O 1
ATOM 2633 N N . VAL A 1 330 ? -17.783 -13.314 18.558 1.00 93.44 330 VAL A N 1
ATOM 2634 C CA . VAL A 1 330 ? -16.921 -14.112 19.458 1.00 93.44 330 VAL A CA 1
ATOM 2635 C C . VAL A 1 330 ? -17.504 -15.512 19.677 1.00 93.44 330 VAL A C 1
ATOM 2637 O O . VAL A 1 330 ? -16.764 -16.496 19.745 1.00 93.44 330 VAL A O 1
ATOM 2640 N N . THR A 1 331 ? -18.833 -15.624 19.756 1.00 91.81 331 THR A N 1
ATOM 2641 C CA . THR A 1 331 ? -19.520 -16.917 19.863 1.00 91.81 331 THR A CA 1
ATOM 2642 C C . THR A 1 331 ? -19.238 -17.783 18.645 1.00 91.81 331 THR A C 1
ATOM 2644 O O . THR A 1 331 ? -18.892 -18.949 18.817 1.00 91.81 331 THR A O 1
ATOM 2647 N N . GLU A 1 332 ? -19.326 -17.226 17.436 1.00 89.94 332 GLU A N 1
ATOM 2648 C CA . GLU A 1 332 ? -19.005 -17.928 16.191 1.00 89.94 332 GLU A CA 1
ATOM 2649 C C . GLU A 1 332 ? -17.587 -18.518 16.225 1.00 89.94 332 GLU A C 1
ATOM 2651 O O . GLU A 1 332 ? -17.411 -19.717 16.007 1.00 89.94 332 GLU A O 1
ATOM 2656 N N . VAL A 1 333 ? -16.590 -17.725 16.628 1.00 89.00 333 VAL A N 1
ATOM 2657 C CA . VAL A 1 333 ? -15.194 -18.181 16.762 1.00 89.00 333 VAL A CA 1
ATOM 2658 C C . VAL A 1 333 ? -15.058 -19.343 17.762 1.00 89.00 333 VAL A C 1
ATOM 2660 O O . VAL A 1 333 ? -14.380 -20.344 17.498 1.00 89.00 333 VAL A O 1
ATOM 2663 N N . ILE A 1 334 ? -15.725 -19.252 18.916 1.00 85.06 334 ILE A N 1
ATOM 2664 C CA . ILE A 1 334 ? -15.690 -20.288 19.964 1.00 85.06 334 ILE A CA 1
ATOM 2665 C C . ILE A 1 334 ? -16.477 -21.551 19.552 1.00 85.06 334 ILE A C 1
ATOM 2667 O O . ILE A 1 334 ? -16.151 -22.662 19.973 1.00 85.06 334 ILE A O 1
ATOM 2671 N N . GLU A 1 335 ? -17.527 -21.418 18.742 1.00 80.56 335 GLU A N 1
ATOM 2672 C CA . GLU A 1 335 ? -18.297 -22.550 18.216 1.00 80.56 335 GLU A CA 1
ATOM 2673 C C . GLU A 1 335 ? -17.533 -23.303 17.122 1.00 80.56 335 GLU A C 1
ATOM 2675 O O . GLU A 1 335 ? -17.464 -24.533 17.170 1.00 80.56 335 GLU A O 1
ATOM 2680 N N . VAL A 1 336 ? -16.899 -22.589 16.188 1.00 71.88 336 VAL A N 1
ATOM 2681 C CA . VAL A 1 336 ? -16.089 -23.184 15.108 1.00 71.88 336 VAL A CA 1
ATOM 2682 C C . VAL A 1 336 ? -14.865 -23.919 15.667 1.00 71.88 336 VAL A C 1
ATOM 2684 O O . VAL A 1 336 ? -14.458 -24.955 15.147 1.00 71.88 336 VAL A O 1
ATOM 2687 N N . SER A 1 337 ? -14.323 -23.462 16.795 1.00 67.44 337 SER A N 1
ATOM 2688 C CA . SER A 1 337 ? -13.216 -24.129 17.494 1.00 67.44 337 SER A CA 1
ATOM 2689 C C . SER A 1 337 ? -13.628 -25.323 18.366 1.00 67.44 337 SER A C 1
ATOM 2691 O O . SER A 1 337 ? -12.788 -25.950 19.012 1.00 67.44 337 SER A O 1
ATOM 2693 N N . ARG A 1 338 ? -14.902 -25.743 18.359 1.00 65.44 338 ARG A N 1
ATOM 2694 C CA . ARG A 1 338 ? -15.301 -27.005 19.013 1.00 65.44 338 ARG A CA 1
ATOM 2695 C C . ARG A 1 338 ? -14.662 -28.239 18.375 1.00 65.44 338 ARG A C 1
ATOM 2697 O O . ARG A 1 338 ? -14.544 -29.260 19.050 1.00 65.44 338 ARG A O 1
ATOM 2704 N N . SER A 1 339 ? -14.272 -28.162 17.102 1.00 60.78 339 SER A N 1
ATOM 2705 C CA . SER A 1 339 ? -13.621 -29.257 16.373 1.00 60.78 339 SER A CA 1
ATOM 2706 C C . SER A 1 339 ? -12.095 -29.279 16.499 1.00 60.78 339 SER A C 1
ATOM 2708 O O . SER A 1 339 ? -11.493 -30.306 16.202 1.00 60.78 339 SER A O 1
ATOM 2710 N N . ALA A 1 340 ? -11.459 -28.187 16.935 1.00 65.31 340 ALA A N 1
ATOM 2711 C CA . ALA A 1 340 ? -10.012 -28.108 17.135 1.00 65.31 340 ALA A CA 1
ATOM 2712 C C . ALA A 1 340 ? -9.668 -27.022 18.171 1.00 65.31 340 ALA A C 1
ATOM 2714 O O . ALA A 1 340 ? -10.199 -25.916 18.072 1.00 65.31 340 ALA A O 1
ATOM 2715 N N . PRO A 1 341 ? -8.783 -27.295 19.148 1.00 68.25 341 PRO A N 1
ATOM 2716 C CA . PRO A 1 341 ? -8.456 -26.323 20.186 1.00 68.25 341 PRO A CA 1
ATOM 2717 C C . PRO A 1 341 ? -7.870 -25.035 19.590 1.00 68.25 341 PRO A C 1
ATOM 2719 O O . PRO A 1 341 ? -6.964 -25.087 18.758 1.00 68.25 341 PRO A O 1
ATOM 2722 N N . LEU A 1 342 ? -8.375 -23.885 20.052 1.00 78.00 342 LEU A N 1
ATOM 2723 C CA . LEU A 1 342 ? -7.820 -22.568 19.733 1.00 78.00 342 LEU A CA 1
ATOM 2724 C C . LEU A 1 342 ? -6.363 -22.466 20.194 1.00 78.00 342 LEU A C 1
ATOM 2726 O O . LEU A 1 342 ? -6.024 -22.927 21.289 1.00 78.00 342 LEU A O 1
ATOM 2730 N N . ALA A 1 343 ? -5.524 -21.801 19.398 1.00 84.50 343 ALA A N 1
ATOM 2731 C CA . ALA A 1 343 ? -4.189 -21.436 19.850 1.00 84.50 343 ALA A CA 1
ATOM 2732 C C . ALA A 1 343 ? -4.269 -20.395 20.981 1.00 84.50 343 ALA A C 1
ATOM 2734 O O . ALA A 1 343 ? -5.272 -19.693 21.142 1.00 84.50 343 ALA A O 1
ATOM 2735 N N . ASP A 1 344 ? -3.202 -20.287 21.774 1.00 87.38 344 ASP A N 1
ATOM 2736 C CA . ASP A 1 344 ? -3.156 -19.415 22.958 1.00 87.38 344 ASP A CA 1
ATOM 2737 C C . ASP A 1 344 ? -3.525 -17.967 22.630 1.00 87.38 344 ASP A C 1
ATOM 2739 O O . ASP A 1 344 ? -4.368 -17.374 23.297 1.00 87.38 344 ASP A O 1
ATOM 2743 N N . LYS A 1 345 ? -2.995 -17.442 21.523 1.00 88.50 345 LYS A N 1
ATOM 2744 C CA . LYS A 1 345 ? -3.221 -16.058 21.104 1.00 88.50 345 LYS A CA 1
ATOM 2745 C C . LYS A 1 345 ? -4.688 -15.767 20.737 1.00 88.50 345 LYS A C 1
ATOM 2747 O O . LYS A 1 345 ? -5.179 -14.688 21.060 1.00 88.50 345 LYS A O 1
ATOM 2752 N N . HIS A 1 346 ? -5.428 -16.721 20.159 1.00 91.25 346 HIS A N 1
ATOM 2753 C CA . HIS A 1 346 ? -6.881 -16.578 19.964 1.00 91.25 346 HIS A CA 1
ATOM 2754 C C . HIS A 1 346 ? -7.617 -16.521 21.298 1.00 91.25 346 HIS A C 1
ATOM 2756 O O . HIS A 1 346 ? -8.513 -15.698 21.472 1.00 91.25 346 HIS A O 1
ATOM 2762 N N . ARG A 1 347 ? -7.245 -17.395 22.243 1.00 89.56 347 ARG A N 1
ATOM 2763 C CA . ARG A 1 347 ? -7.877 -17.437 23.568 1.00 89.56 347 ARG A CA 1
ATOM 2764 C C . ARG A 1 347 ? -7.631 -16.151 24.337 1.00 89.56 347 ARG A C 1
ATOM 2766 O O . ARG A 1 347 ? -8.561 -15.619 24.928 1.00 89.56 347 ARG A O 1
ATOM 2773 N N . ASP A 1 348 ? -6.415 -15.630 24.298 1.00 92.44 348 ASP A N 1
ATOM 2774 C CA . ASP A 1 348 ? -6.075 -14.397 24.999 1.00 92.44 348 ASP A CA 1
ATOM 2775 C C . ASP A 1 348 ? -6.854 -13.204 24.438 1.00 92.44 348 ASP A C 1
ATOM 2777 O O . ASP A 1 348 ? -7.488 -12.482 25.209 1.00 92.44 348 ASP A O 1
ATOM 2781 N N . LYS A 1 349 ? -6.928 -13.069 23.106 1.00 93.50 349 LYS A N 1
ATOM 2782 C CA . LYS A 1 349 ? -7.725 -12.022 22.450 1.00 93.50 349 LYS A CA 1
ATOM 2783 C C . LYS A 1 349 ? -9.224 -12.172 22.735 1.00 93.50 349 LYS A C 1
ATOM 2785 O O . LYS A 1 349 ? -9.884 -11.205 23.105 1.00 93.50 349 LYS A O 1
ATOM 2790 N N . ALA A 1 350 ? -9.776 -13.383 22.633 1.00 93.56 350 ALA A N 1
ATOM 2791 C CA . ALA A 1 350 ? -11.184 -13.635 22.949 1.00 93.56 350 ALA A CA 1
ATOM 2792 C C . ALA A 1 350 ? -11.509 -13.320 24.419 1.00 93.56 350 ALA A C 1
ATOM 2794 O O . ALA A 1 350 ? -12.549 -12.729 24.709 1.00 93.56 350 ALA A O 1
ATOM 2795 N N . ARG A 1 351 ? -10.612 -13.668 25.352 1.00 93.44 351 ARG A N 1
ATOM 2796 C CA . ARG A 1 351 ? -10.761 -13.358 26.781 1.00 93.44 351 ARG A CA 1
ATOM 2797 C C . ARG A 1 351 ? -10.740 -11.853 27.031 1.00 93.44 351 ARG A C 1
ATOM 2799 O O . ARG A 1 351 ? -11.572 -11.364 27.792 1.00 93.44 351 ARG A O 1
ATOM 2806 N N . GLU A 1 352 ? -9.829 -11.129 26.384 1.00 94.25 352 GLU A N 1
ATOM 2807 C CA . GLU A 1 352 ? -9.762 -9.666 26.450 1.00 94.25 352 GLU A CA 1
ATOM 2808 C C . GLU A 1 352 ? -11.085 -9.025 25.999 1.00 94.25 352 GLU A C 1
ATOM 2810 O O . GLU A 1 352 ? -11.648 -8.190 26.710 1.00 94.25 352 GLU A O 1
ATOM 2815 N N . LEU A 1 353 ? -11.629 -9.468 24.861 1.00 94.00 353 LEU A N 1
ATOM 2816 C CA . LEU A 1 353 ? -12.886 -8.950 24.313 1.00 94.00 353 LEU A CA 1
ATOM 2817 C C . LEU A 1 353 ? -14.086 -9.252 25.211 1.00 94.00 353 LEU A C 1
ATOM 2819 O O . LEU A 1 353 ? -14.885 -8.360 25.496 1.00 94.00 353 LEU A O 1
ATOM 2823 N N . LEU A 1 354 ? -14.193 -10.486 25.709 1.00 93.81 354 LEU A N 1
ATOM 2824 C CA . LEU A 1 354 ? -15.247 -10.870 26.649 1.00 93.81 354 LEU A CA 1
ATOM 2825 C C . LEU A 1 354 ? -15.159 -10.083 27.962 1.00 93.81 354 LEU A C 1
ATOM 2827 O O . LEU A 1 354 ? -16.194 -9.739 28.525 1.00 93.81 354 LEU A O 1
ATOM 2831 N N . GLY A 1 355 ? -13.953 -9.747 28.427 1.00 92.94 355 GLY A N 1
ATOM 2832 C CA . GLY A 1 355 ? -13.751 -8.911 29.614 1.00 92.94 355 GLY A CA 1
ATOM 2833 C C . GLY A 1 355 ? -14.181 -7.448 29.438 1.00 92.94 355 GLY A C 1
ATOM 2834 O O . GLY A 1 355 ? -14.460 -6.777 30.429 1.00 92.94 355 GLY A O 1
ATOM 2835 N N . ARG A 1 356 ? -14.253 -6.955 28.195 1.00 93.12 356 ARG A N 1
ATOM 2836 C CA . ARG A 1 356 ? -14.710 -5.595 27.851 1.00 93.12 356 ARG A CA 1
ATOM 2837 C C . ARG A 1 356 ? -16.215 -5.523 27.557 1.00 93.12 356 ARG A C 1
ATOM 2839 O O . ARG A 1 356 ? -16.776 -4.429 27.533 1.00 93.12 356 ARG A O 1
ATOM 2846 N N . LEU A 1 357 ? -16.868 -6.661 27.318 1.00 92.31 357 LEU A N 1
ATOM 2847 C CA . LEU A 1 357 ? -18.312 -6.748 27.096 1.00 92.31 357 LEU A CA 1
ATOM 2848 C C . LEU A 1 357 ? -19.097 -6.606 28.416 1.00 92.31 357 LEU A C 1
ATOM 2850 O O . LEU A 1 357 ? -18.570 -6.911 29.486 1.00 92.31 357 LEU A O 1
ATOM 2854 N N . PRO A 1 358 ? -20.377 -6.183 28.370 1.00 89.00 358 PRO A N 1
ATOM 2855 C CA . PRO A 1 358 ? -21.227 -6.147 29.558 1.00 89.00 358 PRO A CA 1
ATOM 2856 C C . PRO A 1 358 ? -21.289 -7.510 30.263 1.00 89.00 358 PRO A C 1
ATOM 2858 O O . PRO A 1 358 ? -21.423 -8.551 29.607 1.00 89.00 358 PRO A O 1
ATOM 2861 N N . ASP A 1 359 ? -21.242 -7.506 31.600 1.00 89.62 359 ASP A N 1
ATOM 2862 C CA . ASP A 1 359 ? -21.387 -8.730 32.394 1.00 89.62 359 ASP A CA 1
ATOM 2863 C C . ASP A 1 359 ? -22.809 -9.284 32.240 1.00 89.62 359 ASP A C 1
ATOM 2865 O O . ASP A 1 359 ? -23.789 -8.758 32.772 1.00 89.62 359 ASP A O 1
ATOM 2869 N N . SER A 1 360 ? -22.915 -10.352 31.456 1.00 90.81 360 SER A N 1
ATOM 2870 C CA . SER A 1 360 ? -24.159 -11.030 31.125 1.00 90.81 360 SER A CA 1
ATOM 2871 C C . SER A 1 360 ? -24.013 -12.536 31.342 1.00 90.81 360 SER A C 1
ATOM 2873 O O . SER A 1 360 ? -22.906 -13.064 31.490 1.00 90.81 360 SER A O 1
ATOM 2875 N N . GLY A 1 361 ? -25.140 -13.253 31.382 1.00 90.06 361 GLY A N 1
ATOM 2876 C CA . GLY A 1 361 ? -25.118 -14.719 31.427 1.00 90.06 361 GLY A CA 1
ATOM 2877 C C . GLY A 1 361 ? -24.358 -15.320 30.239 1.00 90.06 361 GLY A C 1
ATOM 2878 O O . GLY A 1 361 ? -23.572 -16.246 30.431 1.00 90.06 361 GLY A O 1
ATOM 2879 N N . ASP A 1 362 ? -24.525 -14.733 29.052 1.00 89.81 362 ASP A N 1
ATOM 2880 C CA . ASP A 1 362 ? -23.878 -15.168 27.812 1.00 89.81 362 ASP A CA 1
ATOM 2881 C C . ASP A 1 362 ? -22.356 -14.954 27.874 1.00 89.81 362 ASP A C 1
ATOM 2883 O O . ASP A 1 362 ? -21.589 -15.882 27.614 1.00 89.81 362 ASP A O 1
ATOM 2887 N N . THR A 1 363 ? -21.904 -13.771 28.311 1.00 89.12 363 THR A N 1
ATOM 2888 C CA . THR A 1 363 ? -20.472 -13.445 28.459 1.00 89.12 363 THR A CA 1
ATOM 2889 C C . THR A 1 363 ? -19.784 -14.411 29.430 1.00 89.12 363 THR A C 1
ATOM 2891 O O . THR A 1 363 ? -18.738 -14.983 29.115 1.00 89.12 363 THR A O 1
ATOM 2894 N N . ARG A 1 364 ? -20.398 -14.662 30.598 1.00 90.69 364 ARG A N 1
ATOM 2895 C CA . ARG A 1 364 ? -19.873 -15.608 31.599 1.00 90.69 364 ARG A CA 1
ATOM 2896 C C . ARG A 1 364 ? -19.856 -17.045 31.085 1.00 90.69 364 ARG A C 1
ATOM 2898 O O . ARG A 1 364 ? -18.908 -17.778 31.365 1.00 90.69 364 ARG A O 1
ATOM 2905 N N . ALA A 1 365 ? -20.870 -17.448 30.319 1.00 88.81 365 ALA A N 1
ATOM 2906 C CA . ALA A 1 365 ? -20.915 -18.771 29.707 1.00 88.81 365 ALA A CA 1
ATOM 2907 C C . ALA A 1 365 ? -19.796 -18.963 28.672 1.00 88.81 365 ALA A C 1
ATOM 2909 O O . ALA A 1 365 ? -19.178 -20.026 28.645 1.00 88.81 365 ALA A O 1
ATOM 2910 N N . LEU A 1 366 ? -19.499 -17.952 27.849 1.00 89.31 366 LEU A N 1
ATOM 2911 C CA . LEU A 1 366 ? -18.399 -18.014 26.881 1.00 89.31 366 LEU A CA 1
ATOM 2912 C C . LEU A 1 366 ? -17.027 -18.034 27.560 1.00 89.31 366 LEU A C 1
ATOM 2914 O O . LEU A 1 366 ? -16.201 -18.863 27.185 1.00 89.31 366 LEU A O 1
ATOM 2918 N N . LEU A 1 367 ? -16.801 -17.213 28.593 1.00 89.50 367 LEU A N 1
ATOM 2919 C CA . LEU A 1 367 ? -15.561 -17.244 29.383 1.00 89.50 367 LEU A CA 1
ATOM 2920 C C . LEU A 1 367 ? -15.323 -18.628 30.001 1.00 89.50 367 LEU A C 1
ATOM 2922 O O . LEU A 1 367 ? -14.265 -19.222 29.811 1.00 89.50 367 LEU A O 1
ATOM 2926 N N . ALA A 1 368 ? -16.345 -19.199 30.648 1.00 87.25 368 ALA A N 1
ATOM 2927 C CA . ALA A 1 368 ? -16.255 -20.538 31.227 1.00 87.25 368 ALA A CA 1
ATOM 2928 C C . ALA A 1 368 ? -15.959 -21.621 30.175 1.00 87.25 368 ALA A C 1
ATOM 2930 O O . ALA A 1 368 ? -15.296 -22.613 30.471 1.00 87.25 368 ALA A O 1
ATOM 2931 N N . ARG A 1 369 ? -16.448 -21.447 28.942 1.00 84.75 369 ARG A N 1
ATOM 2932 C CA . ARG A 1 369 ? -16.176 -22.364 27.828 1.00 84.75 369 ARG A CA 1
ATOM 2933 C C . ARG A 1 369 ? -14.775 -22.203 27.253 1.00 84.75 369 ARG A C 1
ATOM 2935 O O . ARG A 1 369 ? -14.199 -23.204 26.844 1.00 84.75 369 ARG A O 1
ATOM 2942 N N . LEU A 1 370 ? -14.244 -20.986 27.224 1.00 84.88 370 LEU A N 1
ATOM 2943 C CA . LEU A 1 370 ? -12.889 -20.693 26.762 1.00 84.88 370 LEU A CA 1
ATOM 2944 C C . LEU A 1 370 ? -11.826 -21.286 27.700 1.00 84.88 370 LEU A C 1
ATOM 2946 O O . LEU A 1 370 ? -10.790 -21.767 27.240 1.00 84.88 370 LEU A O 1
ATOM 2950 N N . ASP A 1 371 ? -12.113 -21.281 29.005 1.00 80.38 371 ASP A N 1
ATOM 2951 C CA . ASP A 1 371 ? -11.245 -21.830 30.052 1.00 80.38 371 ASP A CA 1
ATOM 2952 C C . ASP A 1 371 ? -11.451 -23.339 30.281 1.00 80.38 371 ASP A C 1
ATOM 2954 O O . ASP A 1 371 ? -10.661 -23.985 30.977 1.00 80.38 371 ASP A O 1
ATOM 2958 N N . ALA A 1 372 ? -12.499 -23.931 29.699 1.00 74.94 372 ALA A N 1
ATOM 2959 C CA . ALA A 1 372 ? -12.733 -25.363 29.794 1.00 74.94 372 ALA A CA 1
ATOM 2960 C C . ALA A 1 372 ? -11.661 -26.139 29.000 1.00 74.94 372 ALA A C 1
ATOM 2962 O O . ALA A 1 372 ? -11.334 -25.767 27.870 1.00 74.94 372 ALA A O 1
ATOM 2963 N N . PRO A 1 373 ? -11.124 -27.250 29.539 1.00 65.75 373 PRO A N 1
ATOM 2964 C CA . PRO A 1 373 ? -10.213 -28.101 28.783 1.00 65.75 373 PRO A CA 1
ATOM 2965 C C . PRO A 1 373 ? -10.911 -28.632 27.518 1.00 65.75 373 PRO A C 1
ATOM 2967 O O . PRO A 1 373 ? -12.124 -28.881 27.559 1.00 65.75 373 PRO A O 1
ATOM 2970 N N . PRO A 1 374 ? -10.177 -28.831 26.403 1.00 60.75 374 PRO A N 1
ATOM 2971 C CA . PRO A 1 374 ? -10.760 -29.367 25.179 1.00 60.75 374 PRO A CA 1
ATOM 2972 C C . PRO A 1 374 ? -11.472 -30.679 25.507 1.00 60.75 374 PRO A C 1
ATOM 2974 O O . PRO A 1 374 ? -10.905 -31.554 26.168 1.00 60.75 374 PRO A O 1
ATOM 2977 N N . ARG A 1 375 ? -12.743 -30.802 25.101 1.00 57.22 375 ARG A N 1
ATOM 2978 C CA . ARG A 1 375 ? -13.481 -32.048 25.324 1.00 57.22 375 ARG A CA 1
ATOM 2979 C C . ARG A 1 375 ? -12.720 -33.174 24.617 1.00 57.22 375 ARG A C 1
ATOM 2981 O O . ARG A 1 375 ? -12.407 -33.008 23.439 1.00 57.22 375 ARG A O 1
ATOM 2988 N N . PRO A 1 376 ? -12.423 -34.296 25.296 1.00 51.69 376 PRO A N 1
ATOM 2989 C CA . PRO A 1 376 ? -11.868 -35.452 24.612 1.00 51.69 376 PRO A CA 1
ATOM 2990 C C . PRO A 1 376 ? -12.832 -35.848 23.493 1.00 51.69 376 PRO A C 1
ATOM 2992 O O . PRO A 1 376 ? -14.052 -35.800 23.697 1.00 51.69 376 PRO A O 1
ATOM 2995 N N . GLU A 1 377 ? -12.294 -36.203 22.322 1.00 49.62 377 GLU A N 1
ATOM 2996 C CA . GLU A 1 377 ? -13.103 -36.779 21.249 1.00 49.62 377 GLU A CA 1
ATOM 2997 C C . GLU A 1 377 ? -14.013 -37.861 21.846 1.00 49.62 377 GLU A C 1
ATOM 2999 O O . GLU A 1 377 ? -13.553 -38.653 22.684 1.00 49.62 377 GLU A O 1
ATOM 3004 N N . PRO A 1 378 ? -15.305 -37.902 21.471 1.00 51.72 378 PRO A N 1
ATOM 3005 C CA . PRO A 1 378 ? -16.157 -39.000 21.882 1.00 51.72 378 PRO A CA 1
ATOM 3006 C C . PRO A 1 378 ? -15.469 -40.286 21.436 1.00 51.72 378 PRO A C 1
ATOM 3008 O O . PRO A 1 378 ? -15.200 -40.469 20.248 1.00 51.72 378 PRO A O 1
ATOM 3011 N N . ALA A 1 379 ? -15.139 -41.145 22.407 1.00 48.03 379 ALA A N 1
ATOM 3012 C CA . ALA A 1 379 ? -14.525 -42.431 22.126 1.00 48.03 379 ALA A CA 1
ATOM 3013 C C . ALA A 1 379 ? -15.327 -43.100 21.002 1.00 48.03 379 ALA A C 1
ATOM 3015 O O . ALA A 1 379 ? -16.565 -43.086 21.081 1.00 48.03 379 ALA A O 1
ATOM 3016 N N . PRO A 1 380 ? -14.663 -43.647 19.963 1.00 56.34 380 PRO A N 1
ATOM 3017 C CA . PRO A 1 380 ? -15.369 -44.291 18.869 1.00 56.34 380 PRO A CA 1
ATOM 3018 C C . PRO A 1 380 ? -16.378 -45.268 19.473 1.00 56.34 380 PRO A C 1
ATOM 3020 O O . PRO A 1 380 ? -16.035 -45.946 20.453 1.00 56.34 380 PRO A O 1
ATOM 3023 N N . PRO A 1 381 ? -17.626 -45.291 18.967 1.00 63.62 381 PRO A N 1
ATOM 3024 C CA . PRO A 1 381 ? -18.678 -46.098 19.555 1.00 63.62 381 PRO A CA 1
ATOM 3025 C C . PRO A 1 381 ? -18.135 -47.508 19.735 1.00 63.62 381 PRO A C 1
ATOM 3027 O O . PRO A 1 381 ? -17.657 -48.120 18.777 1.00 63.62 381 PRO A O 1
ATOM 3030 N N . ARG A 1 382 ? -18.131 -47.991 20.985 1.00 57.44 382 ARG A N 1
ATOM 3031 C CA . ARG A 1 382 ? -17.759 -49.374 21.269 1.00 57.44 382 ARG A CA 1
ATOM 3032 C C . ARG A 1 382 ? -18.680 -50.224 20.413 1.00 57.44 382 ARG A C 1
ATOM 3034 O O . ARG A 1 382 ? -19.887 -50.236 20.649 1.00 57.44 382 ARG A O 1
ATOM 3041 N N . LEU A 1 383 ? -18.115 -50.877 19.398 1.00 59.44 383 LEU A N 1
ATOM 3042 C CA . LEU A 1 383 ? -18.845 -51.884 18.649 1.00 59.44 383 LEU A CA 1
ATOM 3043 C C . LEU A 1 383 ? -19.421 -52.857 19.688 1.00 59.44 383 LEU A C 1
ATOM 3045 O O . LEU A 1 383 ? -18.688 -53.249 20.605 1.00 59.44 383 LEU A O 1
ATOM 3049 N N . PRO A 1 384 ? -20.721 -53.190 19.617 1.00 61.94 384 PRO A N 1
ATOM 3050 C CA . PRO A 1 384 ? -21.279 -54.211 20.486 1.00 61.94 384 PRO A CA 1
ATOM 3051 C C . PRO A 1 384 ? -20.420 -55.471 20.356 1.00 61.94 384 PRO A C 1
ATOM 3053 O O . PRO A 1 384 ? -19.913 -55.762 19.271 1.00 61.94 384 PRO A O 1
ATOM 3056 N N . ALA A 1 385 ? -20.248 -56.209 21.455 1.00 58.66 385 ALA A N 1
ATOM 3057 C CA . ALA A 1 385 ? -19.439 -57.432 21.493 1.00 58.66 385 ALA A CA 1
ATOM 3058 C C . ALA A 1 385 ? -19.872 -58.489 20.448 1.00 58.66 385 ALA A C 1
ATOM 3060 O O . ALA A 1 385 ? -19.107 -59.402 20.159 1.00 58.66 385 ALA A O 1
ATOM 3061 N N . ASP A 1 386 ? -21.046 -58.295 19.836 1.00 56.66 386 ASP A N 1
ATOM 3062 C CA . ASP A 1 386 ? -21.658 -59.155 18.825 1.00 56.66 386 ASP A CA 1
ATOM 3063 C C . ASP A 1 386 ? -21.649 -58.559 17.402 1.00 56.66 386 ASP A C 1
ATOM 3065 O O . ASP A 1 386 ? -22.350 -59.053 16.518 1.00 56.66 386 ASP A O 1
ATOM 3069 N N . ALA A 1 387 ? -20.887 -57.490 17.136 1.00 45.88 387 ALA A N 1
ATOM 3070 C CA . ALA A 1 387 ? -20.721 -57.010 15.7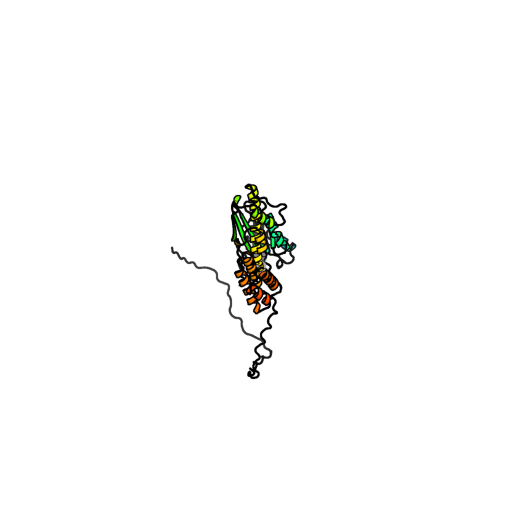66 1.00 45.88 387 ALA A CA 1
ATOM 3071 C C . ALA A 1 387 ? -19.980 -58.083 14.937 1.00 45.88 387 ALA A C 1
ATOM 3073 O O . ALA A 1 387 ? -18.852 -58.447 15.289 1.00 45.88 387 ALA A O 1
ATOM 3074 N N . PRO A 1 388 ? -20.568 -58.600 13.839 1.00 48.09 388 PRO A N 1
ATOM 3075 C CA . PRO A 1 388 ? -19.910 -59.601 13.016 1.00 48.09 388 PRO A CA 1
ATOM 3076 C C . PRO A 1 388 ? -18.595 -59.025 12.501 1.00 48.09 388 PRO A C 1
ATOM 3078 O O . PRO A 1 388 ? -18.540 -57.906 11.989 1.00 48.09 388 PRO A O 1
ATOM 3081 N N . THR A 1 389 ? -17.523 -59.795 12.666 1.00 45.41 389 THR A N 1
ATOM 3082 C CA . THR A 1 389 ? -16.204 -59.469 12.138 1.00 45.41 389 THR A CA 1
ATOM 3083 C C . THR A 1 389 ? -16.323 -59.270 10.631 1.00 45.41 389 THR A C 1
ATOM 3085 O O . THR A 1 389 ? -16.385 -60.234 9.871 1.00 45.41 389 THR A O 1
ATOM 3088 N N . VAL A 1 390 ? -16.366 -58.016 10.177 1.00 47.38 390 VAL A N 1
ATOM 3089 C CA . VAL A 1 390 ? -16.152 -57.714 8.765 1.00 47.38 390 VAL A CA 1
ATOM 3090 C C . VAL A 1 390 ? -14.694 -58.051 8.500 1.00 47.38 390 VAL A C 1
ATOM 3092 O O . VAL A 1 390 ? -13.782 -57.359 8.957 1.00 47.38 390 VAL A O 1
ATOM 3095 N N . LEU A 1 391 ? -14.485 -59.176 7.819 1.00 41.09 391 LEU A N 1
ATOM 3096 C CA . LEU A 1 391 ? -13.198 -59.571 7.273 1.00 41.09 391 LEU A CA 1
ATOM 3097 C C . LEU A 1 391 ? -12.625 -58.373 6.515 1.00 41.09 391 LEU A C 1
ATOM 3099 O O . LEU A 1 391 ? -13.181 -57.930 5.509 1.00 41.09 391 LEU A O 1
ATOM 3103 N N . ARG A 1 392 ? -11.517 -57.829 7.027 1.00 42.12 392 ARG A N 1
ATOM 3104 C CA . ARG A 1 392 ? -10.690 -56.881 6.282 1.00 42.12 392 ARG A CA 1
ATOM 3105 C C . ARG A 1 392 ? -10.404 -57.488 4.905 1.00 42.12 392 ARG A C 1
ATOM 3107 O O . ARG A 1 392 ? -9.946 -58.633 4.863 1.00 42.12 392 ARG A O 1
ATOM 3114 N N . PRO A 1 393 ? -10.563 -56.739 3.802 1.00 39.91 393 PRO A N 1
ATOM 3115 C CA . PRO A 1 393 ? -9.916 -57.115 2.561 1.00 39.91 393 PRO A CA 1
ATOM 3116 C C . PRO A 1 393 ? -8.415 -57.182 2.842 1.00 39.91 393 PRO A C 1
ATOM 3118 O O . PRO A 1 393 ? -7.802 -56.228 3.332 1.00 39.91 393 PRO A O 1
ATOM 3121 N N . THR A 1 394 ? -7.841 -58.352 2.609 1.00 40.94 394 THR A N 1
ATOM 3122 C CA . THR A 1 394 ? -6.405 -58.594 2.654 1.00 40.94 394 THR A CA 1
ATOM 3123 C C . THR A 1 394 ? -5.687 -57.559 1.794 1.00 40.94 394 THR A C 1
ATOM 3125 O O . THR A 1 394 ? -5.993 -57.413 0.611 1.00 40.94 394 THR A O 1
ATOM 3128 N N . ARG A 1 395 ? -4.720 -56.848 2.389 1.00 41.75 395 ARG A N 1
ATOM 3129 C CA . ARG A 1 395 ? -3.714 -56.071 1.651 1.00 41.75 395 ARG A CA 1
ATOM 3130 C C . ARG A 1 395 ? -3.121 -56.953 0.543 1.00 41.75 395 ARG A C 1
ATOM 3132 O O . ARG A 1 395 ? -2.634 -58.034 0.882 1.00 41.75 395 ARG A O 1
ATOM 3139 N N . PRO A 1 396 ? -3.066 -56.508 -0.722 1.00 39.16 396 PRO A N 1
ATOM 3140 C CA . PRO A 1 396 ? -2.160 -57.129 -1.670 1.00 39.16 396 PRO A CA 1
ATOM 3141 C C . PRO A 1 396 ? -0.722 -56.809 -1.237 1.00 39.16 396 PRO A C 1
ATOM 3143 O O . PRO A 1 396 ? -0.378 -55.667 -0.921 1.00 39.16 396 PRO A O 1
ATOM 3146 N N . THR A 1 397 ? 0.092 -57.854 -1.132 1.00 39.03 397 THR A N 1
ATOM 3147 C CA . THR A 1 397 ? 1.534 -57.782 -0.879 1.00 39.03 397 THR A CA 1
ATOM 3148 C C . THR A 1 397 ? 2.246 -57.233 -2.128 1.00 39.03 397 THR A C 1
ATOM 3150 O O . THR A 1 397 ? 1.763 -57.447 -3.240 1.00 39.03 397 THR A O 1
ATOM 3153 N N . PRO A 1 398 ? 3.370 -56.511 -1.978 1.00 43.34 398 PRO A N 1
ATOM 3154 C CA . PRO A 1 398 ? 4.037 -55.832 -3.083 1.00 43.34 398 PRO A CA 1
ATOM 3155 C C . PRO A 1 398 ? 4.992 -56.779 -3.822 1.00 43.34 398 PRO A C 1
ATOM 3157 O O . PRO A 1 398 ? 5.789 -57.467 -3.185 1.00 43.34 398 PRO A O 1
ATOM 3160 N N . GLY A 1 399 ? 4.959 -56.782 -5.159 1.00 32.06 399 GLY A N 1
ATOM 3161 C CA . GLY A 1 399 ? 5.957 -57.510 -5.944 1.00 32.06 399 GLY A CA 1
ATOM 3162 C C . GLY A 1 399 ? 5.749 -57.545 -7.460 1.00 32.06 399 GLY A C 1
ATOM 3163 O O . GLY A 1 399 ? 5.093 -58.444 -7.966 1.00 32.06 399 GLY A O 1
ATOM 3164 N N . THR A 1 400 ? 6.492 -56.663 -8.141 1.00 31.70 400 THR A N 1
ATOM 3165 C CA . THR A 1 400 ? 7.207 -56.857 -9.428 1.00 31.70 400 THR A CA 1
ATOM 3166 C C . THR A 1 400 ? 6.490 -56.889 -10.792 1.00 31.70 400 THR A C 1
ATOM 3168 O O . THR A 1 400 ? 5.471 -57.539 -10.978 1.00 31.70 400 THR A O 1
ATOM 3171 N N . TYR A 1 401 ? 7.212 -56.271 -11.748 1.00 30.08 401 TYR A N 1
ATOM 3172 C CA . TYR A 1 401 ? 7.058 -56.121 -13.210 1.00 30.08 401 TYR A CA 1
ATOM 3173 C C . TYR A 1 401 ? 6.122 -54.983 -13.658 1.00 30.08 401 TYR A C 1
ATOM 3175 O O . TYR A 1 401 ? 4.939 -55.005 -13.363 1.00 30.08 401 TYR A O 1
ATOM 3183 N N . SER A 1 402 ? 6.602 -53.846 -14.184 1.00 31.33 402 SER A N 1
ATOM 3184 C CA . SER A 1 402 ? 7.551 -53.548 -15.281 1.00 31.33 402 SER A CA 1
ATOM 3185 C C . SER A 1 402 ? 6.958 -53.742 -16.682 1.00 31.33 402 SER A C 1
ATOM 3187 O O . SER A 1 402 ? 6.527 -54.835 -17.030 1.00 31.33 402 SER A O 1
ATOM 3189 N N . HIS A 1 403 ? 7.076 -52.646 -17.437 1.00 29.89 403 HIS A N 1
ATOM 3190 C CA . HIS A 1 403 ? 7.016 -52.446 -18.884 1.00 29.89 403 HIS A CA 1
ATOM 3191 C C . HIS A 1 403 ? 5.669 -52.254 -19.606 1.00 29.89 403 HIS A C 1
ATOM 3193 O O . HIS A 1 403 ? 4.810 -53.125 -19.647 1.00 29.89 403 HIS A O 1
ATOM 3199 N N . ASP A 1 404 ? 5.641 -51.079 -20.251 1.00 31.89 404 ASP A N 1
ATOM 3200 C CA . ASP A 1 404 ? 5.037 -50.714 -21.532 1.00 31.89 404 ASP A CA 1
ATOM 3201 C C . ASP A 1 404 ? 3.513 -50.563 -21.615 1.00 31.89 404 ASP A C 1
ATOM 3203 O O . ASP A 1 404 ? 2.753 -51.508 -21.438 1.00 31.89 404 ASP A O 1
ATOM 3207 N N . LEU A 1 405 ? 3.066 -49.352 -21.981 1.00 33.06 405 LEU A N 1
ATOM 3208 C CA . LEU A 1 405 ? 2.547 -49.054 -23.327 1.00 33.06 405 LEU A CA 1
ATOM 3209 C C . LEU A 1 405 ? 2.068 -47.586 -23.422 1.00 33.06 405 LEU A C 1
ATOM 3211 O O . LEU A 1 405 ? 1.167 -47.161 -22.707 1.00 33.06 405 LEU A O 1
ATOM 3215 N N . HIS A 1 406 ? 2.702 -46.874 -24.357 1.00 34.41 406 HIS A N 1
ATOM 3216 C CA . HIS A 1 406 ? 2.202 -45.803 -25.229 1.00 34.41 406 HIS A CA 1
ATOM 3217 C C . HIS A 1 406 ? 1.526 -44.540 -24.669 1.00 34.41 406 HIS A C 1
ATOM 3219 O O . HIS A 1 406 ? 0.325 -44.489 -24.416 1.00 34.41 406 HIS A O 1
ATOM 3225 N N . ASP A 1 407 ? 2.330 -43.470 -24.693 1.00 35.16 407 ASP A N 1
ATOM 3226 C CA . ASP A 1 407 ? 1.960 -42.144 -25.199 1.00 35.16 407 ASP A CA 1
ATOM 3227 C C . ASP A 1 407 ? 1.318 -42.228 -26.596 1.00 35.16 407 ASP A C 1
ATOM 3229 O O . ASP A 1 407 ? 1.936 -42.796 -27.494 1.00 35.16 407 ASP A O 1
ATOM 3233 N N . GLU A 1 408 ? 0.163 -41.582 -26.797 1.00 32.97 408 GLU A N 1
ATOM 3234 C CA . GLU A 1 408 ? -0.209 -40.906 -28.052 1.00 32.97 408 GLU A CA 1
ATOM 3235 C C . GLU A 1 408 ? -1.217 -39.765 -27.784 1.00 32.97 408 GLU A C 1
ATOM 3237 O O . GLU A 1 408 ? -2.034 -39.841 -26.868 1.00 32.97 408 GLU A O 1
ATOM 3242 N N . HIS A 1 409 ? -1.147 -38.737 -28.646 1.00 37.06 409 HIS A N 1
ATOM 3243 C CA . HIS A 1 409 ? -1.863 -37.443 -28.690 1.00 37.06 409 HIS A CA 1
ATOM 3244 C C . HIS A 1 409 ? -1.154 -36.311 -27.910 1.00 37.06 409 HIS A C 1
ATOM 3246 O O . HIS A 1 409 ? -1.371 -36.120 -26.722 1.00 37.06 409 HIS A O 1
ATOM 3252 N N . GLY A 1 410 ? -0.255 -35.501 -28.483 1.00 31.19 410 GLY A N 1
ATOM 3253 C CA . GLY A 1 410 ? -0.153 -35.015 -29.864 1.00 31.19 410 GLY A CA 1
ATOM 3254 C C . GLY A 1 410 ? -0.686 -33.578 -29.949 1.00 31.19 410 GLY A C 1
ATOM 3255 O O . GLY A 1 410 ? -1.825 -33.372 -30.352 1.00 31.19 410 GLY A O 1
ATOM 3256 N N . TYR A 1 411 ? 0.124 -32.599 -29.525 1.00 31.77 411 TYR A N 1
ATOM 3257 C CA . TYR A 1 411 ? -0.140 -31.161 -29.667 1.00 31.77 411 TYR A CA 1
ATOM 3258 C C . TYR A 1 411 ? 0.705 -30.622 -30.830 1.00 31.77 411 TYR A C 1
ATOM 3260 O O . TYR A 1 411 ? 1.933 -30.679 -30.770 1.00 31.77 411 TYR A O 1
ATOM 3268 N N . ASP A 1 412 ? 0.047 -30.135 -31.882 1.00 36.62 412 ASP A N 1
ATOM 3269 C CA . ASP A 1 412 ? 0.659 -29.503 -33.059 1.00 36.62 412 ASP A CA 1
ATOM 3270 C C . ASP A 1 412 ? 0.529 -27.971 -32.944 1.00 36.62 412 ASP A C 1
ATOM 3272 O O . ASP A 1 412 ? -0.595 -27.462 -32.884 1.00 36.62 412 ASP A O 1
ATOM 3276 N N . PRO A 1 413 ? 1.640 -27.213 -32.885 1.00 40.16 413 PRO A N 1
ATOM 3277 C CA . PRO A 1 413 ? 1.631 -25.764 -32.923 1.00 40.16 413 PRO A CA 1
ATOM 3278 C C . PRO A 1 413 ? 2.031 -25.279 -34.324 1.00 40.16 413 PRO A C 1
ATOM 3280 O O . PRO A 1 413 ? 3.164 -24.853 -34.546 1.00 40.16 413 PRO A O 1
ATOM 3283 N N . SER A 1 414 ? 1.104 -25.314 -35.280 1.00 33.69 414 SER A N 1
ATOM 3284 C CA . SER A 1 414 ? 1.273 -24.609 -36.553 1.00 33.69 414 SER A CA 1
ATOM 3285 C C . SER A 1 414 ? -0.077 -24.225 -37.173 1.00 33.69 414 SER A C 1
ATOM 3287 O O . SER A 1 414 ? -0.834 -25.052 -37.669 1.00 33.69 414 SER A O 1
ATOM 3289 N N . GLY A 1 415 ? -0.403 -22.933 -37.124 1.00 30.41 415 GLY A N 1
ATOM 3290 C CA . GLY A 1 415 ? -1.619 -22.382 -37.718 1.00 30.41 415 GLY A CA 1
ATOM 3291 C C . GLY A 1 415 ? -1.544 -20.864 -37.812 1.00 30.41 415 GLY A C 1
ATOM 3292 O O . GLY A 1 415 ? -1.902 -20.163 -36.869 1.00 30.41 415 GLY A O 1
ATOM 3293 N N . ASP A 1 416 ? -1.040 -20.378 -38.945 1.00 34.25 416 ASP A N 1
ATOM 3294 C CA . ASP A 1 416 ? -1.046 -18.964 -39.327 1.00 34.25 416 ASP A CA 1
ATOM 3295 C C . ASP A 1 416 ? -2.476 -18.382 -39.411 1.00 34.25 416 ASP A C 1
ATOM 3297 O O . ASP A 1 416 ? -3.429 -19.111 -39.710 1.00 34.25 416 ASP A O 1
ATOM 3301 N N . PRO A 1 417 ? -2.648 -17.058 -39.221 1.00 44.28 417 PRO A N 1
ATOM 3302 C CA . PRO A 1 417 ? -3.945 -16.397 -39.252 1.00 44.28 417 PRO A CA 1
ATOM 3303 C C . PRO A 1 417 ? -4.237 -15.794 -40.635 1.00 44.28 417 PRO A C 1
ATOM 3305 O O . PRO A 1 417 ? -3.642 -14.787 -41.011 1.00 44.28 417 PRO A O 1
ATOM 3308 N N . LEU A 1 418 ? -5.210 -16.332 -41.378 1.00 35.72 418 LEU A N 1
ATOM 3309 C CA . LEU A 1 418 ? -5.811 -15.640 -42.529 1.00 35.72 418 LEU A CA 1
ATOM 3310 C C . LEU A 1 418 ? -7.309 -15.961 -42.669 1.00 35.72 418 LEU A C 1
ATOM 3312 O O . LEU A 1 418 ? -7.696 -17.124 -42.735 1.00 35.72 418 LEU A O 1
ATOM 3316 N N . GLY A 1 419 ? -8.131 -14.908 -42.783 1.00 30.47 419 GLY A N 1
ATOM 3317 C CA . GLY A 1 419 ? -9.537 -14.966 -43.222 1.00 30.47 419 GLY A CA 1
ATOM 3318 C C . GLY A 1 419 ? -10.476 -14.079 -42.391 1.00 30.47 419 GLY A C 1
ATOM 3319 O O . GLY A 1 419 ? -11.028 -14.529 -41.399 1.00 30.47 419 GLY A O 1
ATOM 3320 N N . THR A 1 420 ? -10.513 -12.758 -42.596 1.00 36.53 420 THR A N 1
ATOM 3321 C CA . THR A 1 420 ? -11.520 -12.006 -43.391 1.00 36.53 420 THR A CA 1
ATOM 3322 C C . THR A 1 420 ? -12.997 -12.351 -43.152 1.00 36.53 420 THR A C 1
ATOM 3324 O O . THR A 1 420 ? -13.469 -13.411 -43.547 1.00 36.53 420 THR A O 1
ATOM 3327 N N . GLY A 1 421 ? -13.732 -11.355 -42.643 1.00 31.02 421 GLY A N 1
ATOM 3328 C CA . GLY A 1 421 ? -15.198 -11.254 -42.580 1.00 31.02 421 GLY A CA 1
ATOM 3329 C C . GLY A 1 421 ? -15.571 -10.285 -41.449 1.00 31.02 421 GLY A C 1
ATOM 3330 O O . GLY A 1 421 ? -15.369 -10.608 -40.291 1.00 31.02 421 GLY A O 1
ATOM 3331 N N . GLY A 1 422 ? -15.982 -9.033 -41.662 1.00 29.50 422 GLY A N 1
ATOM 3332 C CA . GLY A 1 422 ? -16.947 -8.570 -42.654 1.00 29.50 422 GLY A CA 1
ATOM 3333 C C . GLY A 1 422 ? -18.355 -8.746 -42.086 1.00 29.50 422 GLY A C 1
ATOM 3334 O O . GLY A 1 422 ? -19.003 -9.741 -42.381 1.00 29.50 422 GLY A O 1
ATOM 3335 N N . GLY A 1 423 ? -18.805 -7.809 -41.246 1.00 29.03 423 GLY A N 1
ATOM 3336 C CA . GLY A 1 423 ? -20.119 -7.861 -40.601 1.00 29.03 423 GLY A CA 1
ATOM 3337 C C . GLY A 1 423 ? -20.544 -6.503 -40.050 1.00 29.03 423 GLY A C 1
ATOM 3338 O O . GLY A 1 423 ? -20.315 -6.188 -38.890 1.00 29.03 423 GLY A O 1
ATOM 3339 N N . THR A 1 424 ? -21.139 -5.692 -40.918 1.00 38.72 424 THR A N 1
ATOM 3340 C CA . THR A 1 424 ? -21.929 -4.497 -40.598 1.00 38.72 424 THR A CA 1
ATOM 3341 C C . THR A 1 424 ? -23.218 -4.868 -39.863 1.00 38.72 424 THR A C 1
ATOM 3343 O O . THR A 1 424 ? -23.913 -5.760 -40.346 1.00 38.72 424 THR A O 1
ATOM 3346 N N . ALA A 1 425 ? -23.599 -4.124 -38.818 1.00 36.16 425 ALA A N 1
ATOM 3347 C CA . ALA A 1 425 ? -24.988 -3.705 -38.581 1.00 36.16 425 ALA A CA 1
ATOM 3348 C C . ALA A 1 425 ? -25.108 -2.716 -37.402 1.00 36.16 425 ALA A C 1
ATOM 3350 O O . ALA A 1 425 ? -24.776 -3.067 -36.274 1.00 36.16 425 ALA A O 1
ATOM 3351 N N . SER A 1 426 ? -25.734 -1.574 -37.721 1.00 42.38 426 SER A N 1
ATOM 3352 C CA . SER A 1 426 ? -26.348 -0.522 -36.879 1.00 42.38 426 SER A CA 1
ATOM 3353 C C . SER A 1 426 ? -25.441 0.487 -36.184 1.00 42.38 426 SER A C 1
ATOM 3355 O O . SER A 1 426 ? -24.753 0.125 -35.209 1.00 42.38 426 SER A O 1
#